Protein AF-A0A2P6TXJ2-F1 (afdb_monomer_lite)

Foldseek 3Di:
DDFQDQVRQLCCCQVPVVVFDKWKKFFAAWAQFFLLSQKTKTKIWTAFPFDDDPPDRDPPDRPDDGLLNLQDFQLWWKKKKAFQVLAAPVVRDPPRIDIDLWIWGWLAASVRQCVVCVPPSTGITITMAGCPDPPVSVSVSPHHGGGMMIIGRIGDLHFAFPVCRPCAGPVNLLVVLAAEAEEAEDRFRVRSVNNQLPDPSNLVSLVPFFAEYEYEDADNRRDGPPVCVVVSVVSNYHYAYAHQHQNLVVPPPGQYDHNDDPLVSCCCCAPNPPNHQQNRRVHLVSLLRHQYETTPDDPVSLVVVLVVSVVSNNDSNSDTYSDTPPPPPPDPPPPPPWQDPPLVDPPDDPVNLVVLLVQQLQLVVVCVVVLFQFEEAAACRPCCNPVHPNPDLVSLVVSVLSNLLVCVVVVFQEEEEEADFDDDDPPTGDPPSRVCVQVVNVVDDSPPSVVSYHYYYLALVVLDPSGQEYEYEQQEADVPGACVVSNVNNSVSCVVVSGHYYYYNHHHAWDQDPVRDICPPCRVVSVVVSVVGDYQWDKDWDADPPDPPDGQAMWIDHHPAWTWTWGWDDPDVVDITTHTQDTHRDDDDPVRSVVSVVVVVVVVVD

Sequence (606 aa):
MITATAAALLQTAQTVPDQVVWHQATVVENREASADGSVRTLLLSVEDHVNFLEGRKVRHVQENRRWIDDYRVPGQFVAARYCADGTSTEGCAAGSLRVAQRLLCLASSPYEARRDSAMLDASLVELLVSRNGDADERLLAEMGPGAMIDVSRVAGDGFASLFNPKDINLMACLEGGHPLLVVAAGVRGIAPVRAALSWTPVLAHAGSCRVAVFFLTDSQASAPYLVEWDTWREAGAQVHPLYVGEAAAAAGGNGGLAGASAEILLDRALFGAEGGLPGVLGGAHAAKEAAVLFSGLGGELAASLTRRLTQQGVASERILVCDLSAAVSTVEAAASVAIPTNLNTIPHARETRKWFYSDLTSAVMRALEAGETRVTARSTFPELNTEFDVYRIGTLLEAVRELAAALAAQGKRVRVCVQQPLGQGVFAGTPLSLNGVSRILRQMDWGACADQISFGSVTAEEVNDESDVFVLIAPQNIVGHSILPFLQEMTAAAGTAGKPMVLINPKLGDIQSAGGVMSIRGRQERMDFVDTYTVAYHFRLLYKGVTMYPIMGALRHSYGGPWEVFRRLQLAPGEEEYRLIGSFEQEPKPPAITDAFRAAWAAQQA

Organism: Chlorella sorokiniana (NCBI:txid3076)

Radius of gyration: 29.32 Å; chains: 1; bounding box: 52×71×93 Å

Secondary structure (DSSP, 8-state):
-----HHHHHHHHHH-GGGS-EEEEEEEEEEE-STTS-EEEEEEEEE----EETTEE-SS---S--GGGG--STT-EE-EEEETTS--STTPPTT-EEE-SS-EEB-S-HHHHHHHTTTSSEEEEEEEEETTS-HHHHHHHTPPTT-EEEEEPPBS-SSEESS-TTTSBHHHHHHTT--EEEEEEHHHHHHHHHHHHTSHHHHHHHTTS-EEEEEEES-STT-TTHHHHHHHHHTTEEEEEEE-SGGGGG-TTSS--TT--HHHHHHHHHHSTTT-HHHHHTSHHHHHT-EEEEES--HHHHHHHHHHHHHTT--GGGEEE-----------------PPS-TTSSSPPHHHHHHHHHHHHHHHHHHHHTT-SEEEEEEESTTT-TTSTT--HHHHHHHHHHHHHHHHHTT--EEEEEPPPBSSGGG-B--GGGTTHHHHHHHS--GGGGGGEEEE-SSGGG--TT-SEEEEES-B-BTTB-SHHHHHHHHHHHHHTT--EEEES-B-S--B-TTS-B--TTHHHHHHHHHTSEEEEEEEEEESTTSS-SEEEEEEEETTS-EEEEEEEEEETTEEEEEEEEEESSPPPHHHHHHHHHHHHHTTT-

Structure (mmCIF, N/CA/C/O backbone):
data_AF-A0A2P6TXJ2-F1
#
_entry.id   AF-A0A2P6TXJ2-F1
#
loop_
_atom_site.group_PDB
_atom_site.id
_atom_site.type_symbol
_atom_site.label_atom_id
_atom_site.label_alt_id
_atom_site.label_comp_id
_atom_site.label_asym_id
_atom_site.label_entity_id
_atom_site.label_seq_id
_atom_site.pdbx_PDB_ins_code
_atom_site.Cartn_x
_atom_site.Cartn_y
_atom_site.Cartn_z
_atom_site.occupancy
_atom_site.B_iso_or_equiv
_atom_site.auth_seq_id
_atom_site.auth_comp_id
_atom_site.auth_asym_id
_atom_site.auth_atom_id
_atom_site.pdbx_PDB_model_num
ATOM 1 N N . MET A 1 1 ? 13.618 16.898 0.846 1.00 27.47 1 MET A N 1
ATOM 2 C CA . MET A 1 1 ? 12.220 16.551 0.516 1.00 27.47 1 MET A CA 1
ATOM 3 C C . MET A 1 1 ? 12.203 15.073 0.199 1.00 27.47 1 MET A C 1
ATOM 5 O O . MET A 1 1 ? 12.836 14.679 -0.768 1.00 27.47 1 MET A O 1
ATOM 9 N N . ILE A 1 2 ? 11.619 14.271 1.085 1.00 27.31 2 ILE A N 1
ATOM 10 C CA . ILE A 1 2 ? 11.502 12.819 0.916 1.00 27.31 2 ILE A CA 1
ATOM 11 C C . ILE A 1 2 ? 10.538 12.599 -0.256 1.00 27.31 2 ILE A C 1
ATOM 13 O O . ILE A 1 2 ? 9.414 13.096 -0.203 1.00 27.31 2 ILE A O 1
ATOM 17 N N . THR A 1 3 ? 10.986 11.951 -1.331 1.00 37.88 3 THR A N 1
ATOM 18 C CA . THR A 1 3 ? 10.105 11.480 -2.405 1.00 37.88 3 THR A CA 1
ATOM 19 C C . THR A 1 3 ? 9.124 10.488 -1.786 1.00 37.88 3 THR A C 1
ATOM 21 O O . THR A 1 3 ? 9.523 9.435 -1.296 1.00 37.88 3 THR A O 1
ATOM 24 N N . ALA A 1 4 ? 7.846 10.865 -1.706 1.00 51.41 4 ALA A N 1
ATOM 25 C CA . ALA A 1 4 ? 6.804 9.960 -1.243 1.00 51.41 4 ALA A CA 1
ATOM 26 C C . ALA A 1 4 ? 6.633 8.855 -2.291 1.00 51.41 4 ALA A C 1
ATOM 28 O O . ALA A 1 4 ? 6.414 9.147 -3.469 1.00 51.41 4 ALA A O 1
ATOM 29 N N . THR A 1 5 ? 6.752 7.596 -1.871 1.00 67.38 5 THR A N 1
ATOM 30 C CA . THR A 1 5 ? 6.415 6.451 -2.723 1.00 67.38 5 THR A CA 1
ATOM 31 C C . THR A 1 5 ? 4.922 6.487 -3.062 1.00 67.38 5 THR A C 1
ATOM 33 O O . THR A 1 5 ? 4.128 7.066 -2.313 1.00 67.38 5 THR A O 1
ATOM 36 N N . ALA A 1 6 ? 4.520 5.865 -4.175 1.00 70.19 6 ALA A N 1
ATOM 37 C CA . ALA A 1 6 ? 3.117 5.796 -4.596 1.00 70.19 6 ALA A CA 1
ATOM 38 C C . ALA A 1 6 ? 2.210 5.294 -3.458 1.00 70.19 6 ALA A C 1
ATOM 40 O O . ALA A 1 6 ? 1.227 5.940 -3.094 1.00 70.19 6 ALA A O 1
ATOM 41 N N . ALA A 1 7 ? 2.612 4.193 -2.817 1.00 69.94 7 ALA A N 1
ATOM 42 C CA . ALA A 1 7 ? 1.900 3.610 -1.686 1.00 69.94 7 ALA A CA 1
ATOM 43 C C . ALA A 1 7 ? 1.770 4.574 -0.494 1.00 69.94 7 ALA A C 1
ATOM 45 O O . ALA A 1 7 ? 0.688 4.690 0.076 1.00 69.94 7 ALA A O 1
ATOM 46 N N . ALA A 1 8 ? 2.836 5.302 -0.139 1.00 76.06 8 ALA A N 1
ATOM 47 C CA . ALA A 1 8 ? 2.806 6.238 0.983 1.00 76.06 8 ALA A CA 1
ATOM 48 C C . ALA A 1 8 ? 1.883 7.436 0.714 1.00 76.06 8 ALA A C 1
ATOM 50 O O . ALA A 1 8 ? 1.132 7.843 1.604 1.00 76.06 8 ALA A O 1
ATOM 51 N N . LEU A 1 9 ? 1.910 7.991 -0.505 1.00 81.44 9 LEU A N 1
ATOM 52 C CA . LEU A 1 9 ? 1.018 9.087 -0.885 1.00 81.44 9 LEU A CA 1
ATOM 53 C C . LEU A 1 9 ? -0.443 8.635 -0.866 1.00 81.44 9 LEU A C 1
ATOM 55 O O . LEU A 1 9 ? -1.274 9.315 -0.272 1.00 81.44 9 LEU A O 1
ATOM 59 N N . LEU A 1 10 ? -0.747 7.489 -1.479 1.00 83.06 10 LEU A N 1
ATOM 60 C CA . LEU A 1 10 ? -2.110 6.971 -1.541 1.00 83.06 10 LEU A CA 1
ATOM 61 C C . LEU A 1 10 ? -2.651 6.633 -0.148 1.00 83.06 10 LEU A C 1
ATOM 63 O O . LEU A 1 10 ? -3.755 7.048 0.195 1.00 83.06 10 LEU A O 1
ATOM 67 N N . GLN A 1 11 ? -1.853 5.951 0.678 1.00 81.56 11 GLN A N 1
ATOM 68 C CA . GLN A 1 11 ? -2.226 5.633 2.054 1.00 81.56 11 GLN A CA 1
ATOM 69 C C . GLN A 1 11 ? -2.490 6.907 2.859 1.00 81.56 11 GLN A C 1
ATOM 71 O O . GLN A 1 11 ? -3.506 6.995 3.547 1.00 81.56 11 GLN A O 1
ATOM 76 N N . THR A 1 12 ? -1.616 7.913 2.761 1.00 82.06 12 THR A N 1
ATOM 77 C CA . THR A 1 12 ? -1.806 9.194 3.461 1.00 82.06 12 THR A CA 1
ATOM 78 C C . THR A 1 12 ? -3.063 9.903 2.965 1.00 82.06 12 THR A C 1
ATOM 80 O O . THR A 1 12 ? -3.865 10.346 3.779 1.00 82.06 12 THR A O 1
ATOM 83 N N . ALA A 1 13 ? -3.280 9.953 1.647 1.00 84.75 13 ALA A N 1
ATOM 84 C CA . ALA A 1 13 ? -4.459 10.574 1.054 1.00 84.75 13 ALA A CA 1
ATOM 85 C C . ALA A 1 13 ? -5.764 9.901 1.507 1.00 84.75 13 ALA A C 1
ATOM 87 O O . ALA A 1 13 ? -6.749 10.592 1.732 1.00 84.75 13 ALA A O 1
ATOM 88 N N . GLN A 1 14 ? -5.774 8.578 1.677 1.00 84.25 14 GLN A N 1
ATOM 89 C CA . GLN A 1 14 ? -6.966 7.829 2.085 1.00 84.25 14 GLN A CA 1
ATOM 90 C C . GLN A 1 14 ? -7.210 7.847 3.598 1.00 84.25 14 GLN A C 1
ATOM 92 O O . GLN A 1 14 ? -8.353 7.935 4.034 1.00 84.25 14 GLN A O 1
ATOM 97 N N . THR A 1 15 ? -6.151 7.742 4.404 1.00 80.56 15 THR A N 1
ATOM 98 C CA . THR A 1 15 ? -6.269 7.594 5.867 1.00 80.56 15 THR A CA 1
ATOM 99 C C . THR A 1 15 ? -6.293 8.927 6.600 1.00 80.56 15 THR A C 1
ATOM 101 O O . THR A 1 15 ? -6.985 9.063 7.606 1.00 80.56 15 THR A O 1
ATOM 104 N N . VAL A 1 16 ? -5.542 9.914 6.107 1.00 83.81 16 VAL A N 1
ATOM 105 C CA . VAL A 1 16 ? -5.443 11.246 6.709 1.00 83.81 16 VAL A CA 1
ATOM 106 C C . VAL A 1 16 ? -5.389 12.314 5.604 1.00 83.81 16 VAL A C 1
ATOM 108 O O . VAL A 1 16 ? -4.358 12.971 5.427 1.00 83.81 16 VAL A O 1
ATOM 111 N N . PRO A 1 17 ? -6.485 12.508 4.842 1.00 81.88 17 PRO A N 1
ATOM 112 C CA . PRO A 1 17 ? -6.517 13.401 3.678 1.00 81.88 17 PRO A CA 1
ATOM 113 C C . PRO A 1 17 ? -6.072 14.834 3.992 1.00 81.88 17 PRO A C 1
ATOM 115 O O . PRO A 1 17 ? -5.483 15.482 3.132 1.00 81.88 17 PRO A O 1
ATOM 118 N N . ASP A 1 18 ? -6.276 15.311 5.221 1.00 82.50 18 ASP A N 1
ATOM 119 C CA . ASP A 1 18 ? -5.890 16.661 5.655 1.00 82.50 18 ASP A CA 1
ATOM 120 C C . ASP A 1 18 ? -4.367 16.870 5.756 1.00 82.50 18 ASP A C 1
ATOM 122 O O . ASP A 1 18 ? -3.898 18.003 5.846 1.00 82.50 18 ASP A O 1
ATOM 126 N N . GLN A 1 19 ? -3.568 15.795 5.735 1.00 84.12 19 GLN A N 1
ATOM 127 C CA . GLN A 1 19 ? -2.101 15.876 5.688 1.00 84.12 19 GLN A CA 1
ATOM 128 C C . GLN A 1 19 ? -1.552 15.990 4.260 1.00 84.12 19 GLN A C 1
ATOM 130 O O . GLN A 1 19 ? -0.356 16.237 4.079 1.00 84.12 19 GLN A O 1
ATOM 135 N N . VAL A 1 20 ? -2.398 15.809 3.244 1.00 87.12 20 VAL A N 1
ATOM 136 C CA . VAL A 1 20 ? -2.021 15.982 1.841 1.00 87.12 20 VAL A CA 1
ATOM 137 C C . VAL A 1 20 ? -2.285 17.425 1.428 1.00 87.12 20 VAL A C 1
ATOM 139 O O . VAL A 1 20 ? -3.338 17.992 1.704 1.00 87.12 20 VAL A O 1
ATOM 142 N N . VAL A 1 21 ? -1.312 18.028 0.744 1.00 89.12 21 VAL A N 1
ATOM 143 C CA . VAL A 1 21 ? -1.502 19.337 0.113 1.00 89.12 21 VAL A CA 1
ATOM 144 C C . VAL A 1 21 ? -2.307 19.128 -1.164 1.00 89.12 21 VAL A C 1
ATOM 146 O O . VAL A 1 21 ? -1.810 18.516 -2.115 1.00 89.12 21 VAL A O 1
ATOM 149 N N . TRP A 1 22 ? -3.542 19.617 -1.146 1.00 91.31 22 TRP A N 1
ATOM 150 C CA . TRP A 1 22 ? -4.488 19.560 -2.253 1.00 91.31 22 TRP A CA 1
ATOM 151 C C . TRP A 1 22 ? -4.465 20.871 -3.034 1.00 91.31 22 TRP A C 1
ATOM 153 O O . TRP A 1 22 ? -4.479 21.947 -2.443 1.00 91.31 22 TRP A O 1
ATOM 163 N N . HIS A 1 23 ? -4.442 20.756 -4.355 1.00 91.94 23 HIS A N 1
ATOM 164 C CA . HIS A 1 23 ? -4.554 21.856 -5.301 1.00 91.94 23 HIS A CA 1
ATOM 165 C C . HIS A 1 23 ? -5.863 21.709 -6.058 1.00 91.94 23 HIS A C 1
ATOM 167 O O . HIS A 1 23 ? -6.172 20.617 -6.540 1.00 91.94 23 HIS A O 1
ATOM 173 N N . GLN A 1 24 ? -6.619 22.794 -6.172 1.00 92.56 24 GLN A N 1
ATOM 174 C CA . GLN A 1 24 ? -7.848 22.783 -6.944 1.00 92.56 24 GLN A CA 1
ATOM 175 C C . GLN A 1 24 ? -7.511 22.648 -8.433 1.00 92.56 24 GLN A C 1
ATOM 177 O O . GLN A 1 24 ? -6.586 23.281 -8.947 1.00 92.56 24 GLN A O 1
ATOM 182 N N . ALA A 1 25 ? -8.251 21.793 -9.125 1.00 94.50 25 ALA A N 1
ATOM 183 C CA . ALA A 1 25 ? -8.103 21.525 -10.540 1.00 94.50 25 ALA A CA 1
ATOM 184 C C . ALA A 1 25 ? -9.468 21.591 -11.219 1.00 94.50 25 ALA A C 1
ATOM 186 O O . ALA A 1 25 ? -10.398 20.871 -10.863 1.00 94.50 25 ALA A O 1
ATOM 187 N N . THR A 1 26 ? -9.583 22.448 -12.227 1.00 94.75 26 THR A N 1
ATOM 188 C CA . THR A 1 26 ? -10.813 22.580 -13.015 1.00 94.75 26 THR A CA 1
ATOM 189 C C . THR A 1 26 ? -10.714 21.728 -14.270 1.00 94.75 26 THR A C 1
ATOM 191 O O . THR A 1 26 ? -9.721 21.806 -14.993 1.00 94.75 26 THR A O 1
ATOM 194 N N . VAL A 1 27 ? -11.748 20.943 -14.565 1.00 95.38 27 VAL A N 1
ATOM 195 C CA . VAL A 1 27 ? -11.888 20.252 -15.849 1.00 95.38 27 VAL A CA 1
ATOM 196 C C . VAL A 1 27 ? -12.111 21.308 -16.929 1.00 95.38 27 VAL A C 1
ATOM 198 O O . VAL A 1 27 ? -13.152 21.955 -16.973 1.00 95.38 27 VAL A O 1
ATOM 201 N N . VAL A 1 28 ? -11.125 21.508 -17.796 1.00 95.19 28 VAL A N 1
ATOM 202 C CA . VAL A 1 28 ? -11.204 22.444 -18.927 1.00 95.19 28 VAL A CA 1
ATOM 203 C C . VAL A 1 28 ? -11.936 21.780 -20.082 1.00 95.19 28 VAL A C 1
ATOM 205 O O . VAL A 1 28 ? -12.834 22.363 -20.682 1.00 95.19 28 VAL A O 1
ATOM 208 N N . GLU A 1 29 ? -11.567 20.535 -20.377 1.00 95.38 29 GLU A N 1
ATOM 209 C CA . GLU A 1 29 ? -12.143 19.759 -21.465 1.00 95.38 29 GLU A CA 1
ATOM 210 C C . GLU A 1 29 ? -12.230 18.281 -21.092 1.00 95.38 29 GLU A C 1
ATOM 212 O O . GLU A 1 29 ? -11.384 17.749 -20.375 1.00 95.38 29 GLU A O 1
ATOM 217 N N . ASN A 1 30 ? -13.237 17.606 -21.637 1.00 95.38 30 ASN A N 1
ATOM 218 C CA . ASN A 1 30 ? -13.392 16.161 -21.563 1.00 95.38 30 ASN A CA 1
ATOM 219 C C . ASN A 1 30 ? -13.517 15.632 -23.000 1.00 95.38 30 ASN A C 1
ATOM 221 O O . ASN A 1 30 ? -14.581 15.743 -23.612 1.00 95.38 30 ASN A O 1
ATOM 225 N N . ARG A 1 31 ? -12.423 15.100 -23.557 1.00 95.88 31 ARG A N 1
ATOM 226 C CA . ARG A 1 31 ? -12.305 14.683 -24.967 1.00 95.88 31 ARG A CA 1
ATOM 227 C C . ARG A 1 31 ? -12.430 13.171 -25.126 1.00 95.88 31 ARG A C 1
ATOM 229 O O . ARG A 1 31 ? -12.010 12.417 -24.253 1.00 95.88 31 ARG A O 1
ATOM 236 N N . GLU A 1 32 ? -12.941 12.722 -26.268 1.00 94.62 32 GLU A N 1
ATOM 237 C CA . GLU A 1 32 ? -12.909 11.303 -26.649 1.00 94.62 32 GLU A CA 1
ATOM 238 C C . GLU A 1 32 ? -11.480 10.877 -26.972 1.00 94.62 32 GLU A C 1
ATOM 240 O O . GLU A 1 32 ? -10.810 11.511 -27.785 1.00 94.62 32 GLU A O 1
ATOM 245 N N . ALA A 1 33 ? -11.006 9.822 -26.308 1.00 93.94 33 ALA A N 1
ATOM 246 C CA . ALA A 1 33 ? -9.692 9.237 -26.555 1.00 93.94 33 ALA A CA 1
ATOM 247 C C . ALA A 1 33 ? -9.779 7.944 -27.380 1.00 93.94 33 ALA A C 1
ATOM 249 O O . ALA A 1 33 ? -8.829 7.621 -28.091 1.00 93.94 33 ALA A O 1
ATOM 250 N N . SER A 1 34 ? -10.897 7.214 -27.291 1.00 94.06 34 SER A N 1
ATOM 251 C CA . SER A 1 34 ? -11.198 6.013 -28.079 1.00 94.06 34 SER A CA 1
ATOM 252 C C . SER A 1 34 ? -12.302 6.275 -29.110 1.00 94.06 34 SER A C 1
ATOM 254 O O . SER A 1 34 ? -13.096 7.204 -28.961 1.00 94.06 34 SER A O 1
ATOM 256 N N . ALA A 1 35 ? -12.375 5.442 -30.152 1.00 90.12 35 ALA A N 1
ATOM 257 C CA . ALA A 1 35 ? -13.350 5.597 -31.237 1.00 90.12 35 ALA A CA 1
ATOM 258 C C . ALA A 1 35 ? -14.798 5.317 -30.797 1.00 90.12 35 ALA A C 1
ATOM 260 O O . ALA A 1 35 ? -15.736 5.865 -31.369 1.00 90.12 35 ALA A O 1
ATOM 261 N N . ASP A 1 36 ? -14.981 4.466 -29.787 1.00 88.38 36 ASP A N 1
ATOM 262 C CA . ASP A 1 36 ? -16.283 4.184 -29.172 1.00 88.38 36 ASP A CA 1
ATOM 263 C C . ASP A 1 36 ? -16.671 5.177 -28.058 1.00 88.38 36 ASP A C 1
ATOM 265 O O . ASP A 1 36 ? -17.729 5.033 -27.444 1.00 88.38 36 ASP A O 1
ATOM 269 N N . GLY A 1 37 ? -15.813 6.160 -27.757 1.00 90.25 37 GLY A N 1
ATOM 270 C CA . GLY A 1 37 ? -16.029 7.148 -26.699 1.00 90.25 37 GLY A CA 1
ATOM 271 C C . GLY A 1 37 ? -16.029 6.582 -25.272 1.00 90.25 37 GLY A C 1
ATOM 272 O O . GLY A 1 37 ? -16.400 7.303 -24.339 1.00 90.25 37 GLY A O 1
ATOM 273 N N . SER A 1 38 ? -15.637 5.316 -25.081 1.00 91.25 38 SER A N 1
ATOM 274 C CA . SER A 1 38 ? -15.539 4.669 -23.765 1.00 91.25 38 SER A CA 1
ATOM 275 C C . SER A 1 38 ? -14.358 5.182 -22.938 1.00 91.25 38 SER A C 1
ATOM 277 O O . SER A 1 38 ? -14.444 5.221 -21.710 1.00 91.25 38 SER A O 1
ATOM 279 N N . VAL A 1 39 ? -13.285 5.635 -23.589 1.00 95.31 39 VAL A N 1
ATOM 280 C CA . VAL A 1 39 ? -12.105 6.221 -22.948 1.00 95.31 39 VAL A CA 1
ATOM 281 C C . VAL A 1 39 ? -12.089 7.727 -23.187 1.00 95.31 39 VAL A C 1
ATOM 283 O O . VAL A 1 39 ? -12.292 8.197 -24.311 1.00 95.31 39 VAL A O 1
ATOM 286 N N . ARG A 1 40 ? -11.837 8.495 -22.125 1.00 96.00 40 ARG A N 1
ATOM 287 C CA . ARG A 1 40 ? -11.881 9.960 -22.120 1.00 96.00 40 ARG A CA 1
ATOM 288 C C . ARG A 1 40 ? -10.561 10.554 -21.638 1.00 96.00 40 ARG A C 1
ATOM 290 O O . ARG A 1 40 ? -9.991 10.078 -20.659 1.00 96.00 40 ARG A O 1
ATOM 297 N N . THR A 1 41 ? -10.108 11.619 -22.294 1.00 96.81 41 THR A N 1
ATOM 298 C CA . THR A 1 41 ? -9.001 12.459 -21.814 1.00 96.81 41 THR A CA 1
ATOM 299 C C . THR A 1 41 ? -9.582 13.692 -21.131 1.00 96.81 41 THR A C 1
ATOM 301 O O . THR A 1 41 ? -10.233 14.511 -21.783 1.00 96.81 41 THR A O 1
ATOM 304 N N . LEU A 1 42 ? -9.341 13.824 -19.829 1.00 96.31 42 LEU A N 1
ATOM 305 C CA . LEU A 1 42 ? -9.669 15.012 -19.049 1.00 96.31 42 LEU A CA 1
ATOM 306 C C . LEU A 1 42 ? -8.485 15.972 -19.081 1.00 96.31 42 LEU A C 1
ATOM 308 O O . LEU A 1 42 ? -7.413 15.645 -18.572 1.00 96.31 42 LEU A O 1
ATOM 312 N N . LEU A 1 43 ? -8.685 17.156 -19.652 1.00 96.94 43 LEU A N 1
ATOM 313 C CA . LEU A 1 43 ? -7.741 18.260 -19.546 1.00 96.94 43 LEU A CA 1
ATOM 314 C C . LEU A 1 43 ? -8.053 19.034 -18.267 1.00 96.94 43 LEU A C 1
ATOM 316 O O . LEU A 1 43 ? -9.139 19.597 -18.132 1.00 96.94 43 LEU A O 1
ATOM 320 N N . LEU A 1 44 ? -7.105 19.062 -17.341 1.00 96.19 44 LEU A N 1
ATOM 321 C CA . LEU A 1 44 ? -7.227 19.738 -16.059 1.00 96.19 44 LEU A CA 1
ATOM 322 C C . LEU A 1 44 ? -6.384 21.006 -16.036 1.00 96.19 44 LEU A C 1
ATOM 324 O O . LEU A 1 44 ? -5.234 20.995 -16.464 1.00 96.19 44 LEU A O 1
ATOM 328 N N . SER A 1 45 ? -6.947 22.067 -15.470 1.00 95.38 45 SER A N 1
ATOM 329 C CA . SER A 1 45 ? -6.258 23.303 -15.114 1.00 95.38 45 SER A CA 1
ATOM 330 C C . SER A 1 45 ? -6.057 23.331 -13.606 1.00 95.38 45 SER A C 1
ATOM 332 O O . SER A 1 45 ? -6.996 23.631 -12.869 1.00 95.38 45 SER A O 1
ATOM 334 N N . VAL A 1 46 ? -4.852 22.983 -13.158 1.00 93.69 46 VAL A N 1
ATOM 335 C CA . VAL A 1 46 ? -4.457 22.972 -11.744 1.00 93.69 46 VAL A CA 1
ATOM 336 C C . VAL A 1 46 ? -3.995 24.366 -11.337 1.00 93.69 46 VAL A C 1
ATOM 338 O O . VAL A 1 46 ? -3.143 24.953 -12.006 1.00 93.69 46 VAL A O 1
ATOM 341 N N . GLU A 1 47 ? -4.546 24.892 -10.249 1.00 86.69 47 GLU A N 1
ATOM 342 C CA . GLU A 1 47 ? -4.230 26.234 -9.764 1.00 86.69 47 GLU A CA 1
ATOM 343 C C . GLU A 1 47 ? -2.738 26.378 -9.404 1.00 86.69 47 GLU A C 1
ATOM 345 O O . GLU A 1 47 ? -2.195 25.613 -8.600 1.00 86.69 47 GLU A O 1
ATOM 350 N N . ASP A 1 48 ? -2.086 27.395 -9.980 1.00 78.38 48 ASP A N 1
ATOM 351 C CA . ASP A 1 48 ? -0.749 27.845 -9.596 1.00 78.38 48 ASP A CA 1
ATOM 352 C C . ASP A 1 48 ? -0.833 29.251 -8.987 1.00 78.38 48 ASP A C 1
ATOM 354 O O . ASP A 1 48 ? -1.352 30.185 -9.593 1.00 78.38 48 ASP A O 1
ATOM 358 N N . HIS A 1 49 ? -0.217 29.474 -7.827 1.00 61.47 49 HIS A N 1
ATOM 359 C CA . HIS A 1 49 ? -0.098 30.829 -7.285 1.00 61.47 49 HIS A CA 1
ATOM 360 C C . HIS A 1 49 ? 1.061 31.583 -7.960 1.00 61.47 49 HIS A C 1
ATOM 362 O O . HIS A 1 49 ? 2.196 31.581 -7.472 1.00 61.47 49 HIS A O 1
ATOM 368 N N . VAL A 1 50 ? 0.786 32.225 -9.100 1.00 58.09 50 VAL A N 1
ATOM 369 C CA . VAL A 1 50 ? 1.745 33.087 -9.812 1.00 58.09 50 VAL A CA 1
ATOM 370 C C . VAL A 1 50 ? 1.433 34.563 -9.542 1.00 58.09 50 VAL A C 1
ATOM 372 O O . VAL A 1 50 ? 0.352 35.049 -9.858 1.00 58.09 50 VAL A O 1
ATOM 375 N N . ASN A 1 51 ? 2.397 35.311 -8.995 1.00 51.75 51 ASN A N 1
ATOM 376 C CA . ASN A 1 51 ? 2.247 36.753 -8.771 1.00 51.75 51 ASN A CA 1
ATOM 377 C C . ASN A 1 51 ? 2.326 37.528 -10.101 1.00 51.75 51 ASN A C 1
ATOM 379 O O . ASN A 1 51 ? 3.360 37.515 -10.777 1.00 51.75 51 ASN A O 1
ATOM 383 N N . PHE A 1 52 ? 1.262 38.256 -10.450 1.00 49.28 52 PHE A N 1
ATOM 384 C CA . PHE A 1 52 ? 1.251 39.236 -11.541 1.00 49.28 52 PHE A CA 1
ATOM 385 C C . PHE A 1 52 ? 1.301 40.662 -10.989 1.00 49.28 52 PHE A C 1
ATOM 387 O O . PHE A 1 52 ? 0.674 40.971 -9.979 1.00 49.28 52 PHE A O 1
ATOM 394 N N . LEU A 1 53 ? 2.002 41.553 -11.692 1.00 44.81 53 LEU A N 1
ATOM 395 C CA . LEU A 1 53 ? 1.985 42.995 -11.432 1.00 44.81 53 LEU A CA 1
ATOM 396 C C . LEU A 1 53 ? 1.469 43.669 -12.707 1.00 44.81 53 LEU A C 1
ATOM 398 O O . LEU A 1 53 ? 2.059 43.522 -13.777 1.00 44.81 53 LEU A O 1
ATOM 402 N N . GLU A 1 54 ? 0.317 44.335 -12.602 1.00 46.50 54 GLU A N 1
ATOM 403 C CA . GLU A 1 54 ? -0.330 45.088 -13.694 1.00 46.50 54 GLU A CA 1
ATOM 404 C C . GLU A 1 54 ? -0.526 44.295 -15.007 1.00 46.50 54 GLU A C 1
ATOM 406 O O . GLU A 1 54 ? -0.291 44.796 -16.107 1.00 46.50 54 GLU A O 1
ATOM 411 N N . GLY A 1 55 ? -0.935 43.024 -14.915 1.00 49.41 55 GLY A N 1
ATOM 412 C CA . GLY A 1 55 ? -1.246 42.200 -16.094 1.00 49.41 55 GLY A CA 1
ATOM 413 C C . GLY A 1 55 ? -0.034 41.830 -16.960 1.00 49.41 55 GLY A C 1
ATOM 414 O O . GLY A 1 55 ? -0.196 41.276 -18.046 1.00 49.41 55 GLY A O 1
ATOM 415 N N . ARG A 1 56 ? 1.193 42.105 -16.495 1.00 49.84 56 ARG A N 1
ATOM 416 C CA . ARG A 1 56 ? 2.436 41.636 -17.117 1.00 49.84 56 ARG A CA 1
ATOM 417 C C . ARG A 1 56 ? 3.171 40.704 -16.163 1.00 49.84 56 ARG A C 1
ATOM 419 O O . ARG A 1 56 ? 3.308 40.976 -14.973 1.00 49.84 56 ARG A O 1
ATOM 426 N N . LYS A 1 57 ? 3.683 39.596 -16.706 1.00 50.41 57 LYS A N 1
ATOM 427 C CA . LYS A 1 57 ? 4.548 38.671 -15.964 1.00 50.41 57 LYS A CA 1
ATOM 428 C C . LYS A 1 57 ? 5.810 39.428 -15.539 1.00 50.41 57 LYS A C 1
ATOM 430 O O . LYS A 1 57 ? 6.582 39.872 -16.395 1.00 50.41 57 LYS A O 1
ATOM 435 N N . VAL A 1 58 ? 6.009 39.612 -14.234 1.00 52.97 58 VAL A N 1
ATOM 436 C CA . VAL A 1 58 ? 7.207 40.271 -13.697 1.00 52.97 58 VAL A CA 1
ATOM 437 C C . VAL A 1 58 ? 8.408 39.402 -14.048 1.00 52.97 58 VAL A C 1
ATOM 439 O O . VAL A 1 58 ? 8.478 38.236 -13.673 1.00 52.97 58 VAL A O 1
ATOM 442 N N . ARG A 1 59 ? 9.354 39.952 -14.817 1.00 45.09 59 ARG A N 1
ATOM 443 C CA . ARG A 1 59 ? 10.546 39.225 -15.292 1.00 45.09 59 ARG A CA 1
ATOM 444 C C . ARG A 1 59 ? 11.527 38.840 -14.178 1.00 45.09 59 ARG A C 1
ATOM 446 O O . ARG A 1 59 ? 12.449 38.076 -14.447 1.00 45.09 59 ARG A O 1
ATOM 453 N N . HIS A 1 60 ? 11.362 39.362 -12.964 1.00 41.97 60 HIS A N 1
ATOM 454 C CA . HIS A 1 60 ? 12.262 39.089 -11.852 1.00 41.97 60 HIS A CA 1
ATOM 455 C C . HIS A 1 60 ? 11.671 38.082 -10.869 1.00 41.97 60 HIS A C 1
ATOM 457 O O . HIS A 1 60 ? 10.674 38.361 -10.222 1.00 41.97 60 HIS A O 1
ATOM 463 N N . VAL A 1 61 ? 12.365 36.939 -10.804 1.00 49.06 61 VAL A N 1
ATOM 464 C CA . VAL A 1 61 ? 12.355 35.887 -9.777 1.00 49.06 61 VAL A CA 1
ATOM 465 C C . VAL A 1 61 ? 10.958 35.437 -9.365 1.00 49.06 61 VAL A C 1
ATOM 467 O O . VAL A 1 61 ? 10.319 35.995 -8.484 1.00 49.06 61 VAL A O 1
ATOM 470 N N . GLN A 1 62 ? 10.509 34.363 -10.003 1.00 53.16 62 GLN A N 1
ATOM 471 C CA . GLN A 1 62 ? 9.366 33.588 -9.553 1.00 53.16 62 GLN A CA 1
ATOM 472 C C . GLN A 1 62 ? 9.672 33.056 -8.138 1.00 53.16 62 GLN A C 1
ATOM 474 O O . GLN A 1 62 ? 10.471 32.136 -7.987 1.00 53.16 62 GLN A O 1
ATOM 479 N N . GLU A 1 63 ? 9.123 33.696 -7.100 1.00 51.38 63 GLU A N 1
ATOM 480 C CA . GLU A 1 63 ? 9.412 33.350 -5.696 1.00 51.38 63 GLU A CA 1
ATOM 481 C C . GLU A 1 63 ? 8.827 31.983 -5.305 1.00 51.38 63 GLU A C 1
ATOM 483 O O . GLU A 1 63 ? 9.421 31.269 -4.497 1.00 51.38 63 GLU A O 1
ATOM 488 N N . ASN A 1 64 ? 7.711 31.588 -5.933 1.00 59.09 64 ASN A N 1
ATOM 489 C CA . ASN A 1 64 ? 7.024 30.324 -5.679 1.00 59.09 64 ASN A CA 1
ATOM 490 C C . ASN A 1 64 ? 7.160 29.350 -6.852 1.00 59.09 64 ASN A C 1
ATOM 492 O O . ASN A 1 64 ? 6.982 29.700 -8.019 1.00 59.09 64 ASN A O 1
ATOM 496 N N . ARG A 1 65 ? 7.449 28.097 -6.509 1.00 71.94 65 ARG A N 1
ATOM 497 C CA . ARG A 1 65 ? 7.539 26.969 -7.437 1.00 71.94 65 ARG A CA 1
ATOM 498 C C . ARG A 1 65 ? 6.150 26.626 -7.988 1.00 71.94 65 ARG A C 1
ATOM 500 O O . ARG A 1 65 ? 5.213 26.536 -7.197 1.00 71.94 65 ARG A O 1
ATOM 507 N N . ARG A 1 66 ? 6.010 26.425 -9.303 1.00 84.00 66 ARG A N 1
ATOM 508 C CA . ARG A 1 66 ? 4.738 25.981 -9.906 1.00 84.00 66 ARG A CA 1
ATOM 509 C C . ARG A 1 66 ? 4.483 24.520 -9.579 1.00 84.00 66 ARG A C 1
ATOM 511 O O . ARG A 1 66 ? 5.428 23.746 -9.430 1.00 84.00 66 ARG A O 1
ATOM 518 N N . TRP A 1 67 ? 3.219 24.122 -9.577 1.00 90.19 67 TRP A N 1
ATOM 519 C CA . TRP A 1 67 ? 2.814 22.731 -9.446 1.00 90.19 67 TRP A CA 1
ATOM 520 C C . TRP A 1 67 ? 3.467 21.853 -10.529 1.00 90.19 67 TRP A C 1
ATOM 522 O O . TRP A 1 67 ? 4.040 20.805 -10.223 1.00 90.19 67 TRP A O 1
ATOM 532 N N . ILE A 1 68 ? 3.503 22.328 -11.782 1.00 89.81 68 ILE A N 1
ATOM 533 C CA . ILE A 1 68 ? 4.123 21.600 -12.905 1.00 89.81 68 ILE A CA 1
ATOM 534 C C . ILE A 1 68 ? 5.652 21.461 -12.806 1.00 89.81 68 ILE A C 1
ATOM 536 O O . ILE A 1 68 ? 6.242 20.620 -13.486 1.00 89.81 68 ILE A O 1
ATOM 540 N N . ASP A 1 69 ? 6.330 22.234 -11.951 1.00 88.06 69 ASP A N 1
ATOM 541 C CA . ASP A 1 69 ? 7.789 22.132 -11.784 1.00 88.06 69 ASP A CA 1
ATOM 542 C C . ASP A 1 69 ? 8.207 20.813 -11.103 1.00 88.06 69 ASP A C 1
ATOM 544 O O . ASP A 1 69 ? 9.361 20.372 -11.225 1.00 88.06 69 ASP A O 1
ATOM 548 N N . ASP A 1 70 ? 7.273 20.164 -10.404 1.00 89.38 70 ASP A N 1
ATOM 549 C CA . ASP A 1 70 ? 7.466 18.845 -9.801 1.00 89.38 70 ASP A CA 1
ATOM 550 C C . ASP A 1 70 ? 7.185 17.695 -10.789 1.00 89.38 70 ASP A C 1
ATOM 552 O O . ASP A 1 70 ? 7.676 16.582 -10.573 1.00 89.38 70 ASP A O 1
ATOM 556 N N . TYR A 1 71 ? 6.522 17.968 -11.924 1.00 93.31 71 TYR A N 1
ATOM 557 C CA . TYR A 1 71 ? 6.383 17.015 -13.027 1.00 93.31 71 TYR A CA 1
ATOM 558 C C . TYR A 1 71 ? 7.605 17.051 -13.943 1.00 93.31 71 TYR A C 1
ATOM 560 O O . TYR A 1 71 ? 7.766 17.941 -14.776 1.00 93.31 71 TYR A O 1
ATOM 568 N N . ARG A 1 72 ? 8.517 16.097 -13.768 1.00 92.00 72 ARG A N 1
ATOM 569 C CA . ARG A 1 72 ? 9.825 16.046 -14.430 1.00 92.00 72 ARG A CA 1
ATOM 570 C C . ARG A 1 72 ? 9.965 14.915 -15.428 1.00 92.00 72 ARG A C 1
ATOM 572 O O . ARG A 1 72 ? 10.629 15.128 -16.440 1.00 92.00 72 ARG A O 1
ATOM 579 N N . VAL A 1 73 ? 9.369 13.760 -15.151 1.00 93.62 73 VAL A N 1
ATOM 580 C CA . VAL A 1 73 ? 9.550 12.543 -15.950 1.00 93.62 73 VAL A CA 1
ATOM 581 C C . VAL A 1 73 ? 8.216 11.829 -16.188 1.00 93.62 73 VAL A C 1
ATOM 583 O O . VAL A 1 73 ? 7.338 11.862 -15.322 1.00 93.62 73 VAL A O 1
ATOM 586 N N . PRO A 1 74 ? 8.038 11.169 -17.346 1.00 94.88 74 PRO A N 1
ATOM 587 C CA . PRO A 1 74 ? 6.873 10.330 -17.601 1.00 94.88 74 PRO A CA 1
ATOM 588 C C . PRO A 1 74 ? 6.708 9.221 -16.555 1.00 94.88 74 PRO A C 1
ATOM 590 O O . PRO A 1 74 ? 7.689 8.648 -16.079 1.00 94.88 74 PRO A O 1
ATOM 593 N N . GLY A 1 75 ? 5.457 8.907 -16.216 1.00 91.44 75 GLY A N 1
ATOM 594 C CA . GLY A 1 75 ? 5.112 7.919 -15.188 1.00 91.44 75 GLY A CA 1
ATOM 595 C C . GLY A 1 75 ? 4.905 8.489 -13.781 1.00 91.44 75 GLY A C 1
ATOM 596 O O . GLY A 1 75 ? 4.529 7.754 -12.874 1.00 91.44 75 GLY A O 1
ATOM 597 N N . GLN A 1 76 ? 5.112 9.792 -13.578 1.00 92.88 76 GLN A N 1
ATOM 598 C CA . GLN A 1 76 ? 4.685 10.450 -12.343 1.00 92.88 76 GLN A CA 1
ATOM 599 C C . GLN A 1 76 ? 3.157 10.554 -12.259 1.00 92.88 76 GLN A C 1
ATOM 601 O O . GLN A 1 76 ? 2.442 10.530 -13.267 1.00 92.88 76 GLN A O 1
ATOM 606 N N . PHE A 1 77 ? 2.663 10.649 -11.031 1.00 92.62 77 PHE A N 1
ATOM 607 C CA . PHE A 1 77 ? 1.252 10.489 -10.707 1.00 92.62 77 PHE A CA 1
ATOM 608 C C . PHE A 1 77 ? 0.790 11.485 -9.646 1.00 92.62 77 PHE A C 1
ATOM 610 O O . PHE A 1 77 ? 1.588 12.138 -8.969 1.00 92.62 77 PHE A O 1
ATOM 617 N N . VAL A 1 78 ? -0.529 11.568 -9.498 1.00 93.94 78 VAL A N 1
ATOM 618 C CA . VAL A 1 78 ? -1.226 12.402 -8.519 1.00 93.94 78 VAL A CA 1
ATOM 619 C C . VAL A 1 78 ? -2.303 11.582 -7.810 1.00 93.94 78 VAL A C 1
ATOM 621 O O . VAL A 1 78 ? -2.863 10.643 -8.382 1.00 93.94 78 VAL A O 1
ATOM 624 N N . ALA A 1 79 ? -2.606 11.929 -6.561 1.00 93.56 79 ALA A N 1
ATOM 625 C CA . ALA A 1 79 ? -3.863 11.535 -5.937 1.00 93.56 79 ALA A CA 1
ATOM 626 C C . ALA A 1 79 ? -4.957 12.515 -6.376 1.00 93.56 79 ALA A C 1
ATOM 628 O O . ALA A 1 79 ? -4.678 13.702 -6.544 1.00 93.56 79 ALA A O 1
ATOM 629 N N . ALA A 1 80 ? -6.185 12.028 -6.533 1.00 93.06 80 ALA A N 1
ATOM 630 C CA . ALA A 1 80 ? -7.342 12.853 -6.861 1.00 93.06 80 ALA A CA 1
ATOM 631 C C . ALA A 1 80 ? -8.410 12.734 -5.772 1.00 93.06 80 ALA A C 1
ATOM 633 O O . ALA A 1 80 ? -8.604 11.661 -5.196 1.00 93.06 80 ALA A O 1
ATOM 634 N N . ARG A 1 81 ? -9.109 13.834 -5.508 1.00 92.12 81 ARG A N 1
ATOM 635 C CA . ARG A 1 81 ? -10.245 13.929 -4.595 1.00 92.12 81 ARG A CA 1
ATOM 636 C C . ARG A 1 81 ? -11.396 14.643 -5.298 1.00 92.12 81 ARG A C 1
ATOM 638 O O . ARG A 1 81 ? -11.184 15.664 -5.939 1.00 92.12 81 ARG A O 1
ATOM 645 N N . TYR A 1 82 ? -12.605 14.110 -5.190 1.00 90.75 82 TYR A N 1
ATOM 646 C CA . TYR A 1 82 ? -13.803 14.612 -5.877 1.00 90.75 82 TYR A CA 1
ATOM 647 C C . TYR A 1 82 ? -15.059 14.389 -5.034 1.00 90.75 82 TYR A C 1
ATOM 649 O O . TYR A 1 82 ? -15.032 13.639 -4.057 1.00 90.75 82 TYR A O 1
ATOM 657 N N . CYS A 1 83 ? -16.173 15.029 -5.393 1.00 88.50 83 CYS A N 1
ATOM 658 C CA . CYS A 1 83 ? -17.443 14.805 -4.707 1.00 88.50 83 CYS A CA 1
ATOM 659 C C . CYS A 1 83 ? -18.109 13.499 -5.178 1.00 88.50 83 CYS A C 1
ATOM 661 O O . CYS A 1 83 ? -18.151 13.190 -6.370 1.00 88.50 83 CYS A O 1
ATOM 663 N N . ALA A 1 84 ? -18.628 12.709 -4.237 1.00 81.56 84 ALA A N 1
ATOM 664 C CA . ALA A 1 84 ? -19.209 11.386 -4.484 1.00 81.56 84 ALA A CA 1
ATOM 665 C C . ALA A 1 84 ? -20.447 11.393 -5.391 1.00 81.56 84 ALA A C 1
ATOM 667 O O . ALA A 1 84 ? -20.763 10.376 -6.004 1.00 81.56 84 ALA A O 1
ATOM 668 N N . ASP A 1 85 ? -21.162 12.511 -5.429 1.00 77.69 85 ASP A N 1
ATOM 669 C CA . ASP A 1 85 ? -22.350 12.735 -6.251 1.00 77.69 85 ASP A CA 1
ATOM 670 C C . ASP A 1 85 ? -22.005 13.237 -7.666 1.00 77.69 85 ASP A C 1
ATOM 672 O O . ASP A 1 85 ? -22.905 13.509 -8.458 1.00 77.69 85 ASP A O 1
ATOM 676 N N . GLY A 1 86 ? -20.710 13.342 -7.992 1.00 71.12 86 GLY A N 1
ATOM 677 C CA . GLY A 1 86 ? -20.225 13.857 -9.270 1.00 71.12 86 GLY A CA 1
ATOM 678 C C . GLY A 1 86 ? -20.262 15.382 -9.375 1.00 71.12 86 GLY A C 1
ATOM 679 O O . GLY A 1 86 ? -19.976 15.916 -10.446 1.00 71.12 86 GLY A O 1
ATOM 680 N N . THR A 1 87 ? -20.602 16.090 -8.293 1.00 75.50 87 THR A N 1
ATOM 681 C CA . THR A 1 87 ? -20.531 17.553 -8.246 1.00 75.50 87 THR A CA 1
ATOM 682 C C . THR A 1 87 ? -19.098 18.046 -8.026 1.00 75.50 87 THR A C 1
ATOM 684 O O . THR A 1 87 ? -18.173 17.281 -7.735 1.00 75.50 87 THR A O 1
ATOM 687 N N . SER A 1 88 ? -18.909 19.352 -8.213 1.00 82.44 88 SER A N 1
ATOM 688 C CA . SER A 1 88 ? -17.635 20.033 -7.992 1.00 82.44 88 SER A CA 1
ATOM 689 C C . SER A 1 88 ? -17.177 19.912 -6.534 1.00 82.44 88 SER A C 1
ATOM 691 O O . SER A 1 88 ? -18.005 19.913 -5.622 1.00 82.44 88 SER A O 1
ATOM 693 N N . THR A 1 89 ? -15.866 19.861 -6.280 1.00 80.25 89 THR A N 1
ATOM 694 C CA . THR A 1 89 ? -15.335 19.939 -4.905 1.00 80.25 89 THR A CA 1
ATOM 695 C C . THR A 1 89 ? -15.724 21.250 -4.222 1.00 80.25 89 THR A C 1
ATOM 697 O O . THR A 1 89 ? -15.996 21.262 -3.020 1.00 80.25 89 THR A O 1
ATOM 700 N N . GLU A 1 90 ? -15.845 22.337 -4.988 1.00 75.75 90 GLU A N 1
ATOM 701 C CA . GLU A 1 90 ? -16.403 23.601 -4.511 1.00 75.75 90 GLU A CA 1
ATOM 702 C C . GLU A 1 90 ? -17.919 23.473 -4.288 1.00 75.75 90 GLU A C 1
ATOM 704 O O . GLU A 1 90 ? -18.693 23.275 -5.223 1.00 75.75 90 GLU A O 1
ATOM 709 N N . GLY A 1 91 ? -18.347 23.576 -3.026 1.00 68.38 91 GLY A N 1
ATOM 710 C CA . GLY A 1 91 ? -19.750 23.411 -2.627 1.00 68.38 91 GLY A CA 1
ATOM 711 C C . GLY A 1 91 ? -20.157 21.973 -2.285 1.00 68.38 91 GLY A C 1
ATOM 712 O O . GLY A 1 91 ? -21.302 21.755 -1.887 1.00 68.38 91 GLY A O 1
ATOM 713 N N . CYS A 1 92 ? -19.232 21.010 -2.370 1.00 80.38 92 CYS A N 1
ATOM 714 C CA . CYS A 1 92 ? -19.463 19.633 -1.937 1.00 80.38 92 CYS A CA 1
ATOM 715 C C . CYS A 1 92 ? -19.768 19.579 -0.428 1.00 80.38 92 CYS A C 1
ATOM 717 O O . CYS A 1 92 ? -19.061 20.171 0.394 1.00 80.38 92 CYS A O 1
ATOM 719 N N . ALA A 1 93 ? -20.821 18.854 -0.041 1.00 76.44 93 ALA A N 1
ATOM 720 C CA . ALA A 1 93 ? -21.203 18.717 1.362 1.00 76.44 93 ALA A CA 1
ATOM 721 C C . ALA A 1 93 ? -20.107 18.005 2.179 1.00 76.44 93 ALA A C 1
ATOM 723 O O . ALA A 1 93 ? -19.509 17.023 1.727 1.00 76.44 93 ALA A O 1
ATOM 724 N N . ALA A 1 94 ? -19.878 18.461 3.415 1.00 63.78 94 ALA A N 1
ATOM 725 C CA . ALA A 1 94 ? -18.921 17.838 4.328 1.00 63.78 94 ALA A CA 1
ATOM 726 C C . ALA A 1 94 ? -19.236 16.337 4.499 1.00 63.78 94 ALA A C 1
ATOM 728 O O . ALA A 1 94 ? -20.356 15.967 4.845 1.00 63.78 94 ALA A O 1
ATOM 729 N N . GLY A 1 95 ? -18.255 15.472 4.213 1.00 69.06 95 GLY A N 1
ATOM 730 C CA . GLY A 1 95 ? -18.407 14.008 4.221 1.00 69.06 95 GLY A CA 1
ATOM 731 C C . GLY A 1 95 ? -18.743 13.365 2.866 1.00 69.06 95 GLY A C 1
ATOM 732 O O . GLY A 1 95 ? -18.719 12.142 2.766 1.00 69.06 95 GLY A O 1
ATOM 733 N N . SER A 1 96 ? -19.003 14.157 1.817 1.00 81.25 96 SER A N 1
ATOM 734 C CA . SER A 1 96 ? -19.236 13.653 0.449 1.00 81.25 96 SER A CA 1
ATOM 735 C C . SER A 1 96 ? -17.978 13.651 -0.424 1.00 81.25 96 SER A C 1
ATOM 737 O O . SER A 1 96 ? -17.988 13.076 -1.510 1.00 81.25 96 SER A O 1
ATOM 739 N N . LEU A 1 97 ? -16.880 14.251 0.045 1.00 86.75 97 LEU A N 1
ATOM 740 C CA . LEU A 1 97 ? -15.585 14.187 -0.630 1.00 86.75 97 LEU A CA 1
ATOM 741 C C . LEU A 1 97 ? -15.008 12.772 -0.545 1.00 86.75 97 LEU A C 1
ATOM 743 O O . LEU A 1 97 ? -14.895 12.192 0.535 1.00 86.75 97 LEU A O 1
ATOM 747 N N . ARG A 1 98 ? -14.602 12.233 -1.691 1.00 87.75 98 ARG A N 1
ATOM 748 C CA . ARG A 1 98 ? -13.954 10.932 -1.830 1.00 87.75 98 ARG A CA 1
ATOM 749 C C . ARG A 1 98 ? -12.584 11.105 -2.446 1.00 87.75 98 ARG A C 1
ATOM 751 O O . ARG A 1 98 ? -12.416 11.848 -3.406 1.00 87.75 98 ARG A O 1
ATOM 758 N N . VAL A 1 99 ? -11.615 10.395 -1.889 1.00 89.88 99 VAL A N 1
ATOM 759 C CA . VAL A 1 99 ? -10.285 10.254 -2.477 1.00 89.88 99 VAL A CA 1
ATOM 760 C C . VAL A 1 99 ? -10.304 9.023 -3.370 1.00 89.88 99 VAL A C 1
ATOM 762 O O . VAL A 1 99 ? -10.812 7.979 -2.956 1.00 89.88 99 VAL A O 1
ATOM 765 N N . ALA A 1 100 ? -9.757 9.150 -4.577 1.00 89.12 100 ALA A N 1
ATOM 766 C CA . ALA A 1 100 ? -9.626 8.043 -5.509 1.00 89.12 100 ALA A CA 1
ATOM 767 C C . ALA A 1 100 ? -8.908 6.863 -4.834 1.00 89.12 100 ALA A C 1
ATOM 769 O O . ALA A 1 100 ? -7.907 7.020 -4.125 1.00 89.12 100 ALA A O 1
ATOM 770 N N . GLN A 1 101 ? -9.393 5.655 -5.085 1.00 87.50 101 GLN A N 1
ATOM 771 C CA . GLN A 1 101 ? -8.821 4.415 -4.575 1.00 87.50 101 GLN A CA 1
ATOM 772 C C . GLN A 1 101 ? -7.412 4.174 -5.105 1.00 87.50 101 GLN A C 1
ATOM 774 O O . GLN A 1 101 ? -6.660 3.395 -4.524 1.00 87.50 101 GLN A O 1
ATOM 779 N N . ARG A 1 102 ? -7.051 4.820 -6.217 1.00 86.69 102 ARG A N 1
ATOM 780 C CA . ARG A 1 102 ? -5.775 4.647 -6.903 1.00 86.69 102 ARG A CA 1
ATOM 781 C C . ARG A 1 102 ? -5.266 5.985 -7.411 1.00 86.69 102 ARG A C 1
ATOM 783 O O . ARG A 1 102 ? -6.039 6.884 -7.727 1.00 86.69 102 ARG A O 1
ATOM 790 N N . LEU A 1 103 ? -3.949 6.081 -7.536 1.00 91.00 103 LEU A N 1
ATOM 791 C CA . LEU A 1 103 ? -3.296 7.239 -8.136 1.00 91.00 103 LEU A CA 1
ATOM 792 C C . LEU A 1 103 ? -3.565 7.280 -9.645 1.00 91.00 103 LEU A C 1
ATOM 794 O O . LEU A 1 103 ? -3.855 6.252 -10.267 1.00 91.00 103 LEU A O 1
ATOM 798 N N . LEU A 1 104 ? -3.464 8.476 -10.217 1.00 92.31 104 LEU A N 1
ATOM 799 C CA . LEU A 1 104 ? -3.683 8.743 -11.633 1.00 92.31 104 LEU A CA 1
ATOM 800 C C . LEU A 1 104 ? -2.379 9.264 -12.239 1.00 92.31 104 LEU A C 1
ATOM 802 O O . LEU A 1 104 ? -1.814 10.246 -11.755 1.00 92.31 104 LEU A O 1
ATOM 806 N N . CYS A 1 105 ? -1.879 8.592 -13.277 1.00 93.25 105 CYS A N 1
ATOM 807 C CA . CYS A 1 105 ? -0.716 9.069 -14.022 1.00 93.25 105 CYS A CA 1
ATOM 808 C C . CYS A 1 105 ? -1.105 10.199 -14.969 1.00 93.25 105 CYS A C 1
ATOM 810 O O . CYS A 1 105 ? -2.169 10.174 -15.588 1.00 93.25 105 CYS A O 1
ATOM 812 N N . LEU A 1 106 ? -0.189 11.151 -15.119 1.00 95.12 106 LEU A N 1
ATOM 813 C CA . LEU A 1 106 ? -0.321 12.218 -16.102 1.00 95.12 106 LEU A CA 1
ATOM 814 C C . LEU A 1 106 ? -0.073 11.645 -17.505 1.00 95.12 106 LEU A C 1
ATOM 816 O O . LEU A 1 106 ? 0.941 10.982 -17.734 1.00 95.12 106 LEU A O 1
ATOM 820 N N . ALA A 1 107 ? -1.016 11.878 -18.419 1.00 95.19 107 ALA A N 1
ATOM 821 C CA . ALA A 1 107 ? -1.016 11.335 -19.777 1.00 95.19 107 ALA A CA 1
ATOM 822 C C . ALA A 1 107 ? -0.284 12.229 -20.792 1.00 95.19 107 ALA A C 1
ATOM 824 O O . ALA A 1 107 ? 0.172 11.741 -21.825 1.00 95.19 107 ALA A O 1
ATOM 825 N N . SER A 1 108 ? -0.177 13.528 -20.516 1.00 94.62 108 SER A N 1
ATOM 826 C CA . SER A 1 108 ? 0.619 14.494 -21.286 1.00 94.62 108 SER A CA 1
ATOM 827 C C . SER A 1 108 ? 2.083 14.426 -20.865 1.00 94.62 108 SER A C 1
ATOM 829 O O . SER A 1 108 ? 2.342 14.322 -19.670 1.00 94.62 108 SER A O 1
ATOM 831 N N . SER A 1 109 ? 3.045 14.563 -21.780 1.00 95.00 109 SER A N 1
ATOM 832 C CA . SER A 1 109 ? 4.465 14.562 -21.396 1.00 95.00 109 SER A CA 1
ATOM 833 C C . SER A 1 109 ? 4.847 15.786 -20.536 1.00 95.00 109 SER A C 1
ATOM 835 O O . SER A 1 109 ? 4.214 16.844 -20.638 1.00 95.00 109 SER A O 1
ATOM 837 N N . PRO A 1 110 ? 5.939 15.725 -19.740 1.00 94.00 110 PRO A N 1
ATOM 838 C CA . PRO A 1 110 ? 6.422 16.886 -18.983 1.00 94.00 110 PRO A CA 1
ATOM 839 C C . PRO A 1 110 ? 6.781 18.093 -19.854 1.00 94.00 110 PRO A C 1
ATOM 841 O O . PRO A 1 110 ? 6.838 19.221 -19.368 1.00 94.00 110 PRO A O 1
ATOM 844 N N . TYR A 1 111 ? 7.091 17.868 -21.132 1.00 92.12 111 TYR A N 1
ATOM 845 C CA . TYR A 1 111 ? 7.381 18.943 -22.073 1.00 92.12 111 TYR A CA 1
ATOM 846 C C . TYR A 1 111 ? 6.095 19.616 -22.558 1.00 92.12 111 TYR A C 1
ATOM 848 O O . TYR A 1 111 ? 5.988 20.838 -22.470 1.00 92.12 111 TYR A O 1
ATOM 856 N N . GLU A 1 112 ? 5.116 18.833 -23.015 1.00 92.12 112 GLU A N 1
ATOM 857 C CA . GLU A 1 112 ? 3.824 19.343 -23.489 1.00 92.12 112 GLU A CA 1
ATOM 858 C C . GLU A 1 112 ? 3.093 20.096 -22.385 1.00 92.12 112 GLU A C 1
ATOM 860 O O . GLU A 1 112 ? 2.738 21.255 -22.575 1.00 92.12 112 GLU A O 1
ATOM 865 N N . ALA A 1 113 ? 2.999 19.504 -21.192 1.00 92.25 113 ALA A N 1
ATOM 866 C CA . ALA A 1 113 ? 2.336 20.138 -20.062 1.00 92.25 113 ALA A CA 1
ATOM 867 C C . ALA A 1 113 ? 2.972 21.497 -19.710 1.00 92.25 113 ALA A C 1
ATOM 869 O O . ALA A 1 113 ? 2.272 22.482 -19.484 1.00 92.25 113 ALA A O 1
ATOM 870 N N . ARG A 1 114 ? 4.308 21.615 -19.744 1.00 90.88 114 ARG A N 1
ATOM 871 C CA . ARG A 1 114 ? 4.994 22.902 -19.514 1.00 90.88 114 ARG A CA 1
ATOM 872 C C . ARG A 1 114 ? 4.815 23.892 -20.657 1.00 90.88 114 ARG A C 1
ATOM 874 O O . ARG A 1 114 ? 4.663 25.083 -20.389 1.00 90.88 114 ARG A O 1
ATOM 881 N N . ARG A 1 115 ? 4.869 23.425 -21.906 1.00 91.56 115 ARG A N 1
ATOM 882 C CA . ARG A 1 115 ? 4.664 24.254 -23.101 1.00 91.56 115 ARG A CA 1
ATOM 883 C C . ARG A 1 115 ? 3.272 24.875 -23.071 1.00 91.56 115 ARG A C 1
ATOM 885 O O . ARG A 1 115 ? 3.148 26.087 -23.231 1.00 91.56 115 ARG A O 1
ATOM 892 N N . ASP A 1 116 ? 2.264 24.059 -22.799 1.00 88.94 116 ASP A N 1
ATOM 893 C CA . ASP A 1 116 ? 0.861 24.461 -22.827 1.00 88.94 116 ASP A CA 1
ATOM 894 C C . ASP A 1 116 ? 0.515 25.340 -21.605 1.00 88.94 116 ASP A C 1
ATOM 896 O O . ASP A 1 116 ? -0.300 26.254 -21.703 1.00 88.94 116 ASP A O 1
ATOM 900 N N . SER A 1 117 ? 1.238 25.175 -20.490 1.00 88.19 117 SER A N 1
ATOM 901 C CA . SER A 1 117 ? 1.116 26.005 -19.277 1.00 88.19 117 SER A CA 1
ATOM 902 C C . SER A 1 117 ? 1.971 27.283 -19.277 1.00 88.19 117 SER A C 1
ATOM 904 O O . SER A 1 117 ? 1.929 28.058 -18.317 1.00 88.19 117 SER A O 1
ATOM 906 N N . ALA A 1 118 ? 2.817 27.521 -20.287 1.00 81.19 118 ALA A N 1
ATOM 907 C CA . ALA A 1 118 ? 3.888 28.527 -20.212 1.00 81.19 118 ALA A CA 1
ATOM 908 C C . ALA A 1 118 ? 3.384 29.970 -20.001 1.00 81.19 118 ALA A C 1
ATOM 910 O O . ALA A 1 118 ? 4.051 30.777 -19.337 1.00 81.19 118 ALA A O 1
ATOM 911 N N . MET A 1 119 ? 2.209 30.271 -20.559 1.00 78.56 119 MET A N 1
ATOM 912 C CA . MET A 1 119 ? 1.580 31.597 -20.550 1.00 78.56 119 MET A CA 1
ATOM 913 C C . MET A 1 119 ? 0.328 31.673 -19.669 1.00 78.56 119 MET A C 1
ATOM 915 O O . MET A 1 119 ? -0.364 32.686 -19.700 1.00 78.56 119 MET A O 1
ATOM 919 N N . LEU A 1 120 ? 0.051 30.626 -18.891 1.00 81.50 120 LEU A N 1
ATOM 920 C CA . LEU A 1 120 ? -1.113 30.536 -18.015 1.00 81.50 120 LEU A CA 1
ATOM 921 C C . LEU A 1 120 ? -0.700 30.678 -16.547 1.00 81.50 120 LEU A C 1
ATOM 923 O O . LEU A 1 120 ? 0.431 30.355 -16.171 1.00 81.50 120 LEU A O 1
ATOM 927 N N . ASP A 1 121 ? -1.641 31.135 -15.731 1.00 78.50 121 ASP A N 1
ATOM 928 C CA . ASP A 1 121 ? -1.618 31.144 -14.264 1.00 78.50 121 ASP A CA 1
ATOM 929 C C . ASP A 1 121 ? -2.067 29.803 -13.658 1.00 78.50 121 ASP A C 1
ATOM 931 O O . ASP A 1 121 ? -2.311 29.691 -12.464 1.00 78.50 121 ASP A O 1
ATOM 935 N N . ALA A 1 122 ? -2.124 28.767 -14.488 1.00 87.31 122 ALA A N 1
ATOM 936 C CA . ALA A 1 122 ? -2.448 27.411 -14.103 1.00 87.31 122 ALA A CA 1
ATOM 937 C C . ALA A 1 122 ? -1.555 26.413 -14.842 1.00 87.31 122 ALA A C 1
ATOM 939 O O . ALA A 1 122 ? -0.968 26.711 -15.891 1.00 87.31 122 ALA A O 1
ATOM 940 N N . SER A 1 123 ? -1.457 25.220 -14.272 1.00 92.06 123 SER A N 1
ATOM 941 C CA . SER A 1 123 ? -0.777 24.073 -14.854 1.00 92.06 123 SER A CA 1
ATOM 942 C C . SER A 1 123 ? -1.792 23.193 -15.586 1.00 92.06 123 SER A C 1
ATOM 944 O O . SER A 1 123 ? -2.673 22.605 -14.962 1.00 92.06 123 SER A O 1
ATOM 946 N N . LEU A 1 124 ? -1.665 23.100 -16.909 1.00 94.25 124 LEU A N 1
ATOM 947 C CA . LEU A 1 124 ? -2.454 22.209 -17.753 1.00 94.25 124 LEU A CA 1
ATOM 948 C C . LEU A 1 124 ? -1.846 20.807 -17.779 1.00 94.25 124 LEU A C 1
ATOM 950 O O . LEU A 1 124 ? -0.687 20.632 -18.162 1.00 94.25 124 LEU A O 1
ATOM 954 N N . VAL A 1 125 ? -2.644 19.809 -17.405 1.00 95.75 125 VAL A N 1
ATOM 955 C CA . VAL A 1 125 ? -2.275 18.390 -17.470 1.00 95.75 125 VAL A CA 1
ATOM 956 C C . VAL A 1 125 ? -3.435 17.526 -17.928 1.00 95.75 125 VAL A C 1
ATOM 958 O O . VAL A 1 125 ? -4.597 17.876 -17.745 1.00 95.75 125 VAL A O 1
ATOM 961 N N . GLU A 1 126 ? -3.117 16.370 -18.498 1.00 96.69 126 GLU A N 1
ATOM 962 C CA . GLU A 1 126 ? -4.119 15.426 -18.987 1.00 96.69 126 GLU A CA 1
ATOM 963 C C . GLU A 1 126 ? -4.185 14.174 -18.107 1.00 96.69 126 GLU A C 1
ATOM 965 O O . GLU A 1 126 ? -3.153 13.584 -17.781 1.00 96.69 126 GLU A O 1
ATOM 970 N N . LEU A 1 127 ? -5.400 13.741 -17.763 1.00 95.69 127 LEU A N 1
ATOM 971 C CA . LEU A 1 127 ? -5.682 12.435 -17.165 1.00 95.69 127 LEU A CA 1
ATOM 972 C C . LEU A 1 127 ? -6.489 11.588 -18.144 1.00 95.69 127 LEU A C 1
ATOM 974 O O . LEU A 1 127 ? -7.415 12.081 -18.785 1.00 95.69 127 LEU A O 1
ATOM 978 N N . LEU A 1 128 ? -6.172 10.300 -18.230 1.00 95.81 128 LEU A N 1
ATOM 979 C CA . LEU A 1 128 ? -6.923 9.354 -19.047 1.00 95.81 128 LEU A CA 1
ATOM 980 C C . LEU A 1 128 ? -7.798 8.477 -18.147 1.00 95.81 128 LEU A C 1
ATOM 982 O O . LEU A 1 128 ? -7.294 7.854 -17.213 1.00 95.81 128 LEU A O 1
ATOM 986 N N . VAL A 1 129 ? -9.096 8.420 -18.437 1.00 94.69 129 VAL A N 1
ATOM 987 C CA . VAL A 1 129 ? -10.101 7.709 -17.631 1.00 94.69 129 VAL A CA 1
ATOM 988 C C . VAL A 1 129 ? -11.043 6.889 -18.511 1.00 94.69 129 VAL A C 1
ATOM 990 O O . VAL A 1 129 ? -11.167 7.137 -19.711 1.00 94.69 129 VAL A O 1
ATOM 993 N N . SER A 1 130 ? -11.703 5.889 -17.923 1.00 93.00 130 SER A N 1
ATOM 994 C CA . SER A 1 130 ? -12.559 4.935 -18.634 1.00 93.00 130 SER A CA 1
ATOM 995 C C . SER A 1 130 ? -13.975 4.885 -18.069 1.00 93.00 130 SER A C 1
ATOM 997 O O . SER A 1 130 ? -14.170 4.686 -16.872 1.00 93.00 130 SER A O 1
ATOM 999 N N . ARG A 1 131 ? -14.976 4.923 -18.952 1.00 91.50 131 ARG A N 1
ATOM 1000 C CA . ARG A 1 131 ? -16.389 4.644 -18.631 1.00 91.50 131 ARG A CA 1
ATOM 1001 C C . ARG A 1 131 ? -16.661 3.176 -18.306 1.00 91.50 131 ARG A C 1
ATOM 1003 O O . ARG A 1 131 ? -17.676 2.855 -17.694 1.00 91.50 131 ARG A O 1
ATOM 1010 N N . ASN A 1 132 ? -15.744 2.296 -18.690 1.00 87.94 132 ASN A N 1
ATOM 1011 C CA . ASN A 1 132 ? -15.783 0.872 -18.362 1.00 87.94 132 ASN A CA 1
ATOM 1012 C C . ASN A 1 132 ? -14.796 0.521 -17.236 1.00 87.94 132 ASN A C 1
ATOM 1014 O O . ASN A 1 132 ? -14.561 -0.653 -16.961 1.00 87.94 132 ASN A O 1
ATOM 1018 N N . GLY A 1 133 ? -14.188 1.541 -16.623 1.00 84.75 133 GLY A N 1
ATOM 1019 C CA . GLY A 1 133 ? -13.213 1.412 -15.553 1.00 84.75 133 GLY A CA 1
ATOM 1020 C C . GLY A 1 133 ? -13.823 1.123 -14.185 1.00 84.75 133 GLY A C 1
ATOM 1021 O O . GLY A 1 133 ? -14.994 0.754 -14.042 1.00 84.75 133 GLY A O 1
ATOM 1022 N N . ASP A 1 134 ? -13.017 1.328 -13.148 1.00 87.06 134 ASP A N 1
ATOM 1023 C CA . ASP A 1 134 ? -13.497 1.262 -11.767 1.00 87.06 134 ASP A CA 1
ATOM 1024 C C . ASP A 1 134 ? -14.473 2.407 -11.425 1.00 87.06 134 ASP A C 1
ATOM 1026 O O . ASP A 1 134 ? -14.860 3.221 -12.266 1.00 87.06 134 ASP A O 1
ATOM 1030 N N . ALA A 1 135 ? -14.981 2.426 -10.190 1.00 87.31 135 ALA A N 1
ATOM 1031 C CA . ALA A 1 135 ? -15.958 3.430 -9.769 1.00 87.31 135 ALA A CA 1
ATOM 1032 C C . ALA A 1 135 ? -15.431 4.871 -9.900 1.00 87.31 135 ALA A C 1
ATOM 1034 O O . ALA A 1 135 ? -16.214 5.773 -10.194 1.00 87.31 135 ALA A O 1
ATOM 1035 N N . ASP A 1 136 ? -14.126 5.067 -9.723 1.00 90.06 136 ASP A N 1
ATOM 1036 C CA . ASP A 1 136 ? -13.494 6.381 -9.730 1.00 90.06 136 ASP A CA 1
ATOM 1037 C C . ASP A 1 136 ? -13.305 6.864 -11.168 1.00 90.06 136 ASP A C 1
ATOM 1039 O O . ASP A 1 136 ? -13.689 7.982 -11.505 1.00 90.06 136 ASP A O 1
ATOM 1043 N N . GLU A 1 137 ? -12.797 5.993 -12.044 1.00 90.62 137 GLU A N 1
ATOM 1044 C CA . GLU A 1 137 ? -12.651 6.279 -13.473 1.00 90.62 137 GLU A CA 1
ATOM 1045 C C . GLU A 1 137 ? -13.995 6.579 -14.137 1.00 90.62 137 GLU A C 1
ATOM 1047 O O . GLU A 1 137 ? -14.085 7.522 -14.922 1.00 90.62 137 GLU A O 1
ATOM 1052 N N . ARG A 1 138 ? -15.049 5.833 -13.783 1.00 91.25 138 ARG A N 1
ATOM 1053 C CA . ARG A 1 138 ? -16.400 6.071 -14.308 1.00 91.25 138 ARG A CA 1
ATOM 1054 C C . ARG A 1 138 ? -16.945 7.428 -13.903 1.00 91.25 138 ARG A C 1
ATOM 1056 O O . ARG A 1 138 ? -17.527 8.114 -14.733 1.00 91.25 138 ARG A O 1
ATOM 1063 N N . LEU A 1 139 ? -16.749 7.821 -12.647 1.00 91.12 139 LEU A N 1
ATOM 1064 C CA . LEU A 1 139 ? -17.222 9.110 -12.155 1.00 91.12 139 LEU A CA 1
ATOM 1065 C C . LEU A 1 139 ? -16.442 10.259 -12.801 1.00 91.12 139 LEU A C 1
ATOM 1067 O O . LEU A 1 139 ? -17.048 11.199 -13.308 1.00 91.12 139 LEU A O 1
ATOM 1071 N N . LEU A 1 140 ? -15.112 10.153 -12.853 1.00 91.88 140 LEU A N 1
ATOM 1072 C CA . LEU A 1 140 ? -14.256 11.143 -13.505 1.00 91.88 140 LEU A CA 1
ATOM 1073 C C . LEU A 1 140 ? -14.576 11.274 -15.005 1.00 91.88 140 LEU A C 1
ATOM 1075 O O . LEU A 1 140 ? -14.611 12.385 -15.526 1.00 91.88 140 LEU A O 1
ATOM 1079 N N . ALA A 1 141 ? -14.864 10.169 -15.700 1.00 93.06 141 ALA A N 1
ATOM 1080 C CA . ALA A 1 141 ? -15.189 10.178 -17.128 1.00 93.06 141 ALA A CA 1
ATOM 1081 C C . ALA A 1 141 ? -16.483 10.939 -17.466 1.00 93.06 141 ALA A C 1
ATOM 1083 O O . ALA A 1 141 ? -16.605 11.445 -18.585 1.00 93.06 141 ALA A O 1
ATOM 1084 N N . GLU A 1 142 ? -17.422 11.050 -16.522 1.00 91.88 142 GLU A N 1
ATOM 1085 C CA . GLU A 1 142 ? -18.670 11.806 -16.695 1.00 91.88 142 GLU A CA 1
ATOM 1086 C C . GLU A 1 142 ? -18.557 13.284 -16.288 1.00 91.88 142 GLU A C 1
ATOM 1088 O O . GLU A 1 142 ? -19.507 14.047 -16.468 1.00 91.88 142 GLU A O 1
ATOM 1093 N N . MET A 1 143 ? -17.404 13.730 -15.778 1.00 90.56 143 MET A N 1
ATOM 1094 C CA . MET A 1 143 ? -17.220 15.131 -15.407 1.00 90.56 143 MET A CA 1
ATOM 1095 C C . MET A 1 143 ? -17.190 16.039 -16.636 1.00 90.56 143 MET A C 1
ATOM 1097 O O . MET A 1 143 ? -16.406 15.850 -17.571 1.00 90.56 143 MET A O 1
ATOM 1101 N N . GLY A 1 144 ? -18.051 17.053 -16.624 1.00 89.81 144 GLY A N 1
ATOM 1102 C CA . GLY A 1 144 ? -18.103 18.073 -17.664 1.00 89.81 144 GLY A CA 1
ATOM 1103 C C . GLY A 1 144 ? -17.095 19.209 -17.441 1.00 89.81 144 GLY A C 1
ATOM 1104 O O . GLY A 1 144 ? -16.594 19.386 -16.327 1.00 89.81 144 GLY A O 1
ATOM 1105 N N . PRO A 1 145 ? -16.831 20.025 -18.478 1.00 93.25 145 PRO A N 1
ATOM 1106 C CA . PRO A 1 145 ? -16.085 21.270 -18.331 1.00 93.25 145 PRO A CA 1
ATOM 1107 C C . PRO A 1 145 ? -16.650 22.164 -17.216 1.00 93.25 145 PRO A C 1
ATOM 1109 O O . PRO A 1 145 ? -17.864 22.336 -17.108 1.00 93.25 145 PRO A O 1
ATOM 1112 N N . GLY A 1 146 ? -15.770 22.739 -16.399 1.00 88.94 146 GLY A N 1
ATOM 1113 C CA . GLY A 1 146 ? -16.108 23.568 -15.239 1.00 88.94 146 GLY A CA 1
ATOM 1114 C C . GLY A 1 146 ? -16.297 22.798 -13.926 1.00 88.94 146 GLY A C 1
ATOM 1115 O O . GLY A 1 146 ? -16.343 23.427 -12.872 1.00 88.94 146 GLY A O 1
ATOM 1116 N N . ALA A 1 147 ? -16.368 21.462 -13.953 1.00 91.00 147 ALA A N 1
ATOM 1117 C CA . ALA A 1 147 ? -16.314 20.663 -12.730 1.00 91.00 147 ALA A CA 1
ATOM 1118 C C . ALA A 1 147 ? -14.936 20.805 -12.066 1.00 91.00 147 ALA A C 1
ATOM 1120 O O . ALA A 1 147 ? -13.918 20.823 -12.761 1.00 91.00 147 ALA A O 1
ATOM 1121 N N . MET A 1 148 ? -14.890 20.885 -10.735 1.00 92.75 148 MET A N 1
ATOM 1122 C CA . MET A 1 148 ? -13.631 20.964 -9.994 1.00 92.75 148 MET A CA 1
ATOM 1123 C C . MET A 1 148 ? -13.387 19.687 -9.209 1.00 92.75 148 MET A C 1
ATOM 1125 O O . MET A 1 148 ? -14.292 19.117 -8.595 1.00 92.75 148 MET A O 1
ATOM 1129 N N . ILE A 1 149 ? -12.132 19.269 -9.231 1.00 94.19 149 ILE A N 1
ATOM 1130 C CA . ILE A 1 149 ? -11.573 18.203 -8.415 1.00 94.19 149 ILE A CA 1
ATOM 1131 C C . ILE A 1 149 ? -10.342 18.746 -7.708 1.00 94.19 149 ILE A C 1
ATOM 1133 O O . ILE A 1 149 ? -9.779 19.751 -8.130 1.00 94.19 149 ILE A O 1
ATOM 1137 N N . ASP A 1 150 ? -9.876 18.060 -6.677 1.00 94.06 150 ASP A N 1
ATOM 1138 C CA . ASP A 1 150 ? -8.600 18.396 -6.068 1.00 94.06 150 ASP A CA 1
ATOM 1139 C C . ASP A 1 150 ? -7.562 17.345 -6.436 1.00 94.06 150 ASP A C 1
ATOM 1141 O O . ASP A 1 150 ? -7.831 16.142 -6.410 1.00 94.06 150 ASP A O 1
ATOM 1145 N N . VAL A 1 151 ? -6.350 17.792 -6.739 1.00 94.94 151 VAL A N 1
ATOM 1146 C CA . VAL A 1 151 ? -5.207 16.924 -7.018 1.00 94.94 151 VAL A CA 1
ATOM 1147 C C . VAL A 1 151 ? -4.094 17.176 -6.014 1.00 94.94 151 VAL A C 1
ATOM 1149 O O . VAL A 1 151 ? -3.876 18.300 -5.562 1.00 94.94 151 VAL A O 1
ATOM 1152 N N . SER A 1 152 ? -3.365 16.131 -5.639 1.00 94.06 152 SER A N 1
ATOM 1153 C CA . SER A 1 152 ? -2.158 16.303 -4.833 1.00 94.06 152 SER A CA 1
ATOM 1154 C C . SER A 1 152 ? -1.055 16.997 -5.638 1.00 94.06 152 SER A C 1
ATOM 1156 O O . SER A 1 152 ? -1.131 17.143 -6.859 1.00 94.06 152 SER A O 1
ATOM 1158 N N . ARG A 1 153 ? 0.051 17.342 -4.973 1.00 91.19 153 ARG A N 1
ATOM 1159 C CA . ARG A 1 153 ? 1.319 17.564 -5.686 1.00 91.19 153 ARG A CA 1
ATOM 1160 C C . ARG A 1 153 ? 1.716 16.333 -6.503 1.00 91.19 153 ARG A C 1
ATOM 1162 O O . ARG A 1 153 ? 1.380 15.203 -6.132 1.00 91.19 153 ARG A O 1
ATOM 1169 N N . VAL A 1 154 ? 2.460 16.573 -7.578 1.00 91.56 154 VAL A N 1
ATOM 1170 C CA . VAL A 1 154 ? 3.034 15.520 -8.422 1.00 91.56 154 VAL A CA 1
ATOM 1171 C C . VAL A 1 154 ? 4.033 14.696 -7.615 1.00 91.56 154 VAL A C 1
ATOM 1173 O O . VAL A 1 154 ? 4.866 15.242 -6.888 1.00 91.56 154 VAL A O 1
ATOM 1176 N N . ALA A 1 155 ? 3.946 13.375 -7.738 1.00 89.56 155 ALA A N 1
ATOM 1177 C CA . ALA A 1 155 ? 4.787 12.434 -7.016 1.00 89.56 155 ALA A CA 1
ATOM 1178 C C . ALA A 1 155 ? 5.271 11.286 -7.914 1.00 89.56 155 ALA A C 1
ATOM 1180 O O . ALA A 1 155 ? 4.834 11.123 -9.054 1.00 89.56 155 ALA A O 1
ATOM 1181 N N . GLY A 1 156 ? 6.192 10.491 -7.369 1.00 86.56 156 GLY A N 1
ATOM 1182 C CA . GLY A 1 156 ? 6.825 9.369 -8.054 1.00 86.56 156 GLY A CA 1
ATOM 1183 C C . GLY A 1 156 ? 8.116 9.740 -8.781 1.00 86.56 156 GLY A C 1
ATOM 1184 O O . GLY A 1 156 ? 8.390 10.912 -9.050 1.00 86.56 156 GLY A O 1
ATOM 1185 N N . ASP A 1 157 ? 8.889 8.705 -9.106 1.00 85.94 157 ASP A N 1
ATOM 1186 C CA . ASP A 1 157 ? 10.165 8.791 -9.830 1.00 85.94 157 ASP A CA 1
ATOM 1187 C C . ASP A 1 157 ? 10.013 8.445 -11.330 1.00 85.94 157 ASP A C 1
ATOM 1189 O O . ASP A 1 157 ? 10.997 8.347 -12.059 1.00 85.94 157 ASP A O 1
ATOM 1193 N N . GLY A 1 158 ? 8.772 8.281 -11.810 1.00 90.44 158 GLY A N 1
ATOM 1194 C CA . GLY A 1 158 ? 8.473 7.865 -13.181 1.00 90.44 158 GLY A CA 1
ATOM 1195 C C . GLY A 1 158 ? 8.699 6.372 -13.417 1.00 90.44 158 GLY A C 1
ATOM 1196 O O . GLY A 1 158 ? 8.560 5.560 -12.505 1.00 90.44 158 GLY A O 1
ATOM 1197 N N . PHE A 1 159 ? 9.046 6.003 -14.652 1.00 92.88 159 PHE A N 1
ATOM 1198 C CA . PHE A 1 159 ? 9.510 4.649 -14.966 1.00 92.88 159 PHE A CA 1
ATOM 1199 C C . PHE A 1 159 ? 10.896 4.410 -14.357 1.00 92.88 159 PHE A C 1
ATOM 1201 O O . PHE A 1 159 ? 11.904 4.912 -14.865 1.00 92.88 159 PHE A O 1
ATOM 1208 N N . ALA A 1 160 ? 10.940 3.618 -13.287 1.00 90.75 160 ALA A N 1
ATOM 1209 C CA . ALA A 1 160 ? 12.160 3.342 -12.541 1.00 90.75 160 ALA A CA 1
ATOM 1210 C C . ALA A 1 160 ? 12.249 1.876 -12.099 1.00 90.75 160 ALA A C 1
ATOM 1212 O O . ALA A 1 160 ? 11.244 1.166 -12.018 1.00 90.75 160 ALA A O 1
ATOM 1213 N N . SER A 1 161 ? 13.470 1.413 -11.837 1.00 86.25 161 SER A N 1
ATOM 1214 C CA . SER A 1 161 ? 13.727 0.077 -11.304 1.00 86.25 161 SER A CA 1
ATOM 1215 C C . SER A 1 161 ? 13.147 -0.062 -9.899 1.00 86.25 161 SER A C 1
ATOM 1217 O O . SER A 1 161 ? 13.313 0.830 -9.070 1.00 86.25 161 SER A O 1
ATOM 1219 N N . LEU A 1 162 ? 12.535 -1.208 -9.594 1.00 76.06 162 LEU A N 1
ATOM 1220 C CA . LEU A 1 162 ? 12.046 -1.494 -8.238 1.00 76.06 162 LEU A CA 1
ATOM 1221 C C . LEU A 1 162 ? 13.181 -1.597 -7.210 1.00 76.06 162 LEU A C 1
ATOM 1223 O O . LEU A 1 162 ? 12.971 -1.316 -6.034 1.00 76.06 162 LEU A O 1
ATOM 1227 N N . PHE A 1 163 ? 14.372 -2.011 -7.646 1.00 74.06 163 PHE A N 1
ATOM 1228 C CA . PHE A 1 163 ? 15.504 -2.256 -6.754 1.00 74.06 163 PHE A CA 1
ATOM 1229 C C . PHE A 1 163 ? 16.384 -1.016 -6.591 1.00 74.06 163 PHE A C 1
ATOM 1231 O O . PHE A 1 163 ? 16.798 -0.711 -5.479 1.00 74.06 163 PHE A O 1
ATOM 1238 N N . ASN A 1 164 ? 16.620 -0.278 -7.683 1.00 79.50 164 ASN A N 1
ATOM 1239 C CA . ASN A 1 164 ? 17.520 0.880 -7.712 1.00 79.50 164 ASN A CA 1
ATOM 1240 C C . ASN A 1 164 ? 16.890 2.074 -8.458 1.00 79.50 164 ASN A C 1
ATOM 1242 O O . ASN A 1 164 ? 17.410 2.488 -9.495 1.00 79.50 164 ASN A O 1
ATOM 1246 N N . PRO A 1 165 ? 15.777 2.655 -7.971 1.00 77.31 165 PRO A N 1
ATOM 1247 C CA . PRO A 1 165 ? 15.007 3.649 -8.730 1.00 77.31 165 PRO A CA 1
ATOM 1248 C C . PRO A 1 165 ? 15.774 4.948 -9.021 1.00 77.31 165 PRO A C 1
ATOM 1250 O O . PRO A 1 165 ? 15.497 5.634 -10.004 1.00 77.31 165 PRO A O 1
ATOM 1253 N N . LYS A 1 166 ? 16.755 5.298 -8.179 1.00 79.75 166 LYS A N 1
ATOM 1254 C CA . LYS A 1 166 ? 17.567 6.513 -8.350 1.00 79.75 166 LYS A CA 1
ATOM 1255 C C . LYS A 1 166 ? 18.626 6.372 -9.439 1.00 79.75 166 LYS A C 1
ATOM 1257 O O . LYS A 1 166 ? 18.869 7.338 -10.155 1.00 79.75 166 LYS A O 1
ATOM 1262 N N . ASP A 1 167 ? 19.211 5.186 -9.559 1.00 82.75 167 ASP A N 1
ATOM 1263 C CA . ASP A 1 167 ? 20.344 4.936 -10.452 1.00 82.75 167 ASP A CA 1
ATOM 1264 C C . ASP A 1 167 ? 19.893 4.334 -11.787 1.00 82.75 167 ASP A C 1
ATOM 1266 O O . ASP A 1 167 ? 20.486 4.609 -12.826 1.00 82.75 167 ASP A O 1
ATOM 1270 N N . ILE A 1 168 ? 18.819 3.539 -11.771 1.00 87.12 168 ILE A N 1
ATOM 1271 C CA . ILE A 1 168 ? 18.286 2.849 -12.945 1.00 87.12 168 ILE A CA 1
ATOM 1272 C C . ILE A 1 168 ? 16.840 3.296 -13.161 1.00 87.12 168 ILE A C 1
ATOM 1274 O O . ILE A 1 168 ? 15.895 2.810 -12.535 1.00 87.12 168 ILE A O 1
ATOM 1278 N N . ASN A 1 169 ? 16.680 4.254 -14.068 1.00 92.56 169 ASN A N 1
ATOM 1279 C CA . ASN A 1 169 ? 15.405 4.830 -14.477 1.00 92.56 169 ASN A CA 1
ATOM 1280 C C . ASN A 1 169 ? 15.378 5.053 -15.992 1.00 92.56 169 ASN A C 1
ATOM 1282 O O . ASN A 1 169 ? 16.382 4.847 -16.675 1.00 92.56 169 ASN A O 1
ATOM 1286 N N . LEU A 1 170 ? 14.231 5.485 -16.520 1.00 94.81 170 LEU A N 1
ATOM 1287 C CA . LEU A 1 170 ? 14.055 5.704 -17.955 1.00 94.81 170 LEU A CA 1
ATOM 1288 C C . LEU A 1 170 ? 15.154 6.593 -18.540 1.00 94.81 170 LEU A C 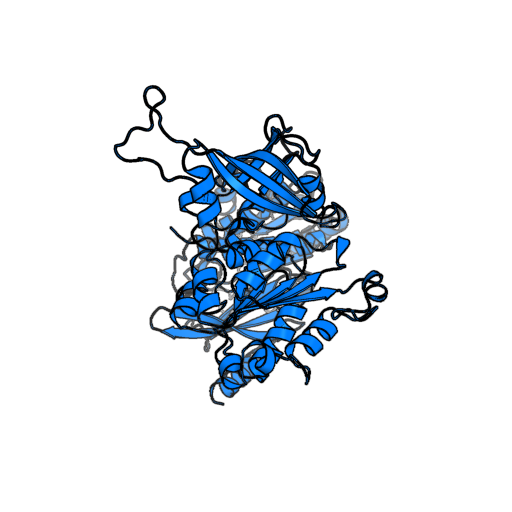1
ATOM 1290 O O . LEU A 1 170 ? 15.713 6.250 -19.574 1.00 94.81 170 LEU A O 1
ATOM 1294 N N . MET A 1 171 ? 15.507 7.691 -17.871 1.00 93.88 171 MET A N 1
ATOM 1295 C CA . MET A 1 171 ? 16.531 8.601 -18.381 1.00 93.88 171 MET A CA 1
ATOM 1296 C C . MET A 1 171 ? 17.906 7.927 -18.434 1.00 93.88 171 MET A C 1
ATOM 1298 O O . MET A 1 171 ? 18.557 7.961 -19.474 1.00 93.88 171 MET A O 1
ATOM 1302 N N . ALA A 1 172 ? 18.303 7.225 -17.370 1.00 93.56 172 ALA A N 1
ATOM 1303 C CA . ALA A 1 172 ? 19.552 6.464 -17.353 1.00 93.56 172 ALA A CA 1
ATOM 1304 C C . ALA A 1 172 ? 19.593 5.393 -18.462 1.00 93.56 172 ALA A C 1
ATOM 1306 O O . ALA A 1 172 ? 20.621 5.194 -19.107 1.00 93.56 172 ALA A O 1
ATOM 1307 N N . CYS A 1 173 ? 18.465 4.728 -18.740 1.00 93.69 173 CYS A N 1
ATOM 1308 C CA . CYS A 1 173 ? 18.388 3.725 -19.801 1.00 93.69 173 CYS A CA 1
ATOM 1309 C C . CYS A 1 173 ? 18.486 4.323 -21.214 1.00 93.69 173 CYS A C 1
ATOM 1311 O O . CYS A 1 173 ? 19.108 3.717 -22.089 1.00 93.69 173 CYS A O 1
ATOM 1313 N N . LEU A 1 174 ? 17.896 5.503 -21.428 1.00 94.88 174 LEU A N 1
ATOM 1314 C CA . LEU A 1 174 ? 18.022 6.257 -22.677 1.00 94.88 174 LEU A CA 1
ATOM 1315 C C . LEU A 1 174 ? 19.476 6.698 -22.904 1.00 94.88 174 LEU A C 1
ATOM 1317 O O . LEU A 1 174 ? 20.026 6.479 -23.980 1.00 94.88 174 LEU A O 1
ATOM 1321 N N . GLU A 1 175 ? 20.125 7.259 -21.879 1.00 93.81 175 GLU A N 1
ATOM 1322 C CA . GLU A 1 175 ? 21.536 7.673 -21.934 1.00 93.81 175 GLU A CA 1
ATOM 1323 C C . GLU A 1 175 ? 22.482 6.491 -22.191 1.00 93.81 175 GLU A C 1
ATOM 1325 O O . GLU A 1 175 ? 23.465 6.630 -22.919 1.00 93.81 175 GLU A O 1
ATOM 1330 N N . GLY A 1 176 ? 22.155 5.313 -21.651 1.00 92.88 176 GLY A N 1
ATOM 1331 C CA . GLY A 1 176 ? 22.875 4.063 -21.898 1.00 92.88 176 GLY A CA 1
ATOM 1332 C C . GLY A 1 176 ? 22.691 3.478 -23.304 1.00 92.88 176 GLY A C 1
ATOM 1333 O O . GLY A 1 176 ? 23.336 2.483 -23.630 1.00 92.88 176 GLY A O 1
ATOM 1334 N N . GLY A 1 177 ? 21.830 4.058 -24.150 1.00 94.31 177 GLY A N 1
ATOM 1335 C CA . GLY A 1 177 ? 21.595 3.559 -25.507 1.00 94.31 177 GLY A CA 1
ATOM 1336 C C . GLY A 1 177 ? 20.843 2.223 -25.548 1.00 94.31 177 GLY A C 1
ATOM 1337 O O . GLY A 1 177 ? 20.949 1.482 -26.526 1.00 94.31 177 GLY A O 1
ATOM 1338 N N . HIS A 1 178 ? 20.105 1.878 -24.490 1.00 95.19 178 HIS A N 1
ATOM 1339 C CA . HIS A 1 178 ? 19.400 0.601 -24.418 1.00 95.19 178 HIS A CA 1
ATOM 1340 C C . HIS A 1 178 ? 18.148 0.606 -25.310 1.00 95.19 178 HIS A C 1
ATOM 1342 O O . HIS A 1 178 ? 17.368 1.564 -25.265 1.00 95.19 178 HIS A O 1
ATOM 1348 N N . PRO A 1 179 ? 17.889 -0.457 -26.097 1.00 96.12 179 PRO A N 1
ATOM 1349 C CA . PRO A 1 179 ? 16.604 -0.634 -26.767 1.00 96.12 179 PRO A CA 1
ATOM 1350 C C . PRO A 1 179 ? 15.461 -0.607 -25.752 1.00 96.12 179 PRO A C 1
ATOM 1352 O O . PRO A 1 179 ? 15.604 -1.128 -24.646 1.00 96.12 179 PRO A O 1
ATOM 1355 N N . LEU A 1 180 ? 14.322 -0.028 -26.123 1.00 96.62 180 LEU A N 1
ATOM 1356 C CA . LEU A 1 180 ? 13.162 0.051 -25.243 1.00 96.62 180 LEU A CA 1
ATOM 1357 C C . LEU A 1 180 ? 12.100 -0.961 -25.651 1.00 96.62 180 LEU A C 1
ATOM 1359 O O . LEU A 1 180 ? 11.602 -0.940 -26.776 1.00 96.62 180 LEU A O 1
ATOM 1363 N N . LEU A 1 181 ? 11.708 -1.801 -24.700 1.00 96.44 181 LEU A N 1
ATOM 1364 C CA . LEU A 1 181 ? 10.494 -2.601 -24.776 1.00 96.44 181 LEU A CA 1
ATOM 1365 C C . LEU A 1 181 ? 9.460 -1.997 -23.832 1.00 96.44 181 LEU A C 1
ATOM 1367 O O . LEU A 1 181 ? 9.689 -1.922 -22.634 1.00 96.44 181 LEU A O 1
ATOM 1371 N N . VAL A 1 182 ? 8.303 -1.608 -24.337 1.00 96.06 182 VAL A N 1
ATOM 1372 C CA . VAL A 1 182 ? 7.211 -1.063 -23.535 1.00 96.06 182 VAL A CA 1
ATOM 1373 C C . VAL A 1 182 ? 6.067 -2.060 -23.541 1.00 96.06 182 VAL A C 1
ATOM 1375 O O . VAL A 1 182 ? 5.618 -2.477 -24.604 1.00 96.06 182 VAL A O 1
ATOM 1378 N N . VAL A 1 183 ? 5.585 -2.439 -22.362 1.00 94.94 183 VAL A N 1
ATOM 1379 C CA . VAL A 1 183 ? 4.415 -3.300 -22.197 1.00 94.94 183 VAL A CA 1
ATOM 1380 C C . VAL A 1 183 ? 3.386 -2.554 -21.359 1.00 94.94 183 VAL A C 1
ATOM 1382 O O . VAL A 1 183 ? 3.591 -2.297 -20.170 1.00 94.94 183 VAL A O 1
ATOM 1385 N N . ALA A 1 184 ? 2.278 -2.199 -22.002 1.00 93.56 184 ALA A N 1
ATOM 1386 C CA . ALA A 1 184 ? 1.171 -1.475 -21.396 1.00 93.56 184 ALA A CA 1
ATOM 1387 C C . ALA A 1 184 ? -0.105 -2.313 -21.426 1.00 93.56 184 ALA A C 1
ATOM 1389 O O . ALA A 1 184 ? -0.367 -3.013 -22.404 1.00 93.56 184 ALA A O 1
ATOM 1390 N N . ALA A 1 185 ? -0.934 -2.195 -20.392 1.00 90.88 185 ALA A N 1
ATOM 1391 C CA . ALA A 1 185 ? -2.269 -2.783 -20.386 1.00 90.88 185 ALA A CA 1
ATOM 1392 C C . ALA A 1 185 ? -3.336 -1.793 -19.914 1.00 90.88 185 ALA A C 1
ATOM 1394 O O . ALA A 1 185 ? -3.184 -1.116 -18.894 1.00 90.88 185 ALA A O 1
ATOM 1395 N N . GLY A 1 186 ? -4.428 -1.729 -20.675 1.00 89.44 186 GLY A N 1
ATOM 1396 C CA . GLY A 1 186 ? -5.589 -0.902 -20.377 1.00 89.44 186 GLY A CA 1
ATOM 1397 C C . GLY A 1 186 ? -5.297 0.601 -20.315 1.00 89.44 186 GLY A C 1
ATOM 1398 O O . GLY A 1 186 ? -4.224 1.091 -20.670 1.00 89.44 186 GLY A O 1
ATOM 1399 N N . VAL A 1 187 ? -6.292 1.343 -19.836 1.00 89.88 187 VAL A N 1
ATOM 1400 C CA . VAL A 1 187 ? -6.283 2.812 -19.779 1.00 89.88 187 VAL A CA 1
ATOM 1401 C C . VAL A 1 187 ? -5.200 3.341 -18.830 1.00 89.88 187 VAL A C 1
ATOM 1403 O O . VAL A 1 187 ? -4.424 4.227 -19.183 1.00 89.88 187 VAL A O 1
ATOM 1406 N N . ARG A 1 188 ? -5.061 2.721 -17.657 1.00 87.44 188 ARG A N 1
ATOM 1407 C CA . ARG A 1 188 ? -4.032 3.078 -16.667 1.00 87.44 188 ARG A CA 1
ATOM 1408 C C . ARG A 1 188 ? -2.611 2.839 -17.166 1.00 87.44 188 ARG A C 1
ATOM 1410 O O . ARG A 1 188 ? -1.717 3.594 -16.804 1.00 87.44 188 ARG A O 1
ATOM 1417 N N . GLY A 1 189 ? -2.403 1.796 -17.973 1.00 91.25 189 GLY A N 1
ATOM 1418 C CA . GLY A 1 189 ? -1.086 1.451 -18.499 1.00 91.25 189 GLY A CA 1
ATOM 1419 C C . GLY A 1 189 ? -0.641 2.344 -19.649 1.00 91.25 189 GLY A C 1
ATOM 1420 O O . GLY A 1 189 ? 0.523 2.732 -19.730 1.00 91.25 189 GLY A O 1
ATOM 1421 N N . ILE A 1 190 ? -1.565 2.696 -20.544 1.00 93.88 190 ILE A N 1
ATOM 1422 C CA . ILE A 1 190 ? -1.226 3.488 -21.729 1.00 93.88 190 ILE A CA 1
ATOM 1423 C C . ILE A 1 190 ? -1.051 4.977 -21.428 1.00 93.88 190 ILE A C 1
ATOM 1425 O O . ILE A 1 190 ? -0.282 5.630 -22.123 1.00 93.88 190 ILE A O 1
ATOM 1429 N N . ALA A 1 191 ? -1.683 5.515 -20.381 1.00 94.50 191 ALA A N 1
ATOM 1430 C CA . ALA A 1 191 ? -1.537 6.920 -19.992 1.00 94.50 191 ALA A CA 1
ATOM 1431 C C . ALA A 1 191 ? -0.068 7.352 -19.764 1.00 94.50 191 ALA A C 1
ATOM 1433 O O . ALA A 1 191 ? 0.409 8.239 -20.475 1.00 94.50 191 ALA A O 1
ATOM 1434 N N . PRO A 1 192 ? 0.709 6.720 -18.860 1.00 94.62 192 PRO A N 1
ATOM 1435 C CA . PRO A 1 192 ? 2.115 7.080 -18.674 1.00 94.62 192 PRO A CA 1
ATOM 1436 C C . PRO A 1 192 ? 2.993 6.691 -19.871 1.00 94.62 192 PRO A C 1
ATOM 1438 O O . PRO A 1 192 ? 4.026 7.318 -20.098 1.00 94.62 192 PRO A O 1
ATOM 1441 N N . VAL A 1 193 ? 2.595 5.682 -20.655 1.00 95.31 193 VAL A N 1
ATOM 1442 C CA . VAL A 1 193 ? 3.309 5.295 -21.880 1.00 95.31 193 VAL A CA 1
ATOM 1443 C C . VAL A 1 193 ? 3.151 6.341 -22.972 1.00 95.31 193 VAL A C 1
ATOM 1445 O O . VAL A 1 193 ? 4.145 6.685 -23.600 1.00 95.31 193 VAL A O 1
ATOM 1448 N N . ARG A 1 194 ? 1.962 6.917 -23.152 1.00 95.62 194 ARG A N 1
ATOM 1449 C CA . ARG A 1 194 ? 1.767 8.076 -24.027 1.00 95.62 194 ARG A CA 1
ATOM 1450 C C . ARG A 1 194 ? 2.652 9.235 -23.589 1.00 95.62 194 ARG A C 1
ATOM 1452 O O . ARG A 1 194 ? 3.395 9.767 -24.406 1.00 95.62 194 ARG A O 1
ATOM 1459 N N . ALA A 1 195 ? 2.643 9.564 -22.296 1.00 96.06 195 ALA A N 1
ATOM 1460 C CA . ALA A 1 195 ? 3.505 10.616 -21.767 1.00 96.06 195 ALA A CA 1
ATOM 1461 C C . ALA A 1 195 ? 4.990 10.349 -22.062 1.00 96.06 195 ALA A C 1
ATOM 1463 O O . ALA A 1 195 ? 5.737 11.296 -22.289 1.00 96.06 195 ALA A O 1
ATOM 1464 N N . ALA A 1 196 ? 5.420 9.080 -22.078 1.00 96.19 196 ALA A N 1
ATOM 1465 C CA . ALA A 1 196 ? 6.779 8.688 -22.437 1.00 96.19 196 ALA A CA 1
ATOM 1466 C C . ALA A 1 196 ? 7.043 8.775 -23.945 1.00 96.19 196 ALA A C 1
ATOM 1468 O O . ALA A 1 196 ? 8.056 9.341 -24.339 1.00 96.19 196 ALA A O 1
ATOM 1469 N N . LEU A 1 197 ? 6.146 8.264 -24.787 1.00 94.94 197 LEU A N 1
ATOM 1470 C CA . LEU A 1 197 ? 6.311 8.241 -26.243 1.00 94.94 197 LEU A CA 1
ATOM 1471 C C . LEU A 1 197 ? 6.214 9.631 -26.878 1.00 94.94 197 LEU A C 1
ATOM 1473 O O . LEU A 1 197 ? 6.838 9.858 -27.907 1.00 94.94 197 LEU A O 1
ATOM 1477 N N . SER A 1 198 ? 5.517 10.574 -26.243 1.00 93.25 198 SER A N 1
ATOM 1478 C CA . SER A 1 198 ? 5.480 11.985 -26.655 1.00 93.25 198 SER A CA 1
ATOM 1479 C C . SER A 1 198 ? 6.592 12.831 -26.011 1.00 93.25 198 SER A C 1
ATOM 1481 O O . SER A 1 198 ? 6.712 14.029 -26.272 1.00 93.25 198 SER A O 1
ATOM 1483 N N . TRP A 1 199 ? 7.445 12.237 -25.166 1.00 94.62 199 TRP A N 1
ATOM 1484 C CA . TRP A 1 199 ? 8.536 12.948 -24.503 1.00 94.62 199 TRP A CA 1
ATOM 1485 C C . TRP A 1 199 ? 9.762 13.066 -25.413 1.00 94.62 199 TRP A C 1
ATOM 1487 O O . TRP A 1 199 ? 10.261 12.076 -25.948 1.00 94.62 199 TRP A O 1
ATOM 1497 N N . THR A 1 200 ? 10.307 14.280 -25.545 1.00 92.69 200 THR A N 1
ATOM 1498 C CA . THR A 1 200 ? 11.421 14.580 -26.463 1.00 92.69 200 THR A CA 1
ATOM 1499 C C . THR A 1 200 ? 12.631 13.642 -26.332 1.00 92.69 200 THR A C 1
ATOM 1501 O O . THR A 1 200 ? 13.136 13.222 -27.371 1.00 92.69 200 THR A O 1
ATOM 1504 N N . PRO A 1 201 ? 13.100 13.256 -25.127 1.00 94.38 201 PRO A N 1
ATOM 1505 C CA . PRO A 1 201 ? 14.192 12.292 -24.987 1.00 94.38 201 PRO A CA 1
ATOM 1506 C C . PRO A 1 201 ? 13.895 10.919 -25.598 1.00 94.38 201 PRO A C 1
ATOM 1508 O O . PRO A 1 201 ? 14.766 10.346 -26.243 1.00 94.38 201 PRO A O 1
ATOM 1511 N N . VAL A 1 202 ? 12.670 10.404 -25.452 1.00 94.38 202 VAL A N 1
ATOM 1512 C CA . VAL A 1 202 ? 12.275 9.107 -26.027 1.00 94.38 202 VAL A CA 1
ATOM 1513 C C . VAL A 1 202 ? 12.118 9.215 -27.541 1.00 94.38 202 VAL A C 1
ATOM 1515 O O . VAL A 1 202 ? 12.589 8.338 -28.257 1.00 94.38 202 VAL A O 1
ATOM 1518 N N . LEU A 1 203 ? 11.529 10.307 -28.038 1.00 91.38 203 LEU A N 1
ATOM 1519 C CA . LEU A 1 203 ? 11.424 10.574 -29.477 1.00 91.38 203 LEU A CA 1
ATOM 1520 C C . LEU A 1 203 ? 12.806 10.664 -30.141 1.00 91.38 203 LEU A C 1
ATOM 1522 O O . LEU A 1 203 ? 13.030 10.078 -31.195 1.00 91.38 203 LEU A O 1
ATOM 1526 N N . ALA A 1 204 ? 13.757 11.357 -29.508 1.00 91.50 204 ALA A N 1
ATOM 1527 C CA . ALA A 1 204 ? 15.133 11.436 -29.995 1.00 91.50 204 ALA A CA 1
ATOM 1528 C C . ALA A 1 204 ? 15.829 10.065 -29.969 1.00 91.50 204 ALA A C 1
ATOM 1530 O O . ALA A 1 204 ? 16.553 9.718 -30.902 1.00 91.50 204 ALA A O 1
ATOM 1531 N N . HIS A 1 205 ? 15.578 9.273 -28.924 1.00 94.06 205 HIS A N 1
ATOM 1532 C CA . HIS A 1 205 ? 16.109 7.918 -28.781 1.00 94.06 205 HIS A CA 1
ATOM 1533 C C . HIS A 1 205 ? 15.550 6.947 -29.817 1.00 94.06 205 HIS A C 1
ATOM 1535 O O . HIS A 1 205 ? 16.300 6.140 -30.353 1.00 94.06 205 HIS A O 1
ATOM 1541 N N . ALA A 1 206 ? 14.265 7.049 -30.161 1.00 91.75 206 ALA A N 1
ATOM 1542 C CA . ALA A 1 206 ? 13.631 6.213 -31.181 1.00 91.75 206 ALA A CA 1
ATOM 1543 C C . ALA A 1 206 ? 14.258 6.385 -32.580 1.00 91.75 206 ALA A C 1
ATOM 1545 O O . ALA A 1 206 ? 14.200 5.471 -33.403 1.00 91.75 206 ALA A O 1
ATOM 1546 N N . GLY A 1 207 ? 14.921 7.520 -32.834 1.00 87.50 207 GLY A N 1
ATOM 1547 C CA . GLY A 1 207 ? 15.682 7.753 -34.062 1.00 87.50 207 GLY A CA 1
ATOM 1548 C C . GLY A 1 207 ? 17.006 6.979 -34.155 1.00 87.50 207 GLY A C 1
ATOM 1549 O O . GLY A 1 207 ? 17.518 6.793 -35.258 1.00 87.50 207 GLY A O 1
ATOM 1550 N N . SER A 1 208 ? 17.575 6.526 -33.031 1.00 88.56 208 SER A N 1
ATOM 1551 C CA . SER A 1 208 ? 18.882 5.843 -32.978 1.00 88.56 208 SER A CA 1
ATOM 1552 C C . SER A 1 208 ? 18.817 4.424 -32.406 1.00 88.56 208 SER A C 1
ATOM 1554 O O . SER A 1 208 ? 19.639 3.579 -32.762 1.00 88.56 208 SER A O 1
ATOM 1556 N N . CYS A 1 209 ? 17.830 4.142 -31.561 1.00 92.56 209 CYS A N 1
ATOM 1557 C CA . CYS A 1 209 ? 17.618 2.876 -30.873 1.00 92.56 209 CYS A CA 1
ATOM 1558 C C . CYS A 1 209 ? 16.204 2.350 -31.134 1.00 92.56 209 CYS A C 1
ATOM 1560 O O . CYS A 1 209 ? 15.262 3.099 -31.380 1.00 92.56 209 CYS A O 1
ATOM 1562 N N . ARG A 1 210 ? 16.032 1.026 -31.063 1.00 93.81 210 ARG A N 1
ATOM 1563 C CA . ARG A 1 210 ? 14.718 0.403 -31.266 1.00 93.81 210 ARG A CA 1
ATOM 1564 C C . ARG A 1 210 ? 13.809 0.670 -30.069 1.00 93.81 210 ARG A C 1
ATOM 1566 O O . ARG A 1 210 ? 14.202 0.419 -28.933 1.00 93.81 210 ARG A O 1
ATOM 1573 N N . VAL A 1 211 ? 12.582 1.098 -30.351 1.00 96.00 211 VAL A N 1
ATOM 1574 C CA . VAL A 1 211 ? 11.493 1.218 -29.377 1.00 96.00 211 VAL A CA 1
ATOM 1575 C C . VAL A 1 211 ? 10.339 0.345 -29.860 1.00 96.00 211 VAL A C 1
ATOM 1577 O O . VAL A 1 211 ? 9.846 0.545 -30.967 1.00 96.00 211 VAL A O 1
ATOM 1580 N N . ALA A 1 212 ? 9.926 -0.635 -29.064 1.00 95.31 212 ALA A N 1
ATOM 1581 C CA . ALA A 1 212 ? 8.802 -1.520 -29.360 1.00 95.31 212 ALA A CA 1
ATOM 1582 C C . ALA A 1 212 ? 7.759 -1.423 -28.246 1.00 95.31 212 ALA A C 1
ATOM 1584 O O . ALA A 1 212 ? 8.105 -1.480 -27.071 1.00 95.31 212 ALA A O 1
ATOM 1585 N N . VAL A 1 213 ? 6.488 -1.283 -28.606 1.00 95.25 213 VAL A N 1
ATOM 1586 C CA . VAL A 1 213 ? 5.365 -1.063 -27.693 1.00 95.25 213 VAL A CA 1
ATOM 1587 C C . VAL A 1 213 ? 4.347 -2.172 -27.900 1.00 95.25 213 VAL A C 1
ATOM 1589 O O . VAL A 1 213 ? 3.766 -2.280 -28.973 1.00 95.25 213 VAL A O 1
ATOM 1592 N N . PHE A 1 214 ? 4.103 -2.975 -26.872 1.00 94.38 214 PHE A N 1
ATOM 1593 C CA . PHE A 1 214 ? 3.044 -3.974 -26.831 1.00 94.38 214 PHE A CA 1
ATOM 1594 C C . PHE A 1 214 ? 1.928 -3.459 -25.935 1.00 94.38 214 PHE A C 1
ATOM 1596 O O . PHE A 1 214 ? 2.139 -3.230 -24.742 1.00 94.38 214 PHE A O 1
ATOM 1603 N N . PHE A 1 215 ? 0.747 -3.254 -26.512 1.00 93.56 215 PHE A N 1
ATOM 1604 C CA . PHE A 1 215 ? -0.379 -2.667 -25.796 1.00 93.56 215 PHE A CA 1
ATOM 1605 C C . PHE A 1 215 ? -1.571 -3.619 -25.749 1.00 93.56 215 PHE A C 1
ATOM 1607 O O . PHE A 1 215 ? -2.176 -3.910 -26.778 1.00 93.56 215 PHE A O 1
ATOM 1614 N N . LEU A 1 216 ? -1.915 -4.078 -24.547 1.00 90.75 216 LEU A N 1
ATOM 1615 C CA . LEU A 1 216 ? -3.093 -4.897 -24.278 1.00 90.75 216 LEU A CA 1
ATOM 1616 C C . LEU A 1 216 ? -4.334 -4.023 -24.082 1.00 90.75 216 LEU A C 1
ATOM 1618 O O . LEU A 1 216 ? -4.378 -3.181 -23.182 1.00 90.75 216 LEU A O 1
ATOM 1622 N N . THR A 1 217 ? -5.368 -4.267 -24.879 1.00 88.44 217 THR A N 1
ATOM 1623 C CA . THR A 1 217 ? -6.667 -3.589 -24.775 1.00 88.44 217 THR A CA 1
ATOM 1624 C C . THR A 1 217 ? -7.799 -4.512 -25.224 1.00 88.44 217 THR A C 1
ATOM 1626 O O . THR A 1 217 ? -7.554 -5.545 -25.841 1.00 88.44 217 THR A O 1
ATOM 1629 N N . ASP A 1 218 ? -9.048 -4.183 -24.908 1.00 84.56 218 ASP A N 1
ATOM 1630 C CA . ASP A 1 218 ? -10.174 -5.085 -25.173 1.00 84.56 218 ASP A CA 1
ATOM 1631 C C . ASP A 1 218 ? -10.471 -5.211 -26.670 1.00 84.56 218 ASP A C 1
ATOM 1633 O O . ASP A 1 218 ? -10.694 -6.311 -27.180 1.00 84.56 218 ASP A O 1
ATOM 1637 N N . SER A 1 219 ? -10.444 -4.091 -27.393 1.00 85.44 219 SER A N 1
ATOM 1638 C CA . SER A 1 219 ? -10.757 -4.028 -28.818 1.00 85.44 219 SER A CA 1
ATOM 1639 C C . SER A 1 219 ? -10.083 -2.836 -29.496 1.00 85.44 219 SER A C 1
ATOM 1641 O O . SER A 1 219 ? -9.586 -1.922 -28.839 1.00 85.44 219 SER A O 1
ATOM 1643 N N . GLN A 1 220 ? -10.105 -2.809 -30.829 1.00 87.31 220 GLN A N 1
ATOM 1644 C CA . GLN A 1 220 ? -9.643 -1.648 -31.589 1.00 87.31 220 GLN A CA 1
ATOM 1645 C C . GLN A 1 220 ? -10.510 -0.408 -31.326 1.00 87.31 220 GLN A C 1
ATOM 1647 O O . GLN A 1 220 ? -9.977 0.693 -31.272 1.00 87.31 220 GLN A O 1
ATOM 1652 N N . ALA A 1 221 ? -11.822 -0.571 -31.137 1.00 87.50 221 ALA A N 1
ATOM 1653 C CA . ALA A 1 221 ? -12.739 0.550 -30.934 1.00 87.50 221 ALA A CA 1
ATOM 1654 C C . AL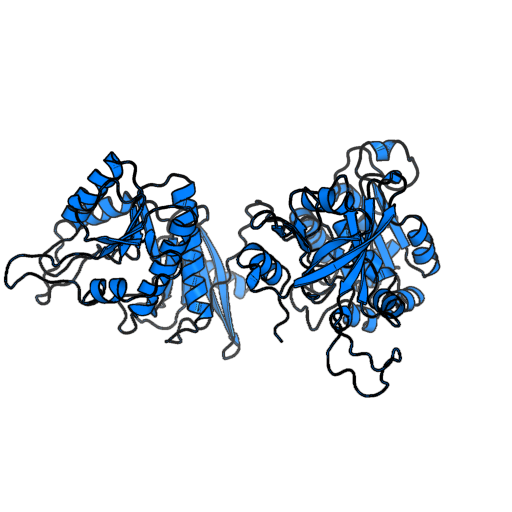A A 1 221 ? -12.519 1.253 -29.583 1.00 87.50 221 ALA A C 1
ATOM 1656 O O . ALA A 1 221 ? -12.583 2.479 -29.510 1.00 87.50 221 ALA A O 1
ATOM 1657 N N . SER A 1 222 ? -12.190 0.474 -28.551 1.00 86.94 222 SER A N 1
ATOM 1658 C CA . SER A 1 222 ? -11.912 0.945 -27.190 1.00 86.94 222 SER A CA 1
ATOM 1659 C C . SER A 1 222 ? -10.454 1.365 -26.971 1.00 86.94 222 SER A C 1
ATOM 1661 O O . SER A 1 222 ? -10.101 1.841 -25.893 1.00 86.94 222 SER A O 1
ATOM 1663 N N . ALA A 1 223 ? -9.577 1.170 -27.961 1.00 90.12 223 ALA A N 1
ATOM 1664 C CA . ALA A 1 223 ? -8.170 1.529 -27.856 1.00 90.12 223 ALA A CA 1
ATOM 1665 C C . ALA A 1 223 ? -8.001 3.061 -27.878 1.00 90.12 223 ALA A C 1
ATOM 1667 O O . ALA A 1 223 ? -8.462 3.708 -28.824 1.00 90.12 223 ALA A O 1
ATOM 1668 N N . PRO A 1 224 ? -7.339 3.665 -26.876 1.00 92.56 224 PRO A N 1
ATOM 1669 C CA . PRO A 1 224 ? -7.124 5.102 -26.862 1.00 92.56 224 PRO A CA 1
ATOM 1670 C C . PRO A 1 224 ? -5.986 5.532 -27.795 1.00 92.56 224 PRO A C 1
ATOM 1672 O O . PRO A 1 224 ? -5.017 4.800 -28.008 1.00 92.56 224 PRO A O 1
ATOM 1675 N N . TYR A 1 225 ? -6.091 6.767 -28.289 1.00 92.44 225 TYR A N 1
ATOM 1676 C CA . TYR A 1 225 ? -5.047 7.479 -29.032 1.00 92.44 225 TYR A CA 1
ATOM 1677 C C . TYR A 1 225 ? -4.607 6.816 -30.342 1.00 92.44 225 TYR A C 1
ATOM 1679 O O . TYR A 1 225 ? -3.456 6.957 -30.745 1.00 92.44 225 TYR A O 1
ATOM 1687 N N . LEU A 1 226 ? -5.517 6.133 -31.045 1.00 90.50 226 LEU A N 1
ATOM 1688 C CA . LEU A 1 226 ? -5.211 5.468 -32.321 1.00 90.50 226 LEU A CA 1
ATOM 1689 C C . LEU A 1 226 ? -4.488 6.378 -33.329 1.00 90.50 226 LEU A C 1
ATOM 1691 O O . LEU A 1 226 ? -3.585 5.916 -34.016 1.00 90.50 226 LEU A O 1
ATOM 1695 N N . VAL A 1 227 ? -4.855 7.663 -33.385 1.00 88.31 227 VAL A N 1
ATOM 1696 C CA . VAL A 1 227 ? -4.220 8.656 -34.269 1.00 88.31 227 VAL A CA 1
ATOM 1697 C C . VAL A 1 227 ? -2.768 8.932 -33.861 1.00 88.31 227 VAL A C 1
ATOM 1699 O O . VAL A 1 227 ? -1.906 9.088 -34.717 1.00 88.31 227 VAL A O 1
ATOM 1702 N N . GLU A 1 228 ? -2.466 8.956 -32.561 1.00 90.38 228 GLU A N 1
ATOM 1703 C CA . GLU A 1 228 ? -1.102 9.204 -32.080 1.00 90.38 228 GLU A CA 1
ATOM 1704 C C . GLU A 1 228 ? -0.172 8.012 -32.327 1.00 90.38 228 GLU A C 1
ATOM 1706 O O . GLU A 1 228 ? 1.041 8.192 -32.408 1.00 90.38 228 GLU A O 1
ATOM 1711 N N . TRP A 1 229 ? -0.712 6.800 -32.498 1.00 91.56 229 TRP A N 1
ATOM 1712 C CA . TRP A 1 229 ? 0.108 5.624 -32.800 1.00 91.56 229 TRP A CA 1
ATOM 1713 C C . TRP A 1 229 ? 0.848 5.780 -34.125 1.00 91.56 229 TRP A C 1
ATOM 1715 O O . TRP A 1 229 ? 1.977 5.306 -34.245 1.00 91.56 229 TRP A O 1
ATOM 1725 N N . ASP A 1 230 ? 0.237 6.447 -35.105 1.00 90.31 230 ASP A N 1
ATOM 1726 C CA . ASP A 1 230 ? 0.888 6.738 -36.381 1.00 90.31 230 ASP A CA 1
ATOM 1727 C C . ASP A 1 230 ? 2.021 7.749 -36.195 1.00 90.31 230 ASP A C 1
ATOM 1729 O O . ASP A 1 230 ? 3.131 7.501 -36.661 1.00 90.31 230 ASP A O 1
ATOM 1733 N N . THR A 1 231 ? 1.812 8.794 -35.390 1.00 90.56 231 THR A N 1
ATOM 1734 C CA . THR A 1 231 ? 2.872 9.738 -35.004 1.00 90.56 231 THR A CA 1
ATOM 1735 C C . THR A 1 231 ? 4.044 9.032 -34.313 1.00 90.56 231 THR A C 1
ATOM 1737 O O . THR A 1 231 ? 5.207 9.311 -34.607 1.00 90.56 231 THR A O 1
ATOM 1740 N N . TRP A 1 232 ? 3.775 8.081 -33.411 1.00 91.88 232 TRP A N 1
ATOM 1741 C CA . TRP A 1 232 ? 4.833 7.310 -32.748 1.00 91.88 232 TRP A CA 1
ATOM 1742 C C . TRP A 1 232 ? 5.580 6.396 -33.726 1.00 91.88 232 TRP A C 1
ATOM 1744 O O . TRP A 1 232 ? 6.799 6.251 -33.619 1.00 91.88 232 TRP A O 1
ATOM 1754 N N . ARG A 1 233 ? 4.877 5.808 -34.703 1.00 92.12 233 ARG A N 1
ATOM 1755 C CA . ARG A 1 233 ? 5.492 5.006 -35.773 1.00 92.12 233 ARG A CA 1
ATOM 1756 C C . ARG A 1 233 ? 6.376 5.842 -36.682 1.00 92.12 233 ARG A C 1
ATOM 1758 O O . ARG A 1 233 ? 7.487 5.417 -36.991 1.00 92.12 233 ARG A O 1
ATOM 1765 N N . GLU A 1 234 ? 5.924 7.032 -37.063 1.00 89.81 234 GLU A N 1
ATOM 1766 C CA . GLU A 1 234 ? 6.717 7.993 -37.835 1.00 89.81 234 GLU A CA 1
ATOM 1767 C C . GLU A 1 234 ? 7.975 8.435 -37.075 1.00 89.81 234 GLU A C 1
ATOM 1769 O O . GLU A 1 234 ? 9.035 8.596 -37.678 1.00 89.81 234 GLU A O 1
ATOM 1774 N N . ALA A 1 235 ? 7.890 8.546 -35.746 1.00 86.94 235 ALA A N 1
ATOM 1775 C CA . ALA A 1 235 ? 9.031 8.819 -34.875 1.00 86.94 235 ALA A CA 1
ATOM 1776 C C . ALA A 1 235 ? 9.973 7.612 -34.660 1.00 86.94 235 ALA A C 1
ATOM 1778 O O . ALA A 1 235 ? 11.020 7.765 -34.035 1.00 86.94 235 ALA A O 1
ATOM 1779 N N . GLY A 1 236 ? 9.634 6.424 -35.175 1.00 89.25 236 GLY A N 1
ATOM 1780 C CA . GLY A 1 236 ? 10.485 5.228 -35.145 1.00 89.25 236 GLY A CA 1
ATOM 1781 C C . GLY A 1 236 ? 10.071 4.135 -34.151 1.00 89.25 236 GLY A C 1
ATOM 1782 O O . GLY A 1 236 ? 10.735 3.096 -34.086 1.00 89.25 236 GLY A O 1
ATOM 1783 N N . ALA A 1 237 ? 8.978 4.311 -33.401 1.00 92.56 237 ALA A N 1
ATOM 1784 C CA . ALA A 1 237 ? 8.467 3.288 -32.489 1.00 92.56 237 ALA A CA 1
ATOM 1785 C C . ALA A 1 237 ? 7.641 2.213 -33.221 1.00 92.56 237 ALA A C 1
ATOM 1787 O O . ALA A 1 237 ? 6.835 2.494 -34.103 1.00 92.56 237 ALA A O 1
ATOM 1788 N N . GLN A 1 238 ? 7.785 0.952 -32.826 1.00 92.56 238 GLN A N 1
ATOM 1789 C CA . GLN A 1 238 ? 6.981 -0.155 -33.345 1.00 92.56 238 GLN A CA 1
ATOM 1790 C C . GLN A 1 238 ? 5.810 -0.423 -32.398 1.00 92.56 238 GLN A C 1
ATOM 1792 O O . GLN A 1 238 ? 6.019 -0.889 -31.284 1.00 92.56 238 GLN A O 1
ATOM 1797 N N . VAL A 1 239 ? 4.580 -0.122 -32.819 1.00 92.56 239 VAL A N 1
ATOM 1798 C CA . VAL A 1 239 ? 3.378 -0.277 -31.979 1.00 92.56 239 VAL A CA 1
ATOM 1799 C C . VAL A 1 239 ? 2.610 -1.544 -32.357 1.00 92.56 239 VAL A C 1
ATOM 1801 O O . VAL A 1 239 ? 2.060 -1.632 -33.458 1.00 92.56 239 VAL A O 1
ATOM 1804 N N . HIS A 1 240 ? 2.534 -2.484 -31.416 1.00 92.00 240 HIS A N 1
ATOM 1805 C CA . HIS A 1 240 ? 1.901 -3.797 -31.514 1.00 92.00 240 HIS A CA 1
ATOM 1806 C C . HIS A 1 240 ? 0.683 -3.882 -30.573 1.00 92.00 240 HIS A C 1
ATOM 1808 O O . HIS A 1 240 ? 0.830 -4.199 -29.387 1.00 92.00 240 HIS A O 1
ATOM 1814 N N . PRO A 1 241 ? -0.535 -3.592 -31.058 1.00 90.38 241 PRO A N 1
ATOM 1815 C CA . PRO A 1 241 ? -1.740 -3.775 -30.260 1.00 90.38 241 PRO A CA 1
ATOM 1816 C C . PRO A 1 241 ? -2.087 -5.263 -30.111 1.00 90.38 241 PRO A C 1
ATOM 1818 O O . PRO A 1 241 ? -1.980 -6.040 -31.061 1.00 90.38 241 PRO A O 1
ATOM 1821 N N . LEU A 1 242 ? -2.533 -5.647 -28.918 1.00 88.94 242 LEU A N 1
ATOM 1822 C CA . LEU A 1 242 ? -2.960 -6.993 -28.549 1.00 88.94 242 LEU A CA 1
ATOM 1823 C C . LEU A 1 242 ? -4.386 -6.920 -27.991 1.00 88.94 242 LEU A C 1
ATOM 1825 O O . LEU A 1 242 ? -4.619 -6.307 -26.948 1.00 88.94 242 LEU A O 1
ATOM 1829 N N . TYR A 1 243 ? -5.338 -7.536 -28.693 1.00 86.44 243 TYR A N 1
ATOM 1830 C CA . TYR A 1 243 ? -6.762 -7.457 -28.359 1.00 86.44 243 TYR A CA 1
ATOM 1831 C C . TYR A 1 243 ? -7.245 -8.697 -27.599 1.00 86.44 243 TYR A C 1
ATOM 1833 O O . TYR A 1 243 ? -7.079 -9.812 -28.096 1.00 86.44 243 TYR A O 1
ATOM 1841 N N . VAL A 1 244 ? -7.840 -8.503 -26.415 1.00 77.94 244 VAL A N 1
ATOM 1842 C CA . VAL A 1 244 ? -8.203 -9.591 -25.476 1.00 77.94 244 VAL A CA 1
ATOM 1843 C C . VAL A 1 244 ? -9.710 -9.926 -25.480 1.00 77.94 244 VAL A C 1
ATOM 1845 O O . VAL A 1 244 ? -10.096 -11.021 -25.078 1.00 77.94 244 VAL A O 1
ATOM 1848 N N . GLY A 1 245 ? -10.582 -9.022 -25.944 1.00 66.12 245 GLY A N 1
ATOM 1849 C CA . GLY A 1 245 ? -12.043 -9.195 -25.895 1.00 66.12 245 GLY A CA 1
ATOM 1850 C C . GLY A 1 245 ? -12.624 -10.104 -26.989 1.00 66.12 245 GLY A C 1
ATOM 1851 O O . GLY A 1 245 ? -11.990 -10.364 -28.007 1.00 66.12 245 GLY A O 1
ATOM 1852 N N . GLU A 1 246 ? -13.879 -10.548 -26.835 1.00 56.25 246 GLU A N 1
ATOM 1853 C CA . GLU A 1 246 ? -14.586 -11.374 -27.842 1.00 56.25 246 GLU A CA 1
ATOM 1854 C C . GLU A 1 246 ? -14.683 -10.689 -29.219 1.00 56.25 246 GLU A C 1
ATOM 1856 O O . GLU A 1 246 ? -14.625 -11.345 -30.261 1.00 56.25 246 GLU A O 1
ATOM 1861 N N . ALA A 1 247 ? -14.728 -9.352 -29.235 1.00 53.09 247 ALA A N 1
ATOM 1862 C CA . ALA A 1 247 ? -14.691 -8.536 -30.448 1.00 53.09 247 ALA A CA 1
ATOM 1863 C C . ALA A 1 247 ? -13.362 -8.642 -31.229 1.00 53.09 247 ALA A C 1
ATOM 1865 O O . ALA A 1 247 ? -13.317 -8.281 -32.407 1.00 53.09 247 ALA A O 1
ATOM 1866 N N . ALA A 1 248 ? -12.294 -9.182 -30.623 1.00 52.84 248 ALA A N 1
ATOM 1867 C CA . ALA A 1 248 ? -11.025 -9.459 -31.297 1.00 52.84 248 ALA A CA 1
ATOM 1868 C C . ALA A 1 248 ? -11.175 -10.480 -32.441 1.00 52.84 248 ALA A C 1
ATOM 1870 O O . ALA A 1 248 ? -10.383 -10.463 -33.381 1.00 52.84 248 ALA A O 1
ATOM 1871 N N . ALA A 1 249 ? -12.212 -11.330 -32.406 1.00 47.44 249 ALA A N 1
ATOM 1872 C CA . ALA A 1 249 ? -12.485 -12.344 -33.427 1.00 47.44 249 ALA A CA 1
ATOM 1873 C C . ALA A 1 249 ? -12.854 -11.761 -34.808 1.00 47.44 249 ALA A C 1
ATOM 1875 O O . ALA A 1 249 ? -12.677 -12.434 -35.822 1.00 47.44 249 ALA A O 1
ATOM 1876 N N . ALA A 1 250 ? -13.371 -10.527 -34.864 1.00 45.84 250 ALA A N 1
ATOM 1877 C CA . ALA A 1 250 ? -13.868 -9.917 -36.100 1.00 45.84 250 ALA A CA 1
ATOM 1878 C C . ALA A 1 250 ? -12.781 -9.181 -36.910 1.00 45.84 250 ALA A C 1
ATOM 1880 O O . ALA A 1 250 ? -12.937 -8.974 -38.113 1.00 45.84 250 ALA A O 1
ATOM 1881 N N . ALA A 1 251 ? -11.665 -8.807 -36.278 1.00 47.47 251 ALA A N 1
ATOM 1882 C CA . ALA A 1 251 ? -10.573 -8.065 -36.903 1.00 47.47 251 ALA A CA 1
ATOM 1883 C C . ALA A 1 251 ? -9.435 -9.024 -37.291 1.00 47.47 251 ALA A C 1
ATOM 1885 O O . ALA A 1 251 ? -8.398 -9.072 -36.634 1.00 47.47 251 ALA A O 1
ATOM 1886 N N . GLY A 1 252 ? -9.638 -9.819 -38.346 1.00 44.38 252 GLY A N 1
ATOM 1887 C CA . GLY A 1 252 ? -8.726 -10.873 -38.825 1.00 44.38 252 GLY A CA 1
ATOM 1888 C C . GLY A 1 252 ? -7.349 -10.419 -39.346 1.00 44.38 252 GLY A C 1
ATOM 1889 O O . GLY A 1 252 ? -6.866 -10.982 -40.322 1.00 44.38 252 GLY A O 1
ATOM 1890 N N . GLY A 1 253 ? -6.719 -9.410 -38.737 1.00 47.50 253 GLY A N 1
ATOM 1891 C CA . GLY A 1 253 ? -5.481 -8.803 -39.225 1.00 47.50 253 GLY A CA 1
ATOM 1892 C C . GLY A 1 253 ? -4.370 -8.559 -38.204 1.00 47.50 253 GLY A C 1
ATOM 1893 O O . GLY A 1 253 ? -3.228 -8.505 -38.628 1.00 47.50 253 GLY A O 1
ATOM 1894 N N . ASN A 1 254 ? -4.618 -8.440 -36.894 1.00 49.03 254 ASN A N 1
ATOM 1895 C CA . ASN A 1 254 ? -3.555 -8.043 -35.954 1.00 49.03 254 ASN A CA 1
ATOM 1896 C C . ASN A 1 254 ? -3.720 -8.695 -34.576 1.00 49.03 254 ASN A C 1
ATOM 1898 O O . ASN A 1 254 ? -4.476 -8.202 -33.745 1.00 49.03 254 ASN A O 1
ATOM 1902 N N . GLY A 1 255 ? -3.008 -9.800 -34.335 1.00 51.53 255 GLY A N 1
ATOM 1903 C CA . GLY A 1 255 ? -2.669 -10.304 -32.992 1.00 51.53 255 GLY A CA 1
ATOM 1904 C C . GLY A 1 255 ? -3.804 -10.789 -32.077 1.00 51.53 255 GLY A C 1
ATOM 1905 O O . GLY A 1 255 ? -3.508 -11.366 -31.036 1.00 51.53 255 GLY A O 1
ATOM 1906 N N . GLY A 1 256 ? -5.074 -10.590 -32.433 1.00 51.41 256 GLY A N 1
ATOM 1907 C CA . GLY A 1 256 ? -6.226 -11.026 -31.646 1.00 51.41 256 GLY A CA 1
ATOM 1908 C C . GLY A 1 256 ? -6.427 -12.538 -31.714 1.00 51.41 256 GLY A C 1
ATOM 1909 O O . GLY A 1 256 ? -6.454 -13.126 -32.796 1.00 51.41 256 GLY A O 1
ATOM 1910 N N . LEU A 1 257 ? -6.587 -13.175 -30.556 1.00 56.38 257 LEU A N 1
ATOM 1911 C CA . LEU A 1 257 ? -6.952 -14.584 -30.452 1.00 56.38 257 LEU A CA 1
ATOM 1912 C C . LEU A 1 257 ? -8.200 -14.657 -29.578 1.00 56.38 257 LEU A C 1
ATOM 1914 O O . LEU A 1 257 ? -8.146 -14.353 -28.389 1.00 56.38 257 LEU A O 1
ATOM 1918 N N . ALA A 1 258 ? -9.337 -14.975 -30.197 1.00 55.16 258 ALA A N 1
ATOM 1919 C CA . ALA A 1 258 ? -10.636 -14.950 -29.534 1.00 55.16 258 ALA A CA 1
ATOM 1920 C C . ALA A 1 258 ? -10.616 -15.823 -28.267 1.00 55.16 258 ALA A C 1
ATOM 1922 O O . ALA A 1 258 ? -10.324 -17.016 -28.344 1.00 55.16 258 ALA A O 1
ATOM 1923 N N . GLY A 1 259 ? -10.898 -15.217 -27.111 1.00 57.25 259 GLY A N 1
ATOM 1924 C CA . GLY A 1 259 ? -10.927 -15.909 -25.818 1.00 57.25 259 GLY A CA 1
ATOM 1925 C C . GLY A 1 259 ? -9.557 -16.268 -25.225 1.00 57.25 259 GLY A C 1
ATOM 1926 O O . GLY A 1 259 ? -9.510 -17.002 -24.239 1.00 57.25 259 GLY A O 1
ATOM 1927 N N . ALA A 1 260 ? -8.441 -15.788 -25.789 1.00 66.94 260 ALA A N 1
ATOM 1928 C CA . ALA A 1 260 ? -7.125 -15.977 -25.183 1.00 66.94 260 ALA A CA 1
ATOM 1929 C C . ALA A 1 260 ? -6.907 -15.024 -24.004 1.00 66.94 260 ALA A C 1
ATOM 1931 O O . ALA A 1 260 ? -7.242 -13.843 -24.070 1.00 66.94 260 ALA A O 1
ATOM 1932 N N . SER A 1 261 ? -6.285 -15.526 -22.936 1.00 80.19 261 SER A N 1
ATOM 1933 C CA . SER A 1 261 ? -5.881 -14.681 -21.815 1.00 80.19 261 SER A CA 1
ATOM 1934 C C . SER A 1 261 ? -4.777 -13.700 -22.230 1.00 80.19 261 SER A C 1
ATOM 1936 O O . SER A 1 261 ? -3.973 -13.975 -23.127 1.00 80.19 261 SER A O 1
ATOM 1938 N N . ALA A 1 262 ? -4.698 -12.564 -21.531 1.00 81.75 262 ALA A N 1
ATOM 1939 C CA . ALA A 1 262 ? -3.645 -11.567 -21.729 1.00 81.75 262 ALA A CA 1
ATOM 1940 C C . ALA A 1 262 ? -2.229 -12.165 -21.608 1.00 81.75 262 ALA A C 1
ATOM 1942 O O . ALA A 1 262 ? -1.326 -11.760 -22.338 1.00 81.75 262 ALA A O 1
ATOM 1943 N N . GLU A 1 263 ? -2.050 -13.160 -20.730 1.00 84.00 263 GLU A N 1
ATOM 1944 C CA . GLU A 1 263 ? -0.789 -13.888 -20.576 1.00 84.00 263 GLU A CA 1
ATOM 1945 C C . GLU A 1 263 ? -0.413 -14.642 -21.853 1.00 84.00 263 GLU A C 1
ATOM 1947 O O . GLU A 1 263 ? 0.694 -14.466 -22.345 1.00 84.00 263 GLU A O 1
ATOM 1952 N N . ILE A 1 264 ? -1.336 -15.409 -22.445 1.00 84.00 264 ILE A N 1
ATOM 1953 C CA . ILE A 1 264 ? -1.076 -16.173 -23.677 1.00 84.00 264 ILE A CA 1
ATOM 1954 C C . ILE A 1 264 ? -0.739 -15.237 -24.843 1.00 84.00 264 ILE A C 1
ATOM 1956 O O . ILE A 1 264 ? 0.164 -15.525 -25.632 1.00 84.00 264 ILE A O 1
ATOM 1960 N N . LEU A 1 265 ? -1.459 -14.117 -24.962 1.00 84.81 265 LEU A N 1
ATOM 1961 C CA . LEU A 1 265 ? -1.230 -13.137 -26.024 1.00 84.81 265 LEU A CA 1
ATOM 1962 C C . LEU A 1 265 ? 0.148 -12.486 -25.903 1.00 84.81 265 LEU A C 1
ATOM 1964 O O . LEU A 1 265 ? 0.888 -12.453 -26.886 1.00 84.81 265 LEU A O 1
ATOM 1968 N N . LEU A 1 266 ? 0.512 -12.015 -24.706 1.00 88.19 266 LEU A N 1
ATOM 1969 C CA . LEU A 1 266 ? 1.838 -11.452 -24.452 1.00 88.19 266 LEU A CA 1
ATOM 1970 C C . LEU A 1 266 ? 2.936 -12.488 -24.649 1.00 88.19 266 LEU A C 1
ATOM 1972 O O . LEU A 1 266 ? 3.960 -12.183 -25.251 1.00 88.19 266 LEU A O 1
ATOM 1976 N N . ASP A 1 267 ? 2.721 -13.708 -24.169 1.00 87.38 267 ASP A N 1
ATOM 1977 C CA . ASP A 1 267 ? 3.711 -14.768 -24.251 1.00 87.38 267 ASP A CA 1
ATOM 1978 C C . ASP A 1 267 ? 4.017 -15.130 -25.708 1.00 87.38 267 ASP A C 1
ATOM 1980 O O . ASP A 1 267 ? 5.176 -15.199 -26.121 1.00 87.38 267 ASP A O 1
ATOM 1984 N N . ARG A 1 268 ? 2.972 -15.245 -26.533 1.00 85.75 268 ARG A N 1
ATOM 1985 C CA . ARG A 1 268 ? 3.111 -15.453 -27.975 1.00 85.75 268 ARG A CA 1
ATOM 1986 C C . ARG A 1 268 ? 3.760 -14.258 -28.671 1.00 85.75 268 ARG A C 1
ATOM 1988 O O . ARG A 1 268 ? 4.601 -14.463 -29.541 1.00 85.75 268 ARG A O 1
ATOM 1995 N N . ALA A 1 269 ? 3.365 -13.036 -28.322 1.00 87.06 269 ALA A N 1
ATOM 1996 C CA . ALA A 1 269 ? 3.860 -11.824 -28.967 1.00 87.06 269 ALA A CA 1
ATOM 1997 C C . ALA A 1 269 ? 5.338 -11.551 -28.643 1.00 87.06 269 ALA A C 1
ATOM 1999 O O . ALA A 1 269 ? 6.097 -11.147 -29.516 1.00 87.06 269 ALA A O 1
ATOM 2000 N N . LEU A 1 270 ? 5.759 -11.804 -27.402 1.00 89.12 270 LEU A N 1
ATOM 2001 C CA . LEU A 1 270 ? 7.111 -11.512 -26.929 1.00 89.12 270 LEU A CA 1
ATOM 2002 C C . LEU A 1 270 ? 8.073 -12.691 -27.094 1.00 89.12 270 LEU A C 1
ATOM 2004 O O . LEU A 1 270 ? 9.264 -12.465 -27.292 1.00 89.12 270 LEU A O 1
ATOM 2008 N N . PHE A 1 271 ? 7.601 -13.937 -27.041 1.00 89.00 271 PHE A N 1
ATOM 2009 C CA . PHE A 1 271 ? 8.474 -15.121 -27.056 1.00 89.00 271 PHE A CA 1
ATOM 2010 C C . PHE A 1 271 ? 8.177 -16.102 -28.200 1.00 89.00 271 PHE A C 1
ATOM 2012 O O . PHE A 1 271 ? 8.801 -17.160 -28.283 1.00 89.00 271 PHE A O 1
ATOM 2019 N N . GLY A 1 272 ? 7.255 -15.761 -29.105 1.00 81.81 272 GLY A N 1
ATOM 2020 C CA . GLY A 1 272 ? 6.979 -16.528 -30.318 1.00 81.81 272 GLY A CA 1
ATOM 2021 C C . GLY A 1 272 ? 8.114 -16.487 -31.350 1.00 81.81 272 GLY A C 1
ATOM 2022 O O . GLY A 1 272 ? 8.981 -15.613 -31.330 1.00 81.81 272 GLY A O 1
ATOM 2023 N N . ALA A 1 273 ? 8.097 -17.453 -32.275 1.00 60.28 273 ALA A N 1
ATOM 2024 C CA . ALA A 1 273 ? 9.168 -17.662 -33.255 1.00 60.28 273 ALA A CA 1
ATOM 2025 C C . ALA A 1 273 ? 9.275 -16.556 -34.327 1.00 60.28 273 ALA A C 1
ATOM 2027 O O . ALA A 1 273 ? 10.383 -16.230 -34.747 1.00 60.28 273 ALA A O 1
ATOM 2028 N N . GLU A 1 274 ? 8.155 -15.958 -34.752 1.00 60.59 274 GLU A N 1
ATOM 2029 C CA . GLU A 1 274 ? 8.131 -14.825 -35.689 1.00 60.59 274 GLU A CA 1
ATOM 2030 C C . GLU A 1 274 ? 7.747 -13.541 -34.947 1.00 60.59 274 GLU A C 1
ATOM 2032 O O . GLU A 1 274 ? 6.698 -13.480 -34.312 1.00 60.59 274 GLU A O 1
ATOM 2037 N N . GLY A 1 275 ? 8.600 -12.513 -35.014 1.00 66.75 275 GLY A N 1
ATOM 2038 C CA . GLY A 1 275 ? 8.314 -11.203 -34.412 1.00 66.75 275 GLY A CA 1
ATOM 2039 C C . GLY A 1 275 ? 8.461 -11.121 -32.886 1.00 66.75 275 GLY A C 1
ATOM 2040 O O . GLY A 1 275 ? 8.092 -10.101 -32.316 1.00 66.75 275 GLY A O 1
ATOM 2041 N N . GLY A 1 276 ? 9.018 -12.147 -32.230 1.00 80.31 276 GLY A N 1
ATOM 2042 C CA . GLY A 1 276 ? 9.325 -12.116 -30.795 1.00 80.31 276 GLY A CA 1
ATOM 2043 C C . GLY A 1 276 ? 10.380 -11.068 -30.416 1.00 80.31 276 GLY A C 1
ATOM 2044 O O . GLY A 1 276 ? 10.924 -10.363 -31.266 1.00 80.31 276 GLY A O 1
ATOM 2045 N N . LEU A 1 277 ? 10.725 -11.000 -29.131 1.00 85.69 277 LEU A N 1
ATOM 2046 C CA . LEU A 1 277 ? 11.590 -9.987 -28.519 1.00 85.69 277 LEU A CA 1
ATOM 2047 C C . LEU A 1 277 ? 12.899 -9.718 -29.299 1.00 85.69 277 LEU A C 1
ATOM 2049 O O . LEU A 1 277 ? 13.199 -8.551 -29.556 1.00 85.69 277 LEU A O 1
ATOM 2053 N N . PRO A 1 278 ? 13.657 -10.736 -29.764 1.00 87.50 278 PRO A N 1
ATOM 2054 C CA . PRO A 1 278 ? 14.824 -10.503 -30.614 1.00 87.50 278 PRO A CA 1
ATOM 2055 C C . PRO A 1 278 ? 14.481 -9.884 -31.973 1.00 87.50 278 PRO A C 1
ATOM 2057 O O . PRO A 1 278 ? 15.262 -9.098 -32.493 1.00 87.50 278 PRO A O 1
ATOM 2060 N N . GLY A 1 279 ? 13.338 -10.222 -32.566 1.00 86.62 279 GLY A N 1
ATOM 2061 C CA . GLY A 1 279 ? 12.909 -9.687 -33.857 1.00 86.62 279 GLY A CA 1
ATOM 2062 C C . GLY A 1 279 ? 12.595 -8.194 -33.786 1.00 86.62 279 GLY A C 1
ATOM 2063 O O . GLY A 1 279 ? 13.141 -7.416 -34.566 1.00 86.62 279 GLY A O 1
ATOM 2064 N N . VAL A 1 280 ? 11.780 -7.783 -32.812 1.00 88.12 280 VAL A N 1
ATOM 2065 C CA . VAL A 1 280 ? 11.354 -6.377 -32.667 1.00 88.12 280 VAL A CA 1
ATOM 2066 C C . VAL A 1 280 ? 12.472 -5.451 -32.182 1.00 88.12 280 VAL A C 1
ATOM 2068 O O . VAL A 1 280 ? 12.510 -4.278 -32.562 1.00 88.12 280 VAL A O 1
ATOM 2071 N N . LEU A 1 281 ? 13.425 -5.976 -31.402 1.00 89.75 281 LEU A N 1
ATOM 2072 C CA . LEU A 1 281 ? 14.557 -5.205 -30.875 1.00 89.75 281 LEU A CA 1
ATOM 2073 C C . LEU A 1 281 ? 15.834 -5.300 -31.725 1.00 89.75 281 LEU A C 1
ATOM 2075 O O . LEU A 1 281 ? 16.822 -4.646 -31.406 1.00 89.75 281 LEU A O 1
ATOM 2079 N N . GLY A 1 282 ? 15.826 -6.048 -32.833 1.00 86.31 282 GLY A N 1
ATOM 2080 C CA . GLY A 1 282 ? 16.948 -6.086 -33.781 1.00 86.31 282 GLY A CA 1
ATOM 2081 C C . GLY A 1 282 ? 18.071 -7.073 -33.437 1.00 86.31 282 GLY A C 1
ATOM 2082 O O . GLY A 1 282 ? 19.200 -6.904 -33.889 1.00 86.31 282 GLY A O 1
ATOM 2083 N N . GLY A 1 283 ? 17.777 -8.111 -32.658 1.00 88.25 283 GLY A N 1
ATOM 2084 C CA . GLY A 1 283 ? 18.637 -9.269 -32.423 1.00 88.25 283 GLY A CA 1
ATOM 2085 C C . GLY A 1 283 ? 18.620 -9.755 -30.974 1.00 88.25 283 GLY A C 1
ATOM 2086 O O . GLY A 1 283 ? 18.174 -9.067 -30.060 1.00 88.25 283 GLY A O 1
ATOM 2087 N N . ALA A 1 284 ? 19.163 -10.953 -30.739 1.00 86.44 284 ALA A N 1
ATOM 2088 C CA . ALA A 1 284 ? 19.205 -11.554 -29.401 1.00 86.44 284 ALA A CA 1
ATOM 2089 C C . ALA A 1 284 ? 20.083 -10.768 -28.408 1.00 86.44 284 ALA A C 1
ATOM 2091 O O . ALA A 1 284 ? 19.814 -10.779 -27.211 1.00 86.44 284 ALA A O 1
ATOM 2092 N N . HIS A 1 285 ? 21.125 -10.081 -28.887 1.00 88.88 285 HIS A N 1
ATOM 2093 C CA . HIS A 1 285 ? 21.960 -9.230 -28.035 1.00 88.88 285 HIS A CA 1
ATOM 2094 C C . HIS A 1 285 ? 21.207 -7.968 -27.594 1.00 88.88 285 HIS A C 1
ATOM 2096 O O . HIS A 1 285 ? 21.130 -7.695 -26.402 1.00 88.88 285 HIS A O 1
ATOM 2102 N N . ALA A 1 286 ? 20.572 -7.272 -28.542 1.00 88.81 286 ALA A N 1
ATOM 2103 C CA . ALA A 1 286 ? 19.744 -6.100 -28.265 1.00 88.81 286 ALA A CA 1
ATOM 2104 C C . ALA A 1 286 ? 18.577 -6.428 -27.318 1.00 88.81 286 ALA A C 1
ATOM 2106 O O . ALA A 1 286 ? 18.265 -5.639 -26.435 1.00 88.81 286 ALA A O 1
ATOM 2107 N N . ALA A 1 287 ? 17.989 -7.622 -27.444 1.00 89.81 287 ALA A N 1
ATOM 2108 C CA . ALA A 1 287 ? 16.959 -8.101 -26.528 1.00 89.81 287 ALA A CA 1
ATOM 2109 C C . ALA A 1 287 ? 17.447 -8.238 -25.076 1.00 89.81 287 ALA A C 1
ATOM 2111 O O . ALA A 1 287 ? 16.727 -7.850 -24.165 1.00 89.81 287 ALA A O 1
ATOM 2112 N N . LYS A 1 288 ? 18.663 -8.746 -24.844 1.00 92.12 288 LYS A N 1
ATOM 2113 C CA . LYS A 1 288 ? 19.245 -8.861 -23.491 1.00 92.12 288 LYS A CA 1
ATOM 2114 C C . LYS A 1 288 ? 19.624 -7.506 -22.898 1.00 92.12 288 LYS A C 1
ATOM 2116 O O . LYS A 1 288 ? 19.524 -7.310 -21.688 1.00 92.12 288 LYS A O 1
ATOM 2121 N N . GLU A 1 289 ? 20.030 -6.586 -23.770 1.00 93.50 289 GLU A N 1
ATOM 2122 C CA . GLU A 1 289 ? 20.395 -5.211 -23.434 1.00 93.50 289 GLU A CA 1
ATOM 2123 C C . GLU A 1 289 ? 19.203 -4.258 -23.312 1.00 93.50 289 GLU A C 1
ATOM 2125 O O . GLU A 1 289 ? 19.397 -3.071 -23.060 1.00 93.50 289 GLU A O 1
ATOM 2130 N N . ALA A 1 290 ? 17.980 -4.755 -23.481 1.00 94.69 290 ALA A N 1
ATOM 2131 C CA . ALA A 1 290 ? 16.788 -3.929 -23.468 1.00 94.69 290 ALA A CA 1
ATOM 2132 C C . ALA A 1 290 ? 16.458 -3.402 -22.067 1.00 94.69 290 ALA A C 1
ATOM 2134 O O . ALA A 1 290 ? 16.572 -4.120 -21.069 1.00 94.69 290 ALA A O 1
ATOM 2135 N N . ALA A 1 291 ? 15.965 -2.167 -22.015 1.00 96.25 291 ALA A N 1
ATOM 2136 C CA . ALA A 1 291 ? 15.218 -1.659 -20.876 1.00 96.25 291 ALA A CA 1
ATOM 2137 C C . ALA A 1 291 ? 13.723 -1.876 -21.120 1.00 96.25 291 ALA A C 1
ATOM 2139 O O . ALA A 1 291 ? 13.204 -1.590 -22.202 1.00 96.25 291 ALA A O 1
ATOM 2140 N N . VAL A 1 292 ? 13.037 -2.414 -20.115 1.00 95.88 292 VAL A N 1
ATOM 2141 C CA . VAL A 1 292 ? 11.642 -2.834 -20.235 1.00 95.88 292 VAL A CA 1
ATOM 2142 C C . VAL A 1 292 ? 10.763 -1.953 -19.367 1.00 95.88 292 VAL A C 1
ATOM 2144 O O . VAL A 1 292 ? 10.957 -1.911 -18.163 1.00 95.88 292 VAL A O 1
ATOM 2147 N N . LEU A 1 293 ? 9.787 -1.269 -19.953 1.00 95.31 293 LEU A N 1
ATOM 2148 C CA . LEU A 1 293 ? 8.832 -0.422 -19.249 1.00 95.31 293 LEU A CA 1
ATOM 2149 C C . LEU A 1 293 ? 7.522 -1.181 -19.054 1.00 95.31 293 LEU A C 1
ATOM 2151 O O . LEU A 1 293 ? 6.867 -1.540 -20.030 1.00 95.31 293 LEU A O 1
ATOM 2155 N N . PHE A 1 294 ? 7.111 -1.376 -17.806 1.00 92.62 294 PHE A N 1
ATOM 2156 C CA . PHE A 1 294 ? 5.824 -1.966 -17.449 1.00 92.62 294 PHE A CA 1
ATOM 2157 C C . PHE A 1 294 ? 4.854 -0.921 -16.921 1.00 92.62 294 PHE A C 1
ATOM 2159 O O . PHE A 1 294 ? 5.184 -0.136 -16.028 1.00 92.62 294 PHE A O 1
ATOM 2166 N N . SER A 1 295 ? 3.625 -0.951 -17.438 1.00 92.06 295 SER A N 1
ATOM 2167 C CA . SER A 1 295 ? 2.535 -0.144 -16.903 1.00 92.06 295 SER A CA 1
ATOM 2168 C C . SER A 1 295 ? 1.166 -0.805 -17.079 1.00 92.06 295 SER A C 1
ATOM 2170 O O . SER A 1 295 ? 0.870 -1.406 -18.109 1.00 92.06 295 SER A O 1
ATOM 2172 N N . GLY A 1 296 ? 0.312 -0.706 -16.058 1.00 86.88 296 GLY A N 1
ATOM 2173 C CA . GLY A 1 296 ? -1.059 -1.236 -16.082 1.00 86.88 296 GLY A CA 1
ATOM 2174 C C . GLY A 1 296 ? -1.189 -2.764 -16.028 1.00 86.88 296 GLY A C 1
ATOM 2175 O O . GLY A 1 296 ? -2.302 -3.277 -16.102 1.00 86.88 296 GLY A O 1
ATOM 2176 N N . LEU A 1 297 ? -0.086 -3.505 -15.876 1.00 84.50 297 LEU A N 1
ATOM 2177 C CA . LEU A 1 297 ? -0.106 -4.960 -15.710 1.00 84.50 297 LEU A CA 1
ATOM 2178 C C . LEU A 1 297 ? -0.497 -5.339 -14.273 1.00 84.50 297 LEU A C 1
ATOM 2180 O O . LEU A 1 297 ? 0.013 -4.764 -13.314 1.00 84.50 297 LEU A O 1
ATOM 2184 N N . GLY A 1 298 ? -1.376 -6.333 -14.117 1.00 77.75 298 GLY A N 1
ATOM 2185 C CA . GLY A 1 298 ? -1.684 -6.914 -12.805 1.00 77.75 298 GLY A CA 1
ATOM 2186 C C . GLY A 1 298 ? -0.474 -7.636 -12.200 1.00 77.75 298 GLY A C 1
ATOM 2187 O O . GLY A 1 298 ? 0.378 -8.128 -12.938 1.00 77.75 298 GLY A O 1
ATOM 2188 N N . GLY A 1 299 ? -0.404 -7.727 -10.867 1.00 74.50 299 GLY A N 1
ATOM 2189 C CA . GLY A 1 299 ? 0.778 -8.233 -10.151 1.00 74.50 299 GLY A CA 1
ATOM 2190 C C . GLY A 1 299 ? 1.228 -9.638 -10.572 1.00 74.50 299 GLY A C 1
ATOM 2191 O O . GLY A 1 299 ? 2.418 -9.867 -10.774 1.00 74.50 299 GLY A O 1
ATOM 2192 N N . GLU A 1 300 ? 0.288 -10.561 -10.784 1.00 78.56 300 GLU A N 1
ATOM 2193 C CA . GLU A 1 300 ? 0.597 -11.922 -11.244 1.00 78.56 300 GLU A CA 1
ATOM 2194 C C . GLU A 1 300 ? 1.162 -11.936 -12.674 1.00 78.56 300 GLU A C 1
ATOM 2196 O O . GLU A 1 300 ? 2.207 -12.539 -12.925 1.00 78.56 300 GLU A O 1
ATOM 2201 N N . LEU A 1 301 ? 0.525 -11.200 -13.592 1.00 82.06 301 LEU A N 1
ATOM 2202 C CA . LEU A 1 301 ? 0.960 -11.088 -14.985 1.00 82.06 301 LEU A CA 1
ATOM 2203 C C . LEU A 1 301 ? 2.329 -10.402 -15.094 1.00 82.06 301 LEU A C 1
ATOM 2205 O O . LEU A 1 301 ? 3.207 -10.885 -15.807 1.00 82.06 301 LEU A O 1
ATOM 2209 N N . ALA A 1 302 ? 2.541 -9.315 -14.349 1.00 86.06 302 ALA A N 1
ATOM 2210 C CA . ALA A 1 302 ? 3.817 -8.611 -14.288 1.00 86.06 302 ALA A CA 1
ATOM 2211 C C . ALA A 1 302 ? 4.934 -9.515 -13.741 1.00 86.06 302 ALA A C 1
ATOM 2213 O O . ALA A 1 302 ? 6.033 -9.538 -14.299 1.00 86.06 302 ALA A O 1
ATOM 2214 N N . ALA A 1 303 ? 4.659 -10.304 -12.695 1.00 83.25 303 ALA A N 1
ATOM 2215 C CA . ALA A 1 303 ? 5.622 -11.244 -12.124 1.00 83.25 303 ALA A CA 1
ATOM 2216 C C . ALA A 1 303 ? 5.935 -12.408 -13.078 1.00 83.25 303 ALA A C 1
ATOM 2218 O O . ALA A 1 303 ? 7.104 -12.768 -13.246 1.00 83.25 303 ALA A O 1
ATOM 2219 N N . SER A 1 304 ? 4.916 -12.981 -13.731 1.00 85.56 304 SER A N 1
ATOM 2220 C CA . SER A 1 304 ? 5.085 -14.031 -14.745 1.00 85.56 304 SER A CA 1
ATOM 2221 C C . SER A 1 304 ? 5.961 -13.533 -15.898 1.00 85.56 304 SER A C 1
ATOM 2223 O O . SER A 1 304 ? 6.983 -14.148 -16.221 1.00 85.56 304 SER A O 1
ATOM 2225 N N . LEU A 1 305 ? 5.645 -12.350 -16.431 1.00 88.81 305 LEU A N 1
ATOM 2226 C CA . LEU A 1 305 ? 6.388 -11.743 -17.527 1.00 88.81 305 LEU A CA 1
ATOM 2227 C C . LEU A 1 305 ? 7.820 -11.357 -17.131 1.00 88.81 305 LEU A C 1
ATOM 2229 O O . LEU A 1 305 ? 8.752 -11.625 -17.886 1.00 88.81 305 LEU A O 1
ATOM 2233 N N . THR A 1 306 ? 8.017 -10.809 -15.928 1.00 89.25 306 THR A N 1
ATOM 2234 C CA . THR A 1 306 ? 9.350 -10.527 -15.364 1.00 89.25 306 THR A CA 1
ATOM 2235 C C . THR A 1 306 ? 10.211 -11.786 -15.351 1.00 89.25 306 THR A C 1
ATOM 2237 O O . THR A 1 306 ? 11.335 -11.770 -15.848 1.00 89.25 306 THR A O 1
ATOM 2240 N N . ARG A 1 307 ? 9.680 -12.911 -14.845 1.00 88.38 307 ARG A N 1
ATOM 2241 C CA . ARG A 1 307 ? 10.417 -14.186 -14.825 1.00 88.38 307 ARG A CA 1
ATOM 2242 C C . ARG A 1 307 ? 10.795 -14.640 -16.232 1.00 88.38 307 ARG A C 1
ATOM 2244 O O . ARG A 1 307 ? 11.934 -15.054 -16.441 1.00 88.38 307 ARG A O 1
ATOM 2251 N N . ARG A 1 308 ? 9.870 -14.546 -17.191 1.00 89.88 308 ARG A N 1
ATOM 2252 C CA . ARG A 1 308 ? 10.108 -14.938 -18.592 1.00 89.88 308 ARG A CA 1
ATOM 2253 C C . ARG A 1 308 ? 11.176 -14.064 -19.256 1.00 89.88 308 ARG A C 1
ATOM 2255 O O . ARG A 1 308 ? 12.076 -14.599 -19.896 1.00 89.88 308 ARG A O 1
ATOM 2262 N N . LEU A 1 309 ? 11.137 -12.746 -19.065 1.00 90.31 309 LEU A N 1
ATOM 2263 C CA . LEU A 1 309 ? 12.147 -11.824 -19.602 1.00 90.31 309 LEU A CA 1
ATOM 2264 C C . LEU A 1 309 ? 13.537 -12.095 -19.017 1.00 90.31 309 LEU A C 1
ATOM 2266 O O . LEU A 1 309 ? 14.512 -12.183 -19.765 1.00 90.31 309 LEU A O 1
ATOM 2270 N N . THR A 1 310 ? 13.630 -12.323 -17.705 1.00 90.44 310 THR A N 1
ATOM 2271 C CA . THR A 1 310 ? 14.897 -12.687 -17.055 1.00 90.44 310 THR A CA 1
ATOM 2272 C C . THR A 1 310 ? 15.433 -14.025 -17.570 1.00 90.44 310 THR A C 1
ATOM 2274 O O . THR A 1 310 ? 16.631 -14.154 -17.807 1.00 90.44 310 THR A O 1
ATOM 2277 N N . GLN A 1 311 ? 14.565 -15.011 -17.835 1.00 89.44 311 GLN A N 1
ATOM 2278 C CA . GLN A 1 311 ? 14.962 -16.277 -18.476 1.00 89.44 311 GLN A CA 1
ATOM 2279 C C . GLN A 1 311 ? 15.523 -16.075 -19.893 1.00 89.44 311 GLN A C 1
ATOM 2281 O O . GLN A 1 311 ? 16.400 -16.828 -20.312 1.00 89.44 311 GLN A O 1
ATOM 2286 N N . GLN A 1 312 ? 15.070 -15.048 -20.618 1.00 87.50 312 GLN A N 1
ATOM 2287 C CA . GLN A 1 312 ? 15.637 -14.651 -21.915 1.00 87.50 312 GLN A CA 1
ATOM 2288 C C . GLN A 1 312 ? 16.932 -13.826 -21.788 1.00 87.50 312 GLN A C 1
ATOM 2290 O O . GLN A 1 312 ? 17.574 -13.511 -22.793 1.00 87.50 312 GLN A O 1
ATOM 2295 N N . GLY A 1 313 ? 17.363 -13.523 -20.561 1.00 87.50 313 GLY A N 1
ATOM 2296 C CA . GLY A 1 313 ? 18.598 -12.803 -20.263 1.00 87.50 313 GLY A CA 1
ATOM 2297 C C . GLY A 1 313 ? 18.450 -11.284 -20.207 1.00 87.50 313 GLY A C 1
ATOM 2298 O O . GLY A 1 313 ? 19.467 -10.597 -20.236 1.00 87.50 313 GLY A O 1
ATOM 2299 N N . VAL A 1 314 ? 17.224 -10.758 -20.135 1.00 91.62 314 VAL A N 1
ATOM 2300 C CA . VAL A 1 314 ? 16.995 -9.346 -19.798 1.00 91.62 314 VAL A CA 1
ATOM 2301 C C . VAL A 1 314 ? 17.397 -9.128 -18.340 1.00 91.62 314 VAL A C 1
ATOM 2303 O O . VAL A 1 314 ? 16.996 -9.892 -17.462 1.00 91.62 314 VAL A O 1
ATOM 2306 N N . ALA A 1 315 ? 18.190 -8.094 -18.065 1.00 88.56 315 ALA A N 1
ATOM 2307 C CA . ALA A 1 315 ? 18.598 -7.789 -16.696 1.00 88.56 315 ALA A CA 1
ATOM 2308 C C . ALA A 1 315 ? 17.388 -7.319 -15.871 1.00 88.56 315 ALA A C 1
ATOM 2310 O O . ALA A 1 315 ? 16.716 -6.359 -16.247 1.00 88.56 315 ALA A O 1
ATOM 2311 N N . SER A 1 316 ? 17.130 -7.962 -14.729 1.00 85.25 316 SER A N 1
ATOM 2312 C CA . SER A 1 316 ? 15.965 -7.667 -13.879 1.00 85.25 316 SER A CA 1
ATOM 2313 C C . SER A 1 316 ? 15.942 -6.230 -13.362 1.00 85.25 316 SER A C 1
ATOM 2315 O O . SER A 1 316 ? 14.881 -5.652 -13.167 1.00 85.25 316 SER A O 1
ATOM 2317 N N . GLU A 1 317 ? 17.115 -5.636 -13.165 1.00 85.44 317 GLU A N 1
ATOM 2318 C CA . GLU A 1 317 ? 17.273 -4.243 -12.749 1.00 85.44 317 GLU A CA 1
ATOM 2319 C C . GLU A 1 317 ? 16.835 -3.232 -13.820 1.00 85.44 317 GLU A C 1
ATOM 2321 O O . GLU A 1 317 ? 16.433 -2.129 -13.461 1.00 85.44 317 GLU A O 1
ATOM 2326 N N . ARG A 1 318 ? 16.834 -3.623 -15.105 1.00 91.19 318 ARG A N 1
ATOM 2327 C CA . ARG A 1 318 ? 16.374 -2.813 -16.249 1.00 91.19 318 ARG A CA 1
ATOM 2328 C C . ARG A 1 318 ? 14.887 -2.996 -16.564 1.00 91.19 318 ARG A C 1
ATOM 2330 O O . ARG A 1 318 ? 14.408 -2.504 -17.585 1.00 91.19 318 ARG A O 1
ATOM 2337 N N . ILE A 1 319 ? 14.153 -3.694 -15.699 1.00 92.62 319 ILE A N 1
ATOM 2338 C CA . ILE A 1 319 ? 12.693 -3.749 -15.742 1.00 92.62 319 ILE A CA 1
ATOM 2339 C C . ILE A 1 319 ? 12.178 -2.581 -14.900 1.00 92.62 319 ILE A C 1
ATOM 2341 O O . ILE A 1 319 ? 12.211 -2.596 -13.670 1.00 92.62 319 ILE A O 1
ATOM 2345 N N . LEU A 1 320 ? 11.760 -1.535 -15.601 1.00 92.44 320 LEU A N 1
ATOM 2346 C CA . LEU A 1 320 ? 11.277 -0.276 -15.068 1.00 92.44 320 LEU A CA 1
ATOM 2347 C C . LEU A 1 320 ? 9.760 -0.334 -14.938 1.00 92.44 320 LEU A C 1
ATOM 2349 O O . LEU A 1 320 ? 9.051 -0.588 -15.912 1.00 92.44 320 LEU A O 1
ATOM 2353 N N . VAL A 1 321 ? 9.244 -0.056 -13.751 1.00 89.31 321 VAL A N 1
ATOM 2354 C CA . VAL A 1 321 ? 7.806 -0.103 -13.489 1.00 89.31 321 VAL A CA 1
ATOM 2355 C C . VAL A 1 321 ? 7.312 1.307 -13.215 1.00 89.31 321 VAL A C 1
ATOM 2357 O O . VAL A 1 321 ? 7.925 2.063 -12.466 1.00 89.31 321 VAL A O 1
ATOM 2360 N N . CYS A 1 322 ? 6.195 1.666 -13.837 1.00 80.06 322 CYS A N 1
ATOM 2361 C CA . CYS A 1 322 ? 5.421 2.839 -13.467 1.00 80.06 322 CYS A CA 1
ATOM 2362 C C . CYS A 1 322 ? 4.324 2.367 -12.511 1.00 80.06 322 CYS A C 1
ATOM 2364 O O . CYS A 1 322 ? 3.378 1.697 -12.931 1.00 80.06 322 CYS A O 1
ATOM 2366 N N . ASP A 1 323 ? 4.496 2.644 -11.221 1.00 64.62 323 ASP A N 1
ATOM 2367 C CA . ASP A 1 323 ? 3.673 2.082 -10.152 1.00 64.62 323 ASP A CA 1
ATOM 2368 C C . ASP A 1 323 ? 2.204 2.534 -10.257 1.00 64.62 323 ASP A C 1
ATOM 2370 O O . ASP A 1 323 ? 1.833 3.640 -9.866 1.00 64.62 323 ASP A O 1
ATOM 2374 N N . LEU A 1 324 ? 1.356 1.666 -10.815 1.00 58.12 324 LEU A N 1
ATOM 2375 C CA . LEU A 1 324 ? -0.101 1.810 -10.825 1.00 58.12 324 LEU A CA 1
ATOM 2376 C C . LEU A 1 324 ? -0.793 0.485 -10.483 1.00 58.12 324 LEU A C 1
ATOM 2378 O O . LEU A 1 324 ? -1.817 0.106 -11.061 1.00 58.12 324 LEU A O 1
ATOM 2382 N N . SER A 1 325 ? -0.298 -0.198 -9.449 1.00 42.78 325 SER A N 1
ATOM 2383 C CA . SER A 1 325 ? -1.106 -1.167 -8.710 1.00 42.78 325 SER A CA 1
ATOM 2384 C C . SER A 1 325 ? -0.894 -1.108 -7.205 1.00 42.78 325 SER A C 1
ATOM 2386 O O . SER A 1 325 ? -0.502 -2.083 -6.582 1.00 42.78 325 SER A O 1
ATOM 2388 N N . ALA A 1 326 ? -1.359 -0.018 -6.604 1.00 33.81 326 ALA A N 1
ATOM 2389 C CA . ALA A 1 326 ? -2.089 -0.126 -5.347 1.00 33.81 326 ALA A CA 1
ATOM 2390 C C . ALA A 1 326 ? -3.571 -0.464 -5.624 1.00 33.81 326 ALA A C 1
ATOM 2392 O O . ALA A 1 326 ? -4.480 0.186 -5.129 1.00 33.81 326 ALA A O 1
ATOM 2393 N N . ALA A 1 327 ? -3.839 -1.473 -6.461 1.00 29.28 327 ALA A N 1
ATOM 2394 C CA . ALA A 1 327 ? -4.940 -2.348 -6.095 1.00 29.28 327 ALA A CA 1
ATOM 2395 C C . ALA A 1 327 ? -4.339 -3.252 -5.039 1.00 29.28 327 ALA A C 1
ATOM 2397 O O . ALA A 1 327 ? -3.405 -4.000 -5.333 1.00 29.28 327 ALA A O 1
ATOM 2398 N N . VAL A 1 328 ? -4.892 -3.189 -3.836 1.00 29.48 328 VAL A N 1
ATOM 2399 C CA . VAL A 1 328 ? -4.879 -4.321 -2.920 1.00 29.48 328 VAL A CA 1
ATOM 2400 C C . VAL A 1 328 ? -5.610 -5.453 -3.646 1.00 29.48 328 VAL A C 1
ATOM 2402 O O . VAL A 1 328 ? -6.803 -5.673 -3.488 1.00 29.48 328 VAL A O 1
ATOM 2405 N N . SER A 1 329 ? -4.895 -6.114 -4.552 1.00 24.11 329 SER A N 1
ATOM 2406 C CA . SER A 1 329 ? -5.212 -7.449 -5.008 1.00 24.11 329 SER A CA 1
ATOM 2407 C C . SER A 1 329 ? -4.992 -8.316 -3.785 1.00 24.11 329 SER A C 1
ATOM 2409 O O . SER A 1 329 ? -3.855 -8.607 -3.416 1.00 24.11 329 SER A O 1
ATOM 2411 N N . THR A 1 330 ? -6.096 -8.677 -3.143 1.00 24.77 330 THR A N 1
ATOM 2412 C CA . THR A 1 330 ? -6.219 -9.813 -2.232 1.00 24.77 330 THR A CA 1
ATOM 2413 C C . THR A 1 330 ? -5.860 -11.098 -2.982 1.00 24.77 330 THR A C 1
ATOM 2415 O O . THR A 1 330 ? -6.717 -11.910 -3.314 1.00 24.77 330 THR A O 1
ATOM 2418 N N . VAL A 1 331 ? -4.579 -11.252 -3.297 1.00 24.84 331 VAL A N 1
ATOM 2419 C CA . VAL A 1 331 ? -3.951 -12.531 -3.589 1.00 24.84 331 VAL A CA 1
ATOM 2420 C C . VAL A 1 331 ? -2.843 -12.631 -2.564 1.00 24.84 331 VAL A C 1
ATOM 2422 O O . VAL A 1 331 ? -1.885 -11.858 -2.587 1.00 24.84 331 VAL A O 1
ATOM 2425 N N . GLU A 1 332 ? -3.043 -13.541 -1.617 1.00 26.69 332 GLU A N 1
ATOM 2426 C CA . GLU A 1 332 ? -2.060 -14.007 -0.651 1.00 26.69 332 GLU A CA 1
ATOM 2427 C C . GLU A 1 332 ? -0.823 -14.552 -1.381 1.00 26.69 332 GLU A C 1
ATOM 2429 O O . GLU A 1 332 ? -0.616 -15.751 -1.529 1.00 26.69 332 GLU A O 1
ATOM 2434 N N . ALA A 1 333 ? 0.040 -13.658 -1.841 1.00 26.34 333 ALA A N 1
ATOM 2435 C CA . ALA A 1 333 ? 1.465 -13.899 -1.860 1.00 26.34 333 ALA A CA 1
ATOM 2436 C C . ALA A 1 333 ? 2.008 -13.013 -0.748 1.00 26.34 333 ALA A C 1
ATOM 2438 O O . ALA A 1 333 ? 1.917 -11.792 -0.849 1.00 26.34 333 ALA A O 1
ATOM 2439 N N . ALA A 1 334 ? 2.474 -13.630 0.339 1.00 30.83 334 ALA A N 1
ATOM 2440 C CA . ALA A 1 334 ? 2.981 -12.965 1.533 1.00 30.83 334 ALA A CA 1
ATOM 2441 C C . ALA A 1 334 ? 3.934 -11.810 1.171 1.00 30.83 334 ALA A C 1
ATOM 2443 O O . ALA A 1 334 ? 5.129 -12.013 0.953 1.00 30.83 334 ALA A O 1
ATOM 2444 N N . ALA A 1 335 ? 3.397 -10.590 1.091 1.00 37.09 335 ALA A N 1
ATOM 2445 C CA . ALA A 1 335 ? 4.181 -9.374 1.063 1.00 37.09 335 ALA A CA 1
ATOM 2446 C C . ALA A 1 335 ? 4.865 -9.316 2.425 1.00 37.09 335 ALA A C 1
ATOM 2448 O O . ALA A 1 335 ? 4.215 -9.049 3.436 1.00 37.09 335 ALA A O 1
ATOM 2449 N N . SER A 1 336 ? 6.150 -9.668 2.469 1.00 48.19 336 SER A N 1
ATOM 2450 C CA . SER A 1 336 ? 6.905 -9.676 3.715 1.00 48.19 336 SER A CA 1
ATOM 2451 C C . SER A 1 336 ? 6.839 -8.280 4.321 1.00 48.19 336 SER A C 1
ATOM 2453 O O . SER A 1 336 ? 7.354 -7.318 3.747 1.00 48.19 336 SER A O 1
ATOM 2455 N N . VAL A 1 337 ? 6.174 -8.168 5.463 1.00 66.62 337 VAL A N 1
ATOM 2456 C CA . VAL A 1 337 ? 6.030 -6.910 6.182 1.00 66.62 337 VAL A CA 1
ATOM 2457 C C . VAL A 1 337 ? 7.420 -6.399 6.583 1.00 66.62 337 VAL A C 1
ATOM 2459 O O . VAL A 1 337 ? 8.190 -7.112 7.224 1.00 66.62 337 VAL A O 1
ATOM 2462 N N . ALA A 1 338 ? 7.761 -5.169 6.184 1.00 82.44 338 ALA A N 1
ATOM 2463 C CA . ALA A 1 338 ? 9.063 -4.571 6.476 1.00 82.44 338 ALA A CA 1
ATOM 2464 C C . ALA A 1 338 ? 9.143 -4.162 7.956 1.00 82.44 338 ALA A C 1
ATOM 2466 O O . ALA A 1 338 ? 8.590 -3.137 8.360 1.00 82.44 338 ALA A O 1
ATOM 2467 N N . ILE A 1 339 ? 9.816 -4.981 8.770 1.00 90.75 339 ILE A N 1
ATOM 2468 C CA . ILE A 1 339 ? 10.022 -4.708 10.198 1.00 90.75 339 ILE A CA 1
ATOM 2469 C C . ILE A 1 339 ? 11.005 -3.534 10.364 1.00 90.75 339 ILE A C 1
ATOM 2471 O O . ILE A 1 339 ? 12.047 -3.524 9.701 1.00 90.75 339 ILE A O 1
ATOM 2475 N N . PRO A 1 340 ? 10.728 -2.572 11.268 1.00 91.19 340 PRO A N 1
ATOM 2476 C CA . PRO A 1 340 ? 11.634 -1.470 11.550 1.00 91.19 340 PRO A CA 1
ATOM 2477 C C . PRO A 1 340 ? 13.018 -1.945 11.988 1.00 91.19 340 PRO A C 1
ATOM 2479 O O . PRO A 1 340 ? 13.178 -2.953 12.675 1.00 91.19 340 PRO A O 1
ATOM 2482 N N . THR A 1 341 ? 14.022 -1.163 11.625 1.00 90.75 341 THR A N 1
ATOM 2483 C CA . THR A 1 341 ? 15.428 -1.436 11.906 1.00 90.75 341 THR A CA 1
ATOM 2484 C C . THR A 1 341 ? 15.903 -0.673 13.143 1.00 90.75 341 THR A C 1
ATOM 2486 O O . THR A 1 341 ? 15.185 0.141 13.725 1.00 90.75 341 THR A O 1
ATOM 2489 N N . ASN A 1 342 ? 17.126 -0.964 13.574 1.00 86.69 342 ASN A N 1
ATOM 2490 C CA . ASN A 1 342 ? 17.806 -0.427 14.745 1.00 86.69 342 ASN A CA 1
ATOM 2491 C C . ASN A 1 342 ? 17.017 -0.618 16.048 1.00 86.69 342 ASN A C 1
ATOM 2493 O O . ASN A 1 342 ? 17.040 0.232 16.938 1.00 86.69 342 ASN A O 1
ATOM 2497 N N . LEU A 1 343 ? 16.364 -1.780 16.195 1.00 88.50 343 LEU A N 1
ATOM 2498 C CA . LEU A 1 343 ? 15.591 -2.160 17.392 1.00 88.50 343 LEU A CA 1
ATOM 2499 C C . LEU A 1 343 ? 16.459 -2.421 18.635 1.00 88.50 343 LEU A C 1
ATOM 2501 O O . LEU A 1 343 ? 15.970 -2.866 19.665 1.00 88.50 343 LEU A O 1
ATOM 2505 N N . ASN A 1 344 ? 17.760 -2.173 18.548 1.00 84.50 344 ASN A N 1
ATOM 2506 C CA . ASN A 1 344 ? 18.683 -2.089 19.673 1.00 84.50 344 ASN A CA 1
ATOM 2507 C C . ASN A 1 344 ? 18.841 -0.663 20.228 1.00 84.50 344 ASN A C 1
ATOM 2509 O O . ASN A 1 344 ? 19.466 -0.490 21.273 1.00 84.50 344 ASN A O 1
ATOM 2513 N N . THR A 1 345 ? 18.321 0.356 19.539 1.00 81.50 345 THR A N 1
ATOM 2514 C CA . THR A 1 345 ? 18.470 1.761 19.932 1.00 81.50 345 THR A CA 1
ATOM 2515 C C . THR A 1 345 ? 17.254 2.211 20.727 1.00 81.50 345 THR A C 1
ATOM 2517 O O . THR A 1 345 ? 16.125 2.154 20.247 1.00 81.50 345 THR A O 1
ATOM 2520 N N . ILE A 1 346 ? 17.489 2.666 21.957 1.00 80.56 346 ILE A N 1
ATOM 2521 C CA . ILE A 1 346 ? 16.435 3.052 22.894 1.00 80.56 346 ILE A CA 1
ATOM 2522 C C . ILE A 1 346 ? 16.777 4.429 23.485 1.00 80.56 346 ILE A C 1
ATOM 2524 O O . ILE A 1 346 ? 17.900 4.601 23.965 1.00 80.56 346 ILE A O 1
ATOM 2528 N N . PRO A 1 347 ? 15.848 5.407 23.487 1.00 85.44 347 PRO A N 1
ATOM 2529 C CA . PRO A 1 347 ? 14.494 5.359 22.923 1.00 85.44 347 PRO A CA 1
ATOM 2530 C C . PRO A 1 347 ? 14.487 5.252 21.398 1.00 85.44 347 PRO A C 1
ATOM 2532 O O . PRO A 1 347 ? 15.292 5.873 20.711 1.00 85.44 347 PRO A O 1
ATOM 2535 N N . HIS A 1 348 ? 13.542 4.476 20.879 1.00 89.50 348 HIS A N 1
ATOM 2536 C CA . HIS A 1 348 ? 13.279 4.353 19.456 1.00 89.50 348 HIS A CA 1
ATOM 2537 C C . HIS A 1 348 ? 12.765 5.687 18.899 1.00 89.50 348 HIS A C 1
ATOM 2539 O O . HIS A 1 348 ? 12.236 6.540 19.624 1.00 89.50 348 HIS A O 1
ATOM 2545 N N . ALA A 1 349 ? 12.869 5.862 17.586 1.00 89.69 349 ALA A N 1
ATOM 2546 C CA . ALA A 1 349 ? 12.239 6.983 16.904 1.00 89.69 349 ALA A CA 1
ATOM 2547 C C . ALA A 1 349 ? 10.702 6.895 17.008 1.00 89.69 349 ALA A C 1
ATOM 2549 O O . ALA A 1 349 ? 10.127 5.827 17.254 1.00 89.69 349 ALA A O 1
ATOM 2550 N N . ARG A 1 350 ? 10.012 8.028 16.835 1.00 87.50 350 ARG A N 1
ATOM 2551 C CA . ARG A 1 350 ? 8.540 8.071 16.907 1.00 87.50 350 ARG A CA 1
ATOM 2552 C C . ARG A 1 350 ? 7.917 7.223 15.800 1.00 87.50 350 ARG A C 1
ATOM 2554 O O . ARG A 1 350 ? 6.901 6.579 16.027 1.00 87.50 350 ARG A O 1
ATOM 2561 N N . GLU A 1 351 ? 8.544 7.215 14.635 1.00 87.62 351 GLU A N 1
ATOM 2562 C CA . GLU A 1 351 ? 8.187 6.449 13.447 1.00 87.62 351 GLU A CA 1
ATOM 2563 C C . GLU A 1 351 ? 8.235 4.944 13.733 1.00 87.62 351 GLU A C 1
ATOM 2565 O O . GLU A 1 351 ? 7.273 4.234 13.454 1.00 87.62 351 GLU A O 1
ATOM 2570 N N . THR A 1 352 ? 9.304 4.471 14.383 1.00 90.44 352 THR A N 1
ATOM 2571 C CA . THR A 1 352 ? 9.449 3.068 14.798 1.00 90.44 352 THR A CA 1
ATOM 2572 C C . THR A 1 352 ? 8.345 2.651 15.765 1.00 90.44 352 THR A C 1
ATOM 2574 O O . THR A 1 352 ? 7.751 1.592 15.598 1.00 90.44 352 THR A O 1
ATOM 2577 N N . ARG A 1 353 ? 8.036 3.489 16.764 1.00 92.88 353 ARG A N 1
ATOM 2578 C CA . ARG A 1 353 ? 6.941 3.224 17.709 1.00 92.88 353 ARG A CA 1
ATOM 2579 C C . ARG A 1 353 ? 5.583 3.172 17.009 1.00 92.88 353 ARG A C 1
ATOM 2581 O O . ARG A 1 353 ? 4.861 2.197 17.186 1.00 92.88 353 ARG A O 1
ATOM 2588 N N . LYS A 1 354 ? 5.281 4.170 16.168 1.00 92.19 354 LYS A N 1
ATOM 2589 C CA . LYS A 1 354 ? 4.040 4.230 15.379 1.00 92.19 354 LYS A CA 1
ATOM 2590 C C . LYS A 1 354 ? 3.832 2.981 14.536 1.00 92.19 354 LYS A C 1
ATOM 2592 O O . LYS A 1 354 ? 2.726 2.470 14.503 1.00 92.19 354 LYS A O 1
ATOM 2597 N N . TRP A 1 355 ? 4.887 2.458 13.915 1.00 94.38 355 TRP A N 1
ATOM 2598 C CA . TRP A 1 355 ? 4.787 1.221 13.143 1.00 94.38 355 TRP A CA 1
ATOM 2599 C C . TRP A 1 355 ? 4.215 0.067 13.980 1.00 94.38 355 TRP A C 1
ATOM 2601 O O . TRP A 1 355 ? 3.264 -0.584 13.557 1.00 94.38 355 TRP A O 1
ATOM 2611 N N . PHE A 1 356 ? 4.724 -0.136 15.202 1.00 94.94 356 PHE A N 1
ATOM 2612 C CA . PHE A 1 356 ? 4.215 -1.182 16.095 1.00 94.94 356 PHE A CA 1
ATOM 2613 C C . PHE A 1 356 ? 2.782 -0.918 16.551 1.00 94.94 356 PHE A C 1
ATOM 2615 O O . PHE A 1 356 ? 2.020 -1.865 16.727 1.00 94.94 356 PHE A O 1
ATOM 2622 N N . TYR A 1 357 ? 2.420 0.346 16.769 1.00 94.44 357 TYR A N 1
ATOM 2623 C CA . TYR A 1 357 ? 1.075 0.721 17.199 1.00 94.44 357 TYR A CA 1
ATOM 2624 C C . TYR A 1 357 ? 0.056 0.480 16.091 1.00 94.44 357 TYR A C 1
ATOM 2626 O O . TYR A 1 357 ? -0.979 -0.135 16.343 1.00 94.44 357 TYR A O 1
ATOM 2634 N N . SER A 1 358 ? 0.374 0.902 14.868 1.00 93.25 358 SER A N 1
ATOM 2635 C CA . SER A 1 358 ? -0.499 0.756 13.711 1.00 93.25 358 SER A CA 1
ATOM 2636 C C . SER A 1 358 ? -0.643 -0.709 13.302 1.00 93.25 358 SER A C 1
ATOM 2638 O O . SER A 1 358 ? -1.753 -1.138 12.994 1.00 93.25 358 SER A O 1
ATOM 2640 N N . ASP A 1 359 ? 0.435 -1.499 13.356 1.00 94.12 359 ASP A N 1
ATOM 2641 C CA . ASP A 1 359 ? 0.383 -2.934 13.047 1.00 94.12 359 ASP A CA 1
ATOM 2642 C C . ASP A 1 359 ? -0.439 -3.709 14.091 1.00 94.12 359 ASP A C 1
ATOM 2644 O O . ASP A 1 359 ? -1.345 -4.466 13.738 1.00 94.12 359 ASP A O 1
ATOM 2648 N N . LEU A 1 360 ? -0.212 -3.440 15.385 1.00 96.38 360 LEU A N 1
ATOM 2649 C CA . LEU A 1 360 ? -1.012 -4.003 16.476 1.00 96.38 360 LEU A CA 1
ATOM 2650 C C . LEU A 1 360 ? -2.487 -3.618 16.344 1.00 96.38 360 LEU A C 1
ATOM 2652 O O . LEU A 1 360 ? -3.359 -4.482 16.433 1.00 96.38 360 LEU A O 1
ATOM 2656 N N . THR A 1 361 ? -2.768 -2.331 16.131 1.00 96.75 361 THR A N 1
ATOM 2657 C CA . THR A 1 361 ? -4.134 -1.807 16.028 1.00 96.75 361 THR A CA 1
ATOM 2658 C C . THR A 1 361 ? -4.851 -2.442 14.848 1.00 96.75 361 THR A C 1
ATOM 2660 O O . THR A 1 361 ? -5.915 -3.020 15.031 1.00 96.75 361 THR A O 1
ATOM 2663 N N . SER A 1 362 ? -4.239 -2.444 13.663 1.00 94.31 362 SER A N 1
ATOM 2664 C CA . SER A 1 362 ? -4.822 -3.052 12.460 1.00 94.31 362 SER A CA 1
ATOM 2665 C C . SER A 1 362 ? -5.137 -4.535 12.658 1.00 94.31 362 SER A C 1
ATOM 2667 O O . SER A 1 362 ? -6.163 -5.028 12.197 1.00 94.31 362 SER A O 1
ATOM 2669 N N . ALA A 1 363 ? -4.271 -5.264 13.361 1.00 95.62 363 ALA A N 1
ATOM 2670 C CA . ALA A 1 363 ? -4.477 -6.677 13.641 1.00 95.62 363 ALA A CA 1
ATOM 2671 C C . ALA A 1 363 ? -5.647 -6.922 14.609 1.00 95.62 363 ALA A C 1
ATOM 2673 O O . ALA A 1 363 ? -6.484 -7.786 14.357 1.00 95.62 363 ALA A O 1
ATOM 2674 N N . VAL A 1 364 ? -5.742 -6.130 15.683 1.00 97.25 364 VAL A N 1
ATOM 2675 C CA . VAL A 1 364 ? -6.859 -6.204 16.637 1.00 97.25 364 VAL A CA 1
ATOM 2676 C C . VAL A 1 364 ? -8.178 -5.819 15.970 1.00 97.25 364 VAL A C 1
ATOM 2678 O O . VAL A 1 364 ? -9.158 -6.538 16.133 1.00 97.25 364 VAL A O 1
ATOM 2681 N N . MET A 1 365 ? -8.207 -4.733 15.195 1.00 96.00 365 MET A N 1
ATOM 2682 C CA . MET A 1 365 ? -9.418 -4.284 14.500 1.00 96.00 365 MET A CA 1
ATOM 2683 C C . MET A 1 365 ? -9.947 -5.367 13.553 1.00 96.00 365 MET A C 1
ATOM 2685 O O . MET A 1 365 ? -11.124 -5.706 13.629 1.00 96.00 365 MET A O 1
ATOM 2689 N N . ARG A 1 366 ? -9.071 -6.000 12.756 1.00 95.19 366 ARG A N 1
ATOM 2690 C CA . ARG A 1 366 ? -9.459 -7.116 11.874 1.00 95.19 366 ARG A CA 1
ATOM 2691 C C . ARG A 1 366 ? -10.026 -8.314 12.637 1.00 95.19 366 ARG A C 1
ATOM 2693 O O . ARG A 1 366 ? -10.990 -8.916 12.176 1.00 95.19 366 ARG A O 1
ATOM 2700 N N . ALA A 1 367 ? -9.459 -8.652 13.797 1.00 95.75 367 ALA A N 1
ATOM 2701 C CA . ALA A 1 367 ? -9.988 -9.727 14.637 1.00 95.75 367 ALA A CA 1
ATOM 2702 C C . ALA A 1 367 ? -11.403 -9.406 15.139 1.00 95.75 367 ALA A C 1
ATOM 2704 O O . ALA A 1 367 ? -12.309 -10.228 15.036 1.00 95.75 367 ALA A O 1
ATOM 2705 N N . LEU A 1 368 ? -11.613 -8.184 15.628 1.00 95.44 368 LEU A N 1
ATOM 2706 C CA . LEU A 1 368 ? -12.920 -7.745 16.116 1.00 95.44 368 LEU A CA 1
ATOM 2707 C C . LEU A 1 368 ? -13.966 -7.674 14.991 1.00 95.44 368 LEU A C 1
ATOM 2709 O O . LEU A 1 368 ? -15.109 -8.076 15.194 1.00 95.44 368 LEU A O 1
ATOM 2713 N N . GLU A 1 369 ? -13.581 -7.209 13.801 1.00 93.88 369 GLU A N 1
ATOM 2714 C CA . GLU A 1 369 ? -14.438 -7.179 12.606 1.00 93.88 369 GLU A CA 1
ATOM 2715 C C . GLU A 1 369 ? -14.830 -8.582 12.127 1.00 93.88 369 GLU A C 1
ATOM 2717 O O . GLU A 1 369 ? -15.956 -8.781 11.672 1.00 93.88 369 GLU A O 1
ATOM 2722 N N . ALA A 1 370 ? -13.946 -9.569 12.292 1.00 93.06 370 ALA A N 1
ATOM 2723 C CA . ALA A 1 370 ? -14.241 -10.978 12.033 1.00 93.06 370 ALA A CA 1
ATOM 2724 C C . ALA A 1 370 ? -15.174 -11.618 13.085 1.00 93.06 370 ALA A C 1
ATOM 2726 O O . ALA A 1 370 ? -15.564 -12.777 12.942 1.00 93.06 370 ALA A O 1
ATOM 2727 N N . GLY A 1 371 ? -15.562 -10.873 14.125 1.00 93.31 371 GLY A N 1
ATOM 2728 C CA . GLY A 1 371 ? -16.457 -11.335 15.184 1.00 93.31 371 GLY A CA 1
ATOM 2729 C C . GLY A 1 371 ? -15.745 -11.982 16.371 1.00 93.31 371 GLY A C 1
ATOM 2730 O O . GLY A 1 371 ? -16.412 -12.541 17.245 1.00 93.31 371 GLY A O 1
ATOM 2731 N N . GLU A 1 372 ? -14.413 -11.900 16.448 1.00 95.12 372 GLU A N 1
ATOM 2732 C CA . GLU A 1 372 ? -13.670 -12.381 17.612 1.00 95.12 372 GLU A CA 1
ATOM 2733 C C . GLU A 1 372 ? -14.022 -11.533 18.837 1.00 95.12 372 GLU A C 1
ATOM 2735 O O . GLU A 1 372 ? -13.849 -10.315 18.860 1.00 95.12 372 GLU A O 1
ATOM 2740 N N . THR A 1 373 ? -14.500 -12.178 19.898 1.00 93.88 373 THR A N 1
ATOM 2741 C CA . THR A 1 373 ? -14.881 -11.486 21.142 1.00 93.88 373 THR A CA 1
ATOM 2742 C C . THR A 1 373 ? -13.800 -11.560 22.215 1.00 93.88 373 THR A C 1
ATOM 2744 O O . THR A 1 373 ? -13.859 -10.828 23.200 1.00 93.88 373 THR A O 1
ATOM 2747 N N . ARG A 1 374 ? -12.795 -12.423 22.046 1.00 95.12 374 ARG A N 1
ATOM 2748 C CA . ARG A 1 374 ? -11.691 -12.616 22.992 1.00 95.12 374 ARG A CA 1
ATOM 2749 C C . ARG A 1 374 ? -10.378 -12.535 22.242 1.00 95.12 374 ARG A C 1
ATOM 2751 O O . ARG A 1 374 ? -9.952 -13.503 21.625 1.00 95.12 374 ARG A O 1
ATOM 2758 N N . VAL A 1 375 ? -9.741 -11.374 22.305 1.00 96.31 375 VAL A N 1
ATOM 2759 C CA . VAL A 1 375 ? -8.551 -11.072 21.512 1.00 96.31 375 VAL A CA 1
ATOM 2760 C C . VAL A 1 375 ? -7.348 -10.777 22.404 1.00 96.31 375 VAL A C 1
ATOM 2762 O O . VAL A 1 375 ? -7.455 -10.060 23.398 1.00 96.31 375 VAL A O 1
ATOM 2765 N N . THR A 1 376 ? -6.178 -11.303 22.045 1.00 95.81 376 THR A N 1
ATOM 2766 C CA . THR A 1 376 ? -4.895 -10.926 22.654 1.00 95.81 376 THR A CA 1
ATOM 2767 C C . THR A 1 376 ? -3.980 -10.245 21.644 1.00 95.81 376 THR A C 1
ATOM 2769 O O . THR A 1 376 ? -3.889 -10.643 20.482 1.00 95.81 376 THR A O 1
ATOM 2772 N N . ALA A 1 377 ? -3.265 -9.224 22.108 1.00 95.69 377 ALA A N 1
ATOM 2773 C CA . ALA A 1 377 ? -2.207 -8.565 21.361 1.00 95.69 377 ALA A CA 1
ATOM 2774 C C . ALA A 1 377 ? -0.942 -8.494 22.219 1.00 95.69 377 ALA A C 1
ATOM 2776 O O . ALA A 1 377 ? -0.918 -7.842 23.265 1.00 95.69 377 ALA A O 1
ATOM 2777 N N . ARG A 1 378 ? 0.119 -9.175 21.782 1.00 93.88 378 ARG A N 1
ATOM 2778 C CA . ARG A 1 378 ? 1.413 -9.222 22.465 1.00 93.88 378 ARG A CA 1
ATOM 2779 C C . ARG A 1 378 ? 2.479 -8.547 21.607 1.00 93.88 378 ARG A C 1
ATOM 2781 O O . ARG A 1 378 ? 2.857 -9.064 20.571 1.00 93.88 378 ARG A O 1
ATOM 2788 N N . SER A 1 379 ? 3.010 -7.423 22.059 1.00 93.81 379 SER A N 1
ATOM 2789 C CA . SER A 1 379 ? 4.123 -6.709 21.438 1.00 93.81 379 SER A CA 1
ATOM 2790 C C . SER A 1 379 ? 5.239 -6.520 22.457 1.00 93.81 379 SER A C 1
ATOM 2792 O O . SER A 1 379 ? 5.090 -5.760 23.413 1.00 93.81 379 SER A O 1
ATOM 2794 N N . THR A 1 380 ? 6.355 -7.224 22.275 1.00 89.12 380 THR A N 1
ATOM 2795 C CA . THR A 1 380 ? 7.499 -7.224 23.199 1.00 89.12 380 THR A CA 1
ATOM 2796 C C . THR A 1 380 ? 8.791 -6.803 22.497 1.00 89.12 380 THR A C 1
ATOM 2798 O O . THR A 1 380 ? 9.837 -7.437 22.662 1.00 89.12 380 THR A O 1
ATOM 2801 N N . PHE A 1 381 ? 8.736 -5.739 21.689 1.00 90.44 381 PHE A N 1
ATOM 2802 C CA . PHE A 1 381 ? 9.951 -4.995 21.337 1.00 90.44 381 PHE A CA 1
ATOM 2803 C C . PHE A 1 381 ? 10.484 -4.265 22.588 1.00 90.44 381 PHE A C 1
ATOM 2805 O O . PHE A 1 381 ? 9.745 -4.142 23.567 1.00 90.44 381 PHE A O 1
ATOM 2812 N N . PRO A 1 382 ? 11.743 -3.794 22.619 1.00 88.25 382 PRO A N 1
ATOM 2813 C CA . PRO A 1 382 ? 12.406 -3.508 23.891 1.00 88.25 382 PRO A CA 1
ATOM 2814 C C . PRO A 1 382 ? 11.702 -2.512 24.821 1.00 88.25 382 PRO A C 1
ATOM 2816 O O . PRO A 1 382 ? 11.699 -2.733 26.025 1.00 88.25 382 PRO A O 1
ATOM 2819 N N . GLU A 1 383 ? 11.046 -1.472 24.294 1.00 89.44 383 GLU A N 1
ATOM 2820 C CA . GLU A 1 383 ? 10.303 -0.513 25.131 1.00 89.44 383 GLU A CA 1
ATOM 2821 C C . GLU A 1 383 ? 8.982 -1.060 25.691 1.00 89.44 383 GLU A C 1
ATOM 2823 O O . GLU A 1 383 ? 8.470 -0.516 26.664 1.00 89.44 383 GLU A O 1
ATOM 2828 N N . LEU A 1 384 ? 8.419 -2.120 25.105 1.00 88.25 384 LEU A N 1
ATOM 2829 C CA . LEU A 1 384 ? 7.192 -2.769 25.585 1.00 88.25 384 LEU A CA 1
ATOM 2830 C C . LEU A 1 384 ? 7.447 -4.103 26.289 1.00 88.25 384 LEU A C 1
ATOM 2832 O O . LEU A 1 384 ? 6.508 -4.737 26.774 1.00 88.25 384 LEU A O 1
ATOM 2836 N N . ASN A 1 385 ? 8.702 -4.538 26.378 1.00 85.06 385 ASN A N 1
ATOM 2837 C CA . ASN A 1 385 ? 9.043 -5.763 27.075 1.00 85.06 385 ASN A CA 1
ATOM 2838 C C . ASN A 1 385 ? 9.283 -5.496 28.568 1.00 85.06 385 ASN A C 1
ATOM 2840 O O . ASN A 1 385 ? 10.321 -4.973 28.956 1.00 85.06 385 ASN A O 1
ATOM 2844 N N . THR A 1 386 ? 8.337 -5.912 29.412 1.00 74.12 386 THR A N 1
ATOM 2845 C CA . THR A 1 386 ? 8.434 -5.762 30.878 1.00 74.12 386 THR A CA 1
ATOM 2846 C C . THR A 1 386 ? 9.540 -6.591 31.533 1.00 74.12 386 THR A C 1
ATOM 2848 O O . THR A 1 386 ? 9.819 -6.382 32.708 1.00 74.12 386 THR A O 1
ATOM 2851 N N . GLU A 1 387 ? 10.134 -7.553 30.820 1.00 73.12 387 GLU A N 1
ATOM 2852 C CA . GLU A 1 387 ? 11.296 -8.303 31.320 1.00 73.12 387 GLU A CA 1
ATOM 2853 C C . GLU A 1 387 ? 12.601 -7.505 31.199 1.00 73.12 387 GLU A C 1
ATOM 2855 O O . GLU A 1 387 ? 13.643 -7.956 31.669 1.00 73.12 387 GLU A O 1
ATOM 2860 N N . PHE A 1 388 ? 12.571 -6.347 30.533 1.00 72.00 388 PHE A N 1
ATOM 2861 C CA . PHE A 1 388 ? 13.740 -5.508 30.312 1.00 72.00 388 PHE A CA 1
ATOM 2862 C C . PHE A 1 388 ? 13.650 -4.216 31.127 1.00 72.00 388 PHE A C 1
ATOM 2864 O O . PHE A 1 388 ? 12.596 -3.584 31.200 1.00 72.00 388 PHE A O 1
ATOM 2871 N N . ASP A 1 389 ? 14.797 -3.759 31.640 1.00 64.50 389 ASP A N 1
ATOM 2872 C CA . ASP A 1 389 ? 14.941 -2.495 32.390 1.00 64.50 389 ASP A CA 1
ATOM 2873 C C . ASP A 1 389 ? 14.599 -1.244 31.562 1.00 64.50 389 ASP A C 1
ATOM 2875 O O . ASP A 1 389 ? 14.563 -0.125 32.068 1.00 64.50 389 ASP A O 1
ATOM 2879 N N . VAL A 1 390 ? 14.351 -1.433 30.267 1.00 75.06 390 VAL A N 1
ATOM 2880 C CA . VAL A 1 390 ? 14.105 -0.376 29.291 1.00 75.06 390 VAL A CA 1
ATOM 2881 C C . VAL A 1 390 ? 12.623 -0.244 28.921 1.00 75.06 390 VAL A C 1
ATOM 2883 O O . VAL A 1 390 ? 12.263 0.473 27.987 1.00 75.06 390 VAL A O 1
ATOM 2886 N N . TYR A 1 391 ? 11.750 -0.919 29.669 1.00 82.62 391 TYR A N 1
ATOM 2887 C CA . TYR A 1 391 ? 10.306 -0.786 29.553 1.00 82.62 391 TYR A CA 1
ATOM 2888 C C . TYR A 1 391 ? 9.856 0.671 29.750 1.00 82.62 391 TYR A C 1
ATOM 2890 O O . TYR A 1 391 ? 10.174 1.319 30.751 1.00 82.62 391 TYR A O 1
ATOM 2898 N N . ARG A 1 392 ? 9.067 1.193 28.808 1.00 87.94 392 ARG A N 1
ATOM 2899 C CA . ARG A 1 392 ? 8.523 2.554 28.841 1.00 87.94 392 ARG A CA 1
ATOM 2900 C C . ARG A 1 392 ? 7.006 2.503 28.851 1.00 87.94 392 ARG A C 1
ATOM 2902 O O . ARG A 1 392 ? 6.366 2.255 27.834 1.00 87.94 392 ARG A O 1
ATOM 2909 N N . ILE A 1 393 ? 6.421 2.848 29.997 1.00 87.12 393 ILE A N 1
ATOM 2910 C CA . ILE A 1 393 ? 4.962 2.884 30.150 1.00 87.12 393 ILE A CA 1
ATOM 2911 C C . ILE A 1 393 ? 4.282 3.855 29.173 1.00 87.12 393 ILE A C 1
ATOM 2913 O O . ILE A 1 393 ? 3.202 3.560 28.674 1.00 87.12 393 ILE A O 1
ATOM 2917 N N . GLY A 1 394 ? 4.934 4.976 28.840 1.00 89.69 394 GLY A N 1
ATOM 2918 C CA . GLY A 1 394 ? 4.422 5.930 27.851 1.00 89.69 394 GLY A CA 1
ATOM 2919 C C . GLY A 1 394 ? 4.207 5.294 26.477 1.00 89.69 394 GLY A C 1
ATOM 2920 O O . GLY A 1 394 ? 3.178 5.528 25.860 1.00 89.69 394 GLY A O 1
ATOM 2921 N N . THR A 1 395 ? 5.113 4.412 26.051 1.00 91.88 395 THR A N 1
ATOM 2922 C CA . THR A 1 395 ? 5.015 3.676 24.781 1.00 91.88 395 THR A CA 1
ATOM 2923 C C . THR A 1 395 ? 3.808 2.732 24.778 1.00 91.88 395 THR A C 1
ATOM 2925 O O . THR A 1 395 ? 3.089 2.639 23.787 1.00 91.88 395 THR A O 1
ATOM 2928 N N . LEU A 1 396 ? 3.525 2.065 25.905 1.00 92.12 396 LEU A N 1
ATOM 2929 C CA . LEU A 1 396 ? 2.334 1.216 26.032 1.00 92.12 396 LEU A CA 1
ATOM 2930 C C . LEU A 1 396 ? 1.050 2.047 25.970 1.00 92.12 396 LEU A C 1
ATOM 2932 O O . LEU A 1 396 ? 0.096 1.663 25.300 1.00 92.12 396 LEU A O 1
ATOM 2936 N N . LEU A 1 397 ? 1.029 3.188 26.659 1.00 93.38 397 LEU A N 1
ATOM 2937 C CA . LEU A 1 397 ? -0.133 4.071 26.695 1.00 93.38 397 LEU A CA 1
ATOM 2938 C C . LEU A 1 397 ? -0.406 4.746 25.350 1.00 93.38 397 LEU A C 1
ATOM 2940 O O . LEU A 1 397 ? -1.566 4.873 24.976 1.00 93.38 397 LEU A O 1
ATOM 2944 N N . GLU A 1 398 ? 0.632 5.113 24.600 1.00 94.31 398 GLU A N 1
ATOM 2945 C CA . GLU A 1 398 ? 0.497 5.583 23.219 1.00 94.31 398 GLU A CA 1
ATOM 2946 C C . GLU A 1 398 ? -0.135 4.507 22.320 1.00 94.31 398 GLU A C 1
ATOM 2948 O O . GLU A 1 398 ? -1.074 4.815 21.588 1.00 94.31 398 GLU A O 1
ATOM 2953 N N . ALA A 1 399 ? 0.306 3.245 22.427 1.00 94.44 399 ALA A N 1
ATOM 2954 C CA . ALA A 1 399 ? -0.278 2.128 21.677 1.00 94.44 399 ALA A CA 1
ATOM 2955 C C . ALA A 1 399 ? -1.756 1.892 22.036 1.00 94.44 399 ALA A C 1
ATOM 2957 O O . ALA A 1 399 ? -2.598 1.716 21.158 1.00 94.44 399 ALA A O 1
ATOM 2958 N N . VAL A 1 400 ? -2.087 1.920 23.334 1.00 96.00 400 VAL A N 1
ATOM 2959 C CA . VAL A 1 400 ? -3.473 1.790 23.815 1.00 96.00 400 VAL A CA 1
ATOM 2960 C C . VAL A 1 400 ? -4.325 2.963 23.340 1.00 96.00 400 VAL A C 1
ATOM 2962 O O . VAL A 1 400 ? -5.475 2.755 22.961 1.00 96.00 400 VAL A O 1
ATOM 2965 N N . ARG A 1 401 ? -3.775 4.183 23.319 1.00 95.38 401 ARG A N 1
ATOM 2966 C CA . ARG A 1 401 ? -4.470 5.364 22.800 1.00 95.38 401 ARG A CA 1
ATOM 2967 C C . ARG A 1 401 ? -4.794 5.212 21.318 1.00 95.38 401 ARG A C 1
ATOM 2969 O O . ARG A 1 401 ? -5.904 5.543 20.924 1.00 95.38 401 ARG A O 1
ATOM 2976 N N . GLU A 1 402 ? -3.853 4.720 20.515 1.00 95.56 402 GLU A N 1
ATOM 2977 C CA . GLU A 1 402 ? -4.058 4.495 19.078 1.00 95.56 402 GLU A CA 1
ATOM 2978 C C . GLU A 1 402 ? -5.163 3.461 18.822 1.00 95.56 402 GLU A C 1
ATOM 2980 O O . GLU A 1 402 ? -6.096 3.738 18.070 1.00 95.56 402 GLU A O 1
ATOM 2985 N N . LEU A 1 403 ? -5.135 2.332 19.538 1.00 96.81 403 LEU A N 1
ATOM 2986 C CA . LEU A 1 403 ? -6.183 1.314 19.453 1.00 96.81 403 LEU A CA 1
ATOM 2987 C C . LEU A 1 403 ? -7.553 1.839 19.908 1.00 96.81 403 LEU A C 1
ATOM 2989 O O . LEU A 1 403 ? -8.556 1.646 19.224 1.00 96.81 403 LEU A O 1
ATOM 2993 N N . ALA A 1 404 ? -7.613 2.500 21.063 1.00 96.38 404 ALA A N 1
ATOM 2994 C CA . ALA A 1 404 ? -8.863 3.024 21.604 1.00 96.38 404 ALA A CA 1
ATOM 2995 C C . ALA A 1 404 ? -9.465 4.111 20.701 1.00 96.38 404 ALA A C 1
ATOM 2997 O O . ALA A 1 404 ? -10.675 4.120 20.490 1.00 96.38 404 ALA A O 1
ATOM 2998 N N . ALA A 1 405 ? -8.632 4.978 20.116 1.00 94.75 405 ALA A N 1
ATOM 2999 C CA . ALA A 1 405 ? -9.074 5.971 19.144 1.00 94.75 405 ALA A CA 1
ATOM 3000 C C . ALA A 1 405 ? -9.609 5.318 17.859 1.00 94.75 405 ALA A C 1
ATOM 3002 O O . ALA A 1 405 ? -10.630 5.763 17.341 1.00 94.75 405 ALA A O 1
ATOM 3003 N N . ALA A 1 406 ? -8.975 4.245 17.369 1.00 94.75 406 ALA A N 1
ATOM 3004 C CA . ALA A 1 406 ? -9.460 3.498 16.206 1.00 94.75 406 ALA A CA 1
ATOM 3005 C C . ALA A 1 406 ? -10.826 2.836 16.466 1.00 94.75 406 ALA A C 1
ATOM 3007 O O . ALA A 1 406 ? -11.722 2.912 15.628 1.00 94.75 406 ALA A O 1
ATOM 3008 N N . LEU A 1 407 ? -11.021 2.253 17.652 1.00 95.88 407 LEU A N 1
ATOM 3009 C CA . LEU A 1 407 ? -12.312 1.702 18.078 1.00 95.88 407 LEU A CA 1
ATOM 3010 C C . LEU A 1 407 ? -13.386 2.792 18.212 1.00 95.88 407 LEU A C 1
ATOM 3012 O O . LEU A 1 407 ? -14.508 2.627 17.732 1.00 95.88 407 LEU A O 1
ATOM 3016 N N . ALA A 1 408 ? -13.042 3.926 18.823 1.00 95.12 408 ALA A N 1
ATOM 3017 C CA . ALA A 1 408 ? -13.949 5.060 18.967 1.00 95.12 408 ALA A CA 1
ATOM 3018 C C . ALA A 1 408 ? -14.336 5.678 17.614 1.00 95.12 408 ALA A C 1
ATOM 3020 O O . ALA A 1 408 ? -15.486 6.070 17.429 1.00 95.12 408 ALA A O 1
ATOM 3021 N N . ALA A 1 409 ? -13.420 5.696 16.640 1.00 92.12 409 ALA A N 1
ATOM 3022 C CA . ALA A 1 409 ? -13.703 6.134 15.273 1.00 92.12 409 ALA A CA 1
ATOM 3023 C C . ALA A 1 409 ? -14.739 5.240 14.561 1.00 92.12 409 ALA A C 1
ATOM 3025 O O . ALA A 1 409 ? -15.463 5.722 13.695 1.00 92.12 409 ALA A O 1
ATOM 3026 N N . GLN A 1 410 ? -14.880 3.972 14.967 1.00 91.62 410 GLN A N 1
ATOM 3027 C CA . GLN A 1 410 ? -15.975 3.087 14.537 1.00 91.62 410 GLN A CA 1
ATOM 3028 C C . GLN A 1 410 ? -17.276 3.287 15.340 1.00 91.62 410 GLN A C 1
ATOM 3030 O O . GLN A 1 410 ? -18.205 2.483 15.247 1.00 91.62 410 GLN A O 1
ATOM 3035 N N . GLY A 1 411 ? -17.350 4.336 16.162 1.00 91.69 411 GLY A N 1
ATOM 3036 C CA . GLY A 1 411 ? -18.503 4.650 17.002 1.00 91.69 411 GLY A CA 1
ATOM 3037 C C . GLY A 1 411 ? -18.628 3.783 18.257 1.00 91.69 411 GLY A C 1
ATOM 3038 O O . GLY A 1 411 ? -19.693 3.778 18.869 1.00 91.69 411 GLY A O 1
ATOM 3039 N N . LYS A 1 412 ? -17.585 3.036 18.649 1.00 94.81 412 LYS A N 1
ATOM 3040 C CA . LYS A 1 412 ? -17.605 2.199 19.860 1.00 94.81 412 LYS A CA 1
ATOM 3041 C C . LYS A 1 412 ? -17.268 3.016 21.104 1.00 94.81 412 LYS A C 1
ATOM 3043 O O . LYS A 1 412 ? -16.300 3.771 21.115 1.00 94.81 412 LYS A O 1
ATOM 3048 N N . ARG A 1 413 ? -18.004 2.796 22.191 1.00 97.12 413 ARG A N 1
ATOM 3049 C CA . ARG A 1 413 ? -17.640 3.267 23.533 1.00 97.12 413 ARG A CA 1
ATOM 3050 C C . ARG A 1 413 ? -16.637 2.296 24.140 1.00 97.12 413 ARG A C 1
ATOM 3052 O O . ARG A 1 413 ? -16.945 1.119 24.341 1.00 97.12 413 ARG A O 1
ATOM 3059 N N . VAL A 1 414 ? -15.430 2.776 24.411 1.00 97.44 414 VAL A N 1
ATOM 3060 C CA . VAL A 1 414 ? -14.300 1.945 24.833 1.00 97.44 414 VAL A CA 1
ATOM 3061 C C . VAL A 1 414 ? -14.072 2.115 26.329 1.00 97.44 414 VAL A C 1
ATOM 3063 O O . VAL A 1 414 ? -13.882 3.228 26.822 1.00 97.44 414 VAL A O 1
ATOM 3066 N N . ARG A 1 415 ? -14.046 1.000 27.060 1.00 97.38 415 ARG A N 1
ATOM 3067 C CA . ARG A 1 415 ? -13.630 0.958 28.466 1.00 97.38 415 ARG A CA 1
ATOM 3068 C C . ARG A 1 415 ? -12.181 0.495 28.534 1.00 97.38 415 ARG A C 1
ATOM 3070 O O . ARG A 1 415 ? -11.870 -0.654 28.221 1.00 97.38 415 ARG A O 1
ATOM 3077 N N . VAL A 1 416 ? -11.286 1.387 28.940 1.00 97.06 416 VAL A N 1
ATOM 3078 C CA . VAL A 1 416 ? -9.871 1.075 29.153 1.00 97.06 416 VAL A CA 1
ATOM 3079 C C . VAL A 1 416 ? -9.673 0.663 30.609 1.00 97.06 416 VAL A C 1
ATOM 3081 O O . VAL A 1 416 ? -9.823 1.466 31.533 1.00 97.06 416 VAL A O 1
ATOM 3084 N N . CYS A 1 417 ? -9.337 -0.606 30.812 1.00 96.12 417 CYS A N 1
ATOM 3085 C CA . CYS A 1 417 ? -9.247 -1.236 32.118 1.00 96.12 417 CYS A CA 1
ATOM 3086 C C . CYS A 1 417 ? -7.793 -1.401 32.563 1.00 96.12 417 CYS A C 1
ATOM 3088 O O . CYS A 1 417 ? -6.953 -1.947 31.841 1.00 96.12 417 CYS A O 1
ATOM 3090 N N . VAL A 1 418 ? -7.513 -0.973 33.792 1.00 94.12 418 VAL A N 1
ATOM 3091 C CA . VAL A 1 418 ? -6.233 -1.205 34.470 1.00 94.12 418 VAL A CA 1
ATOM 3092 C C . VAL A 1 418 ? -6.495 -2.038 35.709 1.00 94.12 418 VAL A C 1
ATOM 3094 O O . VAL A 1 418 ? -7.420 -1.769 36.468 1.00 94.12 418 VAL A O 1
ATOM 3097 N N . GLN A 1 419 ? -5.661 -3.046 35.927 1.00 91.12 419 GLN A N 1
ATOM 3098 C CA . GLN A 1 419 ? -5.763 -3.918 37.088 1.00 91.12 419 GLN A CA 1
ATOM 3099 C C . GLN A 1 419 ? -5.755 -3.138 38.415 1.00 91.12 419 GLN A C 1
ATOM 3101 O O . GLN A 1 419 ? -4.869 -2.325 38.688 1.00 91.12 419 GLN A O 1
ATOM 3106 N N . GLN A 1 420 ? -6.728 -3.459 39.264 1.00 88.25 420 GLN A N 1
ATOM 3107 C CA . GLN A 1 420 ? -6.824 -3.033 40.655 1.00 88.25 420 GLN A CA 1
ATOM 3108 C C . GLN A 1 420 ? -5.705 -3.640 41.524 1.00 88.25 420 GLN A C 1
ATOM 3110 O O . GLN A 1 420 ? -5.127 -4.672 41.163 1.00 88.25 420 GLN A O 1
ATOM 3115 N N . PRO A 1 421 ? -5.396 -3.047 42.693 1.00 87.44 421 PRO A N 1
ATOM 3116 C CA . PRO A 1 421 ? -4.551 -3.700 43.686 1.00 87.44 421 PRO A CA 1
ATOM 3117 C C . PRO A 1 421 ? -5.094 -5.092 44.036 1.00 87.44 421 PRO A C 1
ATOM 3119 O O . PRO A 1 421 ? -6.289 -5.255 44.280 1.00 87.44 421 PRO A O 1
ATOM 3122 N N . LEU A 1 422 ? -4.217 -6.092 44.062 1.00 85.81 422 LEU A N 1
ATOM 3123 C CA . LEU A 1 422 ? -4.555 -7.461 44.446 1.00 85.81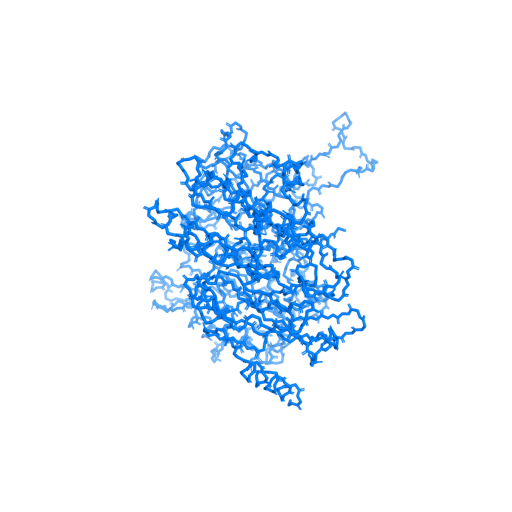 422 LEU A CA 1
ATOM 3124 C C . LEU A 1 422 ? -4.094 -7.727 45.877 1.00 85.81 422 LEU A C 1
ATOM 3126 O O . LEU A 1 422 ? -2.996 -7.319 46.241 1.00 85.81 422 LEU A O 1
ATOM 3130 N N . GLY A 1 423 ? -4.904 -8.442 46.658 1.00 81.25 423 GLY A N 1
ATOM 3131 C CA . GLY A 1 423 ? -4.630 -8.773 48.061 1.00 81.25 423 GLY A CA 1
ATOM 3132 C C . GLY A 1 423 ? -5.534 -8.032 49.047 1.00 81.25 423 GLY A C 1
ATOM 3133 O O . GLY A 1 423 ? -6.477 -7.352 48.650 1.00 81.25 423 GLY A O 1
ATOM 3134 N N . GLN A 1 424 ? -5.275 -8.193 50.347 1.00 75.62 424 GLN A N 1
ATOM 3135 C CA . GLN A 1 424 ? -6.052 -7.557 51.419 1.00 75.62 424 GLN A CA 1
ATOM 3136 C C . GLN A 1 424 ? -5.138 -6.844 52.422 1.00 75.62 424 GLN A C 1
ATOM 3138 O O . GLN A 1 424 ? -4.076 -7.349 52.794 1.00 75.62 424 GLN A O 1
ATOM 3143 N N . GLY A 1 425 ? -5.577 -5.674 52.894 1.00 73.62 425 GLY A N 1
ATOM 3144 C CA . GLY A 1 425 ? -4.861 -4.890 53.900 1.00 73.62 425 GLY A CA 1
ATOM 3145 C C . GLY A 1 425 ? -3.461 -4.474 53.441 1.00 73.62 425 GLY A C 1
ATOM 3146 O O . GLY A 1 425 ? -3.272 -4.032 52.312 1.00 73.62 425 GLY A O 1
ATOM 3147 N N . VAL A 1 426 ? -2.466 -4.633 54.316 1.00 66.31 426 VAL A N 1
ATOM 3148 C CA . VAL A 1 426 ? -1.065 -4.233 54.063 1.00 66.31 426 VAL A CA 1
ATOM 3149 C C . VAL A 1 426 ? -0.398 -5.071 52.958 1.00 66.31 426 VAL A C 1
ATOM 3151 O O . VAL A 1 426 ? 0.618 -4.664 52.405 1.00 66.31 426 VAL A O 1
ATOM 3154 N N . PHE A 1 427 ? -0.979 -6.220 52.604 1.00 68.06 427 PHE A N 1
ATOM 3155 C CA . PHE A 1 427 ? -0.482 -7.100 51.543 1.00 68.06 427 PHE A CA 1
ATOM 3156 C C . PHE A 1 427 ? -1.130 -6.828 50.178 1.00 68.06 427 PHE A C 1
ATOM 3158 O O . PHE A 1 427 ? -0.854 -7.550 49.222 1.00 68.06 427 PHE A O 1
ATOM 3165 N N . ALA A 1 428 ? -1.987 -5.803 50.070 1.00 77.62 428 ALA A N 1
ATOM 3166 C CA . ALA A 1 428 ? -2.535 -5.378 48.791 1.00 77.62 428 ALA A CA 1
ATOM 3167 C C . ALA A 1 428 ? -1.475 -4.633 47.962 1.00 77.62 428 ALA A C 1
ATOM 3169 O O . ALA A 1 428 ? -0.831 -3.705 48.452 1.00 77.62 428 ALA A O 1
ATOM 3170 N N . GLY A 1 429 ? -1.310 -5.010 46.695 1.00 77.06 429 GLY A N 1
ATOM 3171 C CA . GLY A 1 429 ? -0.319 -4.400 45.812 1.00 77.06 429 GLY A CA 1
ATOM 3172 C C . GLY A 1 429 ? -0.762 -4.335 44.357 1.00 77.06 429 GLY A C 1
ATOM 3173 O O . GLY A 1 429 ? -1.523 -5.170 43.874 1.00 77.06 429 GLY A O 1
ATOM 3174 N N . THR A 1 430 ? -0.260 -3.339 43.636 1.00 82.75 430 THR A N 1
ATOM 3175 C CA . THR A 1 430 ? -0.353 -3.258 42.173 1.00 82.75 430 THR A CA 1
ATOM 3176 C C . THR A 1 430 ? 1.017 -3.609 41.594 1.00 82.75 430 THR A C 1
ATOM 3178 O O . THR A 1 430 ? 2.034 -3.228 42.183 1.00 82.75 430 THR A O 1
ATOM 3181 N N . PRO A 1 431 ? 1.088 -4.317 40.456 1.00 80.69 431 PRO A N 1
ATOM 3182 C CA . PRO A 1 431 ? 2.349 -4.530 39.761 1.00 80.69 431 PRO A CA 1
ATOM 3183 C C . PRO A 1 431 ? 3.100 -3.214 39.534 1.00 80.69 431 PRO A C 1
ATOM 3185 O O . PRO A 1 431 ? 2.492 -2.205 39.174 1.00 80.69 431 PRO A O 1
ATOM 3188 N N . LEU A 1 432 ? 4.425 -3.229 39.704 1.00 78.88 432 LEU A N 1
ATOM 3189 C CA . LEU A 1 432 ? 5.248 -2.019 39.599 1.00 78.88 432 LEU A CA 1
ATOM 3190 C C . LEU A 1 432 ? 5.067 -1.308 38.247 1.00 78.88 432 LEU A C 1
ATOM 3192 O O . LEU A 1 432 ? 4.965 -0.087 38.208 1.00 78.88 432 LEU A O 1
ATOM 3196 N N . SER A 1 433 ? 4.950 -2.072 37.158 1.00 79.38 433 SER A N 1
ATOM 3197 C CA . SER A 1 433 ? 4.740 -1.550 35.801 1.00 79.38 433 SER A CA 1
ATOM 3198 C C . SER A 1 433 ? 3.370 -0.899 35.577 1.00 79.38 433 SER A C 1
ATOM 3200 O O . SER A 1 433 ? 3.210 -0.175 34.597 1.00 79.38 433 SER A O 1
ATOM 3202 N N . LEU A 1 434 ? 2.399 -1.130 36.470 1.00 85.38 434 LEU A N 1
ATOM 3203 C CA . LEU A 1 434 ? 1.050 -0.556 36.415 1.00 85.38 434 LEU A CA 1
ATOM 3204 C C . LEU A 1 434 ? 0.806 0.534 37.465 1.00 85.38 434 LEU A C 1
ATOM 3206 O O . LEU A 1 434 ? -0.253 1.167 37.470 1.00 85.38 434 LEU A O 1
ATOM 3210 N N . ASN A 1 435 ? 1.772 0.790 38.348 1.00 83.81 435 ASN A N 1
ATOM 3211 C CA . ASN A 1 435 ? 1.619 1.807 39.377 1.00 83.81 435 ASN A CA 1
ATOM 3212 C C . ASN A 1 435 ? 1.494 3.205 38.743 1.00 83.81 435 ASN A C 1
ATOM 3214 O O . ASN A 1 435 ? 2.313 3.613 37.922 1.00 83.81 435 ASN A O 1
ATOM 3218 N N . GLY A 1 436 ? 0.439 3.939 39.101 1.00 84.75 436 GLY A N 1
ATOM 3219 C CA . GLY A 1 436 ? 0.155 5.272 38.565 1.00 84.75 436 GLY A CA 1
ATOM 3220 C C . GLY A 1 436 ? -0.448 5.301 37.154 1.00 84.75 436 GLY A C 1
ATOM 3221 O O . GLY A 1 436 ? -0.869 6.372 36.718 1.00 84.75 436 GLY A O 1
ATOM 3222 N N . VAL A 1 437 ? -0.580 4.163 36.462 1.00 90.19 437 VAL A N 1
ATOM 3223 C CA . VAL A 1 437 ? -1.108 4.108 35.085 1.00 90.19 437 VAL A CA 1
ATOM 3224 C C . VAL A 1 437 ? -2.527 4.662 34.996 1.00 90.19 437 VAL A C 1
ATOM 3226 O O . VAL A 1 437 ? -2.802 5.505 34.144 1.00 90.19 437 VAL A O 1
ATOM 3229 N N . SER A 1 438 ? -3.409 4.293 35.929 1.00 88.44 438 SER A N 1
ATOM 3230 C CA . SER A 1 438 ? -4.786 4.808 35.971 1.00 88.44 438 SER A CA 1
ATOM 3231 C C . SER A 1 438 ? -4.853 6.326 36.164 1.00 88.44 438 SER A C 1
ATOM 3233 O O . SER A 1 438 ? -5.788 6.966 35.687 1.00 88.44 438 SER A O 1
ATOM 3235 N N . ARG A 1 439 ? -3.866 6.924 36.848 1.00 89.19 439 ARG A N 1
ATOM 3236 C CA . ARG A 1 439 ? -3.765 8.383 36.996 1.00 89.19 439 ARG A CA 1
ATOM 3237 C C . ARG A 1 439 ? -3.316 9.031 35.689 1.00 89.19 439 ARG A C 1
ATOM 3239 O O . ARG A 1 439 ? -3.894 10.042 35.308 1.00 89.19 439 ARG A O 1
ATOM 3246 N N . ILE A 1 440 ? -2.329 8.443 35.008 1.00 90.69 440 ILE A N 1
ATOM 3247 C CA . ILE A 1 440 ? -1.822 8.948 33.725 1.00 90.69 440 ILE A CA 1
ATOM 3248 C C . ILE A 1 440 ? -2.920 8.889 32.656 1.00 90.69 440 ILE A C 1
ATOM 3250 O O . ILE A 1 440 ? -3.135 9.882 31.973 1.00 90.69 440 ILE A O 1
ATOM 3254 N N . LEU A 1 441 ? -3.674 7.787 32.561 1.00 91.75 441 LEU A N 1
ATOM 3255 C CA . LEU A 1 441 ? -4.780 7.642 31.601 1.00 91.75 441 LEU A CA 1
ATOM 3256 C C . LEU A 1 441 ? -5.827 8.757 31.719 1.00 91.75 441 LEU A C 1
ATOM 3258 O O . LEU A 1 441 ? -6.270 9.293 30.708 1.00 91.75 441 LEU A O 1
ATOM 3262 N N . ARG A 1 442 ? -6.183 9.141 32.952 1.00 89.50 442 ARG A N 1
ATOM 3263 C CA . ARG A 1 442 ? -7.156 10.215 33.223 1.00 89.50 442 ARG A CA 1
ATOM 3264 C C . ARG A 1 442 ? -6.633 11.613 32.889 1.00 89.50 442 ARG A C 1
ATOM 3266 O O . ARG A 1 442 ? -7.429 12.529 32.740 1.00 89.50 442 ARG A O 1
ATOM 3273 N N . GLN A 1 443 ? -5.315 11.787 32.837 1.00 90.31 443 GLN A N 1
ATOM 3274 C CA . GLN A 1 443 ? -4.660 13.054 32.492 1.00 90.31 443 GLN A CA 1
ATOM 3275 C C . GLN A 1 443 ? -4.224 13.110 31.025 1.00 90.31 443 GLN A C 1
ATOM 3277 O O . GLN A 1 443 ? -3.812 14.167 30.552 1.00 90.31 443 GLN A O 1
ATOM 3282 N N . MET A 1 444 ? -4.260 11.975 30.324 1.00 89.94 444 MET A N 1
ATOM 3283 C CA . MET A 1 444 ? -3.857 11.881 28.932 1.00 89.94 444 MET A CA 1
ATOM 3284 C C . MET A 1 444 ? -4.844 12.640 28.045 1.00 89.94 444 MET A C 1
ATOM 3286 O O . MET A 1 444 ? -6.049 12.617 28.277 1.00 89.94 444 MET A O 1
ATOM 3290 N N . ASP A 1 445 ? -4.322 13.295 27.013 1.00 89.00 445 ASP A N 1
ATOM 3291 C CA . ASP A 1 445 ? -5.146 13.904 25.977 1.00 89.00 445 ASP A CA 1
ATOM 3292 C C . ASP A 1 445 ? -5.677 12.821 25.026 1.00 89.00 445 ASP A C 1
ATOM 3294 O O . ASP A 1 445 ? -4.896 12.135 24.353 1.00 89.00 445 ASP A O 1
ATOM 3298 N N . TRP A 1 446 ? -7.000 12.674 24.992 1.00 89.00 446 TRP A N 1
ATOM 3299 C CA . TRP A 1 446 ? -7.734 11.743 24.132 1.00 89.00 446 TRP A CA 1
ATOM 3300 C C . TRP A 1 446 ? -8.274 12.412 22.859 1.00 89.00 446 TRP A C 1
ATOM 3302 O O . TRP A 1 446 ? -8.833 11.734 21.999 1.00 89.00 446 TRP A O 1
ATOM 3312 N N . GLY A 1 447 ? -8.078 13.722 22.689 1.00 88.81 447 GLY A N 1
ATOM 3313 C CA . GLY A 1 447 ? -8.546 14.464 21.523 1.00 88.81 447 GLY A CA 1
ATOM 3314 C C . GLY A 1 447 ? -10.049 14.296 21.279 1.00 88.81 447 GLY A C 1
ATOM 3315 O O . GLY A 1 447 ? -10.847 14.260 22.213 1.00 88.81 447 GLY A O 1
ATOM 3316 N N . ALA A 1 448 ? -10.435 14.158 20.009 1.00 87.06 448 ALA A N 1
ATOM 3317 C CA . ALA A 1 448 ? -11.835 14.073 19.592 1.00 87.06 448 ALA A CA 1
ATOM 3318 C C . ALA A 1 448 ? -12.580 12.817 20.086 1.00 87.06 448 ALA A C 1
ATOM 3320 O O . ALA A 1 448 ? -13.803 12.793 20.014 1.00 87.06 448 ALA A O 1
ATOM 3321 N N . CYS A 1 449 ? -11.873 11.787 20.574 1.00 90.38 449 CYS A N 1
ATOM 3322 C CA . CYS A 1 449 ? -12.511 10.558 21.053 1.00 90.38 449 CYS A CA 1
ATOM 3323 C C . CYS A 1 449 ? -12.820 10.549 22.558 1.00 90.38 449 CYS A C 1
ATOM 3325 O O . CYS A 1 449 ? -13.326 9.554 23.068 1.00 90.38 449 CYS A O 1
ATOM 3327 N N . ALA A 1 450 ? -12.514 11.634 23.282 1.00 91.44 450 ALA A N 1
ATOM 3328 C CA . ALA A 1 450 ? -12.601 11.682 24.743 1.00 91.44 450 ALA A CA 1
ATOM 3329 C C . ALA A 1 450 ? -13.967 11.232 25.297 1.00 91.44 450 ALA A C 1
ATOM 3331 O O . ALA A 1 450 ? -14.002 10.493 26.277 1.00 91.44 450 ALA A O 1
ATOM 3332 N N . ASP A 1 451 ? -15.067 11.605 24.639 1.00 92.12 451 ASP A N 1
ATOM 3333 C CA . ASP A 1 451 ? -16.431 11.286 25.083 1.00 92.12 451 ASP A CA 1
ATOM 3334 C C . ASP A 1 451 ? -16.786 9.794 24.954 1.00 92.12 451 ASP A C 1
ATOM 3336 O O . ASP A 1 451 ? -17.688 9.309 25.638 1.00 92.12 451 ASP A O 1
ATOM 3340 N N . GLN A 1 452 ? -16.084 9.040 24.100 1.00 94.56 452 GLN A N 1
ATOM 3341 C CA . GLN A 1 452 ? -16.276 7.593 23.967 1.00 94.56 452 GLN A CA 1
ATOM 3342 C C . GLN A 1 452 ? -15.374 6.775 24.898 1.00 94.56 452 GLN A C 1
ATOM 3344 O O . GLN A 1 452 ? -15.558 5.558 24.991 1.00 94.56 452 GLN A O 1
ATOM 3349 N N . ILE A 1 453 ? -14.395 7.396 25.564 1.00 96.12 453 ILE A N 1
ATOM 3350 C CA . ILE A 1 453 ? -13.429 6.689 26.407 1.00 96.12 453 ILE A CA 1
ATOM 3351 C C . ILE A 1 453 ? -13.839 6.757 27.875 1.00 96.12 453 ILE A C 1
ATOM 3353 O O . ILE A 1 453 ? -14.008 7.820 28.466 1.00 96.12 453 ILE A O 1
ATOM 3357 N N . SER A 1 454 ? -13.914 5.588 28.500 1.00 95.56 454 SER A N 1
ATOM 3358 C CA . SER A 1 454 ? -14.142 5.434 29.936 1.00 95.56 454 SER A CA 1
ATOM 3359 C C . SER A 1 454 ? -13.040 4.579 30.560 1.00 95.56 454 SER A C 1
ATOM 3361 O O . SER A 1 454 ? -12.361 3.811 29.878 1.00 95.56 454 SER A O 1
ATOM 3363 N N . PHE A 1 455 ? -12.844 4.709 31.872 1.00 95.50 455 PHE A N 1
ATOM 3364 C CA . PHE A 1 455 ? -11.804 3.982 32.606 1.00 95.50 455 PHE A CA 1
ATOM 3365 C C . PHE A 1 455 ? -12.421 3.069 33.650 1.00 95.50 455 PHE A C 1
ATOM 3367 O O . PHE A 1 455 ? -13.355 3.479 34.337 1.00 95.50 455 PHE A O 1
ATOM 3374 N N . GLY A 1 456 ? -11.855 1.876 33.803 1.00 93.81 456 GLY A N 1
ATOM 3375 C CA . GLY A 1 456 ? -12.330 0.888 34.764 1.00 93.81 456 GLY A CA 1
ATOM 3376 C C . GLY A 1 456 ? -11.213 0.048 35.369 1.00 93.81 456 GLY A C 1
ATOM 3377 O O . GLY A 1 456 ? -10.035 0.162 35.011 1.00 93.81 456 GLY A O 1
ATOM 3378 N N . SER A 1 457 ? -11.607 -0.795 36.310 1.00 93.81 457 SER A N 1
ATOM 3379 C CA . SER A 1 457 ? -10.791 -1.878 36.852 1.00 93.81 457 SER A CA 1
ATOM 3380 C C . SER A 1 457 ? -10.976 -3.180 36.054 1.00 93.81 457 SER A C 1
ATOM 3382 O O . SER A 1 457 ? -11.724 -3.224 35.077 1.00 93.81 457 SER A O 1
ATOM 3384 N N . VAL A 1 458 ? -10.244 -4.239 36.405 1.00 93.94 458 VAL A N 1
ATOM 3385 C CA . VAL A 1 458 ? -10.426 -5.574 35.813 1.00 93.94 458 VAL A CA 1
ATOM 3386 C C . VAL A 1 458 ? -11.346 -6.359 36.742 1.00 93.94 458 VAL A C 1
ATOM 3388 O O . VAL A 1 458 ? -10.872 -7.079 37.618 1.00 93.94 458 VAL A O 1
ATOM 3391 N N . THR A 1 459 ? -12.656 -6.169 36.602 1.00 93.25 459 THR A N 1
ATOM 3392 C CA . THR A 1 459 ? -13.700 -6.841 37.395 1.00 93.25 459 THR A CA 1
ATOM 3393 C C . THR A 1 459 ? -14.954 -7.054 36.543 1.00 93.25 459 THR A C 1
ATOM 3395 O O . THR A 1 459 ? -15.147 -6.385 35.528 1.00 93.25 459 THR A O 1
ATOM 3398 N N . ALA A 1 460 ? -15.831 -7.980 36.944 1.00 93.31 460 ALA A N 1
ATOM 3399 C CA . ALA A 1 460 ? -17.098 -8.208 36.243 1.00 93.31 460 ALA A CA 1
ATOM 3400 C C . ALA A 1 460 ? -18.070 -7.018 36.325 1.00 93.31 460 ALA A C 1
ATOM 3402 O O . ALA A 1 460 ? -18.846 -6.808 35.399 1.00 93.31 460 ALA A O 1
ATOM 3403 N N . GLU A 1 461 ? -18.007 -6.223 37.396 1.00 92.50 461 GLU A N 1
ATOM 3404 C CA . GLU A 1 461 ? -18.893 -5.070 37.629 1.00 92.50 461 GLU A CA 1
ATOM 3405 C C . GLU A 1 461 ? -18.713 -3.951 36.591 1.00 92.50 461 GLU A C 1
ATOM 3407 O O . GLU A 1 461 ? -19.637 -3.189 36.317 1.00 92.50 461 GLU A O 1
ATOM 3412 N N . GLU A 1 462 ? -17.532 -3.868 35.977 1.00 93.31 462 GLU A N 1
ATOM 3413 C CA . GLU A 1 462 ? -17.226 -2.880 34.937 1.00 93.31 462 GLU A CA 1
ATOM 3414 C C . GLU A 1 462 ? -17.893 -3.225 33.597 1.00 93.31 462 GLU A C 1
ATOM 3416 O O . GLU A 1 462 ? -17.983 -2.373 32.710 1.00 93.31 462 GLU A O 1
ATOM 3421 N N . VAL A 1 463 ? -18.390 -4.458 33.437 1.00 93.38 463 VAL A N 1
ATOM 3422 C CA . VAL A 1 463 ? -19.116 -4.888 32.240 1.00 93.38 463 VAL A CA 1
ATOM 3423 C C . VAL A 1 463 ? -20.565 -4.411 32.318 1.00 93.38 463 VAL A C 1
ATOM 3425 O O . VAL A 1 463 ? -21.456 -5.112 32.788 1.00 93.38 463 VAL A O 1
ATOM 3428 N N . ASN A 1 464 ? -20.801 -3.201 31.819 1.00 91.31 464 ASN A N 1
ATOM 3429 C CA . ASN A 1 464 ? -22.110 -2.546 31.795 1.00 91.31 464 ASN A CA 1
ATOM 3430 C C . ASN A 1 464 ? -22.485 -2.067 30.382 1.00 91.31 464 ASN A C 1
ATOM 3432 O O . ASN A 1 464 ? -21.692 -2.162 29.443 1.00 91.31 464 ASN A O 1
ATOM 3436 N N . ASP A 1 465 ? -23.707 -1.564 30.210 1.00 88.94 465 ASP A N 1
ATOM 3437 C CA . ASP A 1 465 ? -24.260 -1.128 28.913 1.00 88.94 465 ASP A CA 1
ATOM 3438 C C . ASP A 1 465 ? -23.759 0.232 28.421 1.00 88.94 465 ASP A C 1
ATOM 3440 O O . ASP A 1 465 ? -24.132 0.689 27.338 1.00 88.94 465 ASP A O 1
ATOM 3444 N N . GLU A 1 466 ? -22.865 0.870 29.172 1.00 90.19 466 GLU A N 1
ATOM 3445 C CA . GLU A 1 466 ? -22.222 2.120 28.773 1.00 90.19 466 GLU A CA 1
ATOM 3446 C C . GLU A 1 466 ? -21.006 1.890 27.868 1.00 90.19 466 GLU A C 1
ATOM 3448 O O . GLU A 1 466 ? -20.458 2.843 27.317 1.00 90.19 466 GLU A O 1
ATOM 3453 N N . SER A 1 467 ? -20.549 0.645 27.727 1.00 93.88 467 SER A N 1
ATOM 3454 C CA . SER A 1 467 ? -19.343 0.300 26.977 1.00 93.88 467 SER A CA 1
ATOM 3455 C C . SER A 1 467 ? -19.596 -0.847 26.012 1.00 93.88 467 SER A C 1
ATOM 3457 O O . SER A 1 467 ? -20.283 -1.815 26.338 1.00 93.88 467 SER A O 1
ATOM 3459 N N . ASP A 1 468 ? -19.012 -0.730 24.825 1.00 95.94 468 ASP A N 1
ATOM 3460 C CA . ASP A 1 468 ? -19.185 -1.685 23.734 1.00 95.94 468 ASP A CA 1
ATOM 3461 C C . ASP A 1 468 ? -17.973 -2.621 23.616 1.00 95.94 468 ASP A C 1
ATOM 3463 O O . ASP A 1 468 ? -18.130 -3.769 23.209 1.00 95.94 468 ASP A O 1
ATOM 3467 N N . VAL A 1 469 ? -16.772 -2.153 23.988 1.00 96.94 469 VAL A N 1
ATOM 3468 C CA . VAL A 1 469 ? -15.510 -2.917 23.934 1.00 96.94 469 VAL A CA 1
ATOM 3469 C C . VAL A 1 469 ? -14.650 -2.630 25.169 1.00 96.94 469 VAL A C 1
ATOM 3471 O O . VAL A 1 469 ? -14.559 -1.484 25.617 1.00 96.94 469 VAL A O 1
ATOM 3474 N N . PHE A 1 470 ? -13.974 -3.659 25.687 1.00 97.88 470 PHE A N 1
ATOM 3475 C CA . PHE A 1 470 ? -13.069 -3.563 26.838 1.00 97.88 470 PHE A CA 1
ATOM 3476 C C . PHE A 1 470 ? -11.614 -3.787 26.420 1.00 97.88 470 PHE A C 1
ATOM 3478 O O . PHE A 1 470 ? -11.284 -4.818 25.837 1.00 97.88 470 PHE A O 1
ATOM 3485 N N . VAL A 1 471 ? -10.724 -2.851 26.758 1.00 97.44 471 VAL A N 1
ATOM 3486 C CA . VAL A 1 471 ? -9.278 -2.949 26.496 1.00 97.44 471 VAL A CA 1
ATOM 3487 C C . VAL A 1 471 ? -8.536 -3.039 27.823 1.00 97.44 471 VAL A C 1
ATOM 3489 O O . VAL A 1 471 ? -8.518 -2.083 28.593 1.00 97.44 471 VAL A O 1
ATOM 3492 N N . LEU A 1 472 ? -7.918 -4.184 28.106 1.00 96.31 472 LEU A N 1
ATOM 3493 C CA . LEU A 1 472 ? -7.237 -4.461 29.370 1.00 96.31 472 LEU A CA 1
ATOM 3494 C C . LEU A 1 472 ? -5.726 -4.286 29.202 1.00 96.31 472 LEU A C 1
ATOM 3496 O O . LEU A 1 472 ? -5.085 -4.992 28.419 1.00 96.31 472 LEU A O 1
ATOM 3500 N N . ILE A 1 473 ? -5.150 -3.357 29.966 1.00 94.25 473 ILE A N 1
ATOM 3501 C CA . ILE A 1 473 ? -3.730 -3.004 29.881 1.00 94.25 473 ILE A CA 1
ATOM 3502 C C . ILE A 1 473 ? -2.889 -3.931 30.764 1.00 94.25 473 ILE A C 1
ATOM 3504 O O . ILE A 1 473 ? -2.971 -3.869 31.990 1.00 94.25 473 ILE A O 1
ATOM 3508 N N . ALA A 1 474 ? -2.041 -4.739 30.126 1.00 90.50 474 ALA A N 1
ATOM 3509 C CA . ALA A 1 474 ? -1.007 -5.583 30.728 1.00 90.50 474 ALA A CA 1
ATOM 3510 C C . ALA A 1 474 ? -1.425 -6.297 32.031 1.00 90.50 474 ALA A C 1
ATOM 3512 O O . ALA A 1 474 ? -0.710 -6.200 33.037 1.00 90.50 474 ALA A O 1
ATOM 3513 N N . PRO A 1 475 ? -2.571 -7.014 32.049 1.00 90.06 475 PRO A N 1
ATOM 3514 C CA . PRO A 1 475 ? -3.024 -7.708 33.248 1.00 90.06 475 PRO A CA 1
ATOM 3515 C C . PRO A 1 475 ? -1.988 -8.753 33.664 1.00 90.06 475 PRO A C 1
ATOM 3517 O O . PRO A 1 475 ? -1.479 -9.512 32.830 1.00 90.06 475 PRO A O 1
ATOM 3520 N N . GLN A 1 476 ? -1.656 -8.784 34.953 1.00 87.38 476 GLN A N 1
ATOM 3521 C CA . GLN A 1 476 ? -0.556 -9.606 35.444 1.00 87.38 476 GLN A CA 1
ATOM 3522 C C . GLN A 1 476 ? -0.718 -10.019 36.906 1.00 87.38 476 GLN A C 1
ATOM 3524 O O . GLN A 1 476 ? -1.368 -9.364 37.720 1.00 87.38 476 GLN A O 1
ATOM 3529 N N . ASN A 1 477 ? -0.096 -11.139 37.257 1.00 82.38 477 ASN A N 1
ATOM 3530 C CA . ASN A 1 477 ? -0.076 -11.593 38.643 1.00 82.38 477 ASN A CA 1
ATOM 3531 C C . ASN A 1 477 ? 0.774 -10.644 39.514 1.00 82.38 477 ASN A C 1
ATOM 3533 O O . ASN A 1 477 ? 1.577 -9.857 39.014 1.00 82.38 477 ASN A O 1
ATOM 3537 N N . ILE A 1 478 ? 0.633 -10.750 40.833 1.00 78.56 478 ILE A N 1
ATOM 3538 C CA . ILE A 1 478 ? 1.620 -10.223 41.783 1.00 78.56 478 ILE A CA 1
ATOM 3539 C C . ILE A 1 478 ? 2.084 -11.352 42.700 1.00 78.56 478 ILE A C 1
ATOM 3541 O O . ILE A 1 478 ? 1.520 -12.448 42.706 1.00 78.56 478 ILE A O 1
ATOM 3545 N N . VAL A 1 479 ? 3.111 -11.091 43.505 1.00 72.88 479 VAL A N 1
ATOM 3546 C CA . VAL A 1 479 ? 3.564 -12.057 44.510 1.00 72.88 479 VAL A CA 1
ATOM 3547 C C . VAL A 1 479 ? 2.404 -12.394 45.456 1.00 72.88 479 VAL A C 1
ATOM 3549 O O . VAL A 1 479 ? 1.866 -11.516 46.120 1.00 72.88 479 VAL A O 1
ATOM 3552 N N . GLY A 1 480 ? 2.016 -13.672 45.499 1.00 75.00 480 GLY A N 1
ATOM 3553 C CA . GLY A 1 480 ? 0.975 -14.190 46.395 1.00 75.00 480 GLY A CA 1
ATOM 3554 C C . GLY A 1 480 ? -0.471 -14.073 45.895 1.00 75.00 480 GLY A C 1
ATOM 3555 O O . GLY A 1 480 ? -1.341 -14.715 46.479 1.00 75.00 480 GLY A O 1
ATOM 3556 N N . HIS A 1 481 ? -0.743 -13.339 44.807 1.00 82.25 481 HIS A N 1
ATOM 3557 C CA . HIS A 1 481 ? -2.105 -13.151 44.289 1.00 82.25 481 HIS A CA 1
ATOM 3558 C C . HIS A 1 481 ? -2.171 -13.243 42.760 1.00 82.25 481 HIS A C 1
ATOM 3560 O O . HIS A 1 481 ? -1.373 -12.632 42.045 1.00 82.25 481 HIS A O 1
ATOM 3566 N N . SER A 1 482 ? -3.159 -13.987 42.251 1.00 83.62 482 SER A N 1
ATOM 3567 C CA . SER A 1 482 ? -3.414 -14.104 40.814 1.00 83.62 482 SER A CA 1
ATOM 3568 C C . SER A 1 482 ? -4.519 -13.156 40.361 1.00 83.62 482 SER A C 1
ATOM 3570 O O . SER A 1 482 ? -5.537 -13.023 41.035 1.00 83.62 482 SER A O 1
ATOM 3572 N N . ILE A 1 483 ? -4.331 -12.540 39.192 1.00 88.44 483 ILE A N 1
ATOM 3573 C CA . ILE A 1 483 ? -5.364 -11.745 38.510 1.00 88.44 483 ILE A CA 1
ATOM 3574 C C . ILE A 1 483 ? -6.398 -12.631 37.793 1.00 88.44 483 ILE A C 1
ATOM 3576 O O . ILE A 1 483 ? -7.456 -12.152 37.395 1.00 88.44 483 ILE A O 1
ATOM 3580 N N . LEU A 1 484 ? -6.104 -13.927 37.625 1.00 88.50 484 LEU A N 1
ATOM 3581 C CA . LEU A 1 484 ? -6.904 -14.847 36.818 1.00 88.50 484 LEU A CA 1
ATOM 3582 C C . LEU A 1 484 ? -8.390 -14.910 37.223 1.00 88.50 484 LEU A C 1
ATOM 3584 O O . LEU A 1 484 ? -9.208 -14.833 36.310 1.00 88.50 484 LEU A O 1
ATOM 3588 N N . PRO A 1 485 ? -8.772 -14.992 38.516 1.00 89.88 485 PRO A N 1
ATOM 3589 C CA . PRO A 1 485 ? -10.187 -15.055 38.891 1.00 89.88 485 PRO A CA 1
ATOM 3590 C C . PRO A 1 485 ? -10.978 -13.847 38.377 1.00 89.88 485 PRO A C 1
ATOM 3592 O O . PRO A 1 485 ? -12.032 -13.997 37.771 1.00 89.88 485 PRO A O 1
ATOM 3595 N N . PHE A 1 486 ? -10.402 -12.651 38.503 1.00 92.31 486 PHE A N 1
ATOM 3596 C CA . PHE A 1 486 ? -11.014 -11.419 38.015 1.00 92.31 486 PHE A CA 1
ATOM 3597 C C . PHE A 1 486 ? -11.137 -11.386 36.489 1.00 92.31 486 PHE A C 1
ATOM 3599 O O . PHE A 1 486 ? -12.151 -10.937 35.957 1.00 92.31 486 PHE A O 1
ATOM 3606 N N . LEU A 1 487 ? -10.120 -11.882 35.773 1.00 93.31 487 LEU A N 1
ATOM 3607 C CA . LEU A 1 487 ? -10.187 -12.016 34.318 1.00 93.31 487 LEU A CA 1
ATOM 3608 C C . LEU A 1 487 ? -11.278 -13.001 33.903 1.00 93.31 487 LEU A C 1
ATOM 3610 O O . LEU A 1 487 ? -12.024 -12.702 32.978 1.00 93.31 487 LEU A O 1
ATOM 3614 N N . GLN A 1 488 ? -11.398 -14.145 34.578 1.00 93.25 488 GLN A N 1
ATOM 3615 C CA . GLN A 1 488 ? -12.423 -15.150 34.291 1.00 93.25 488 GLN A CA 1
ATOM 3616 C C . GLN A 1 488 ? -13.831 -14.595 34.509 1.00 93.25 488 GLN A C 1
ATOM 3618 O O . GLN A 1 488 ? -14.676 -14.726 33.625 1.00 93.25 488 GLN A O 1
ATOM 3623 N N . GLU A 1 489 ? -14.067 -13.929 35.639 1.00 94.81 489 GLU A N 1
ATOM 3624 C CA . GLU A 1 489 ? -15.350 -13.297 35.957 1.00 94.81 489 GLU A CA 1
ATOM 3625 C C . GLU A 1 489 ? -15.716 -12.216 34.933 1.00 94.81 489 GLU A C 1
ATOM 3627 O O . GLU A 1 489 ? -16.817 -12.230 34.380 1.00 94.81 489 GLU A O 1
ATOM 3632 N N . MET A 1 490 ? -14.777 -11.320 34.610 1.00 96.00 490 MET A N 1
ATOM 3633 C CA . MET A 1 490 ? -14.997 -10.269 33.614 1.00 96.00 490 MET A CA 1
ATOM 3634 C C . MET A 1 490 ? -15.232 -10.844 32.212 1.00 96.00 490 MET A C 1
ATOM 3636 O O . MET A 1 490 ? -16.115 -10.383 31.494 1.00 96.00 490 MET A O 1
ATOM 3640 N N . THR A 1 491 ? -14.500 -11.895 31.837 1.00 94.69 491 THR A N 1
ATOM 3641 C CA . THR A 1 491 ? -14.651 -12.580 30.542 1.00 94.69 491 THR A CA 1
ATOM 3642 C C . THR A 1 491 ? -15.987 -13.300 30.423 1.00 94.69 491 THR A C 1
ATOM 3644 O O . THR A 1 491 ? -16.597 -13.301 29.352 1.00 94.69 491 THR A O 1
ATOM 3647 N N . ALA A 1 492 ? -16.471 -13.894 31.514 1.00 94.31 492 ALA A N 1
ATOM 3648 C CA . ALA A 1 492 ? -17.795 -14.500 31.565 1.00 94.31 492 ALA A CA 1
ATOM 3649 C C . ALA A 1 492 ? -18.902 -13.441 31.438 1.00 94.31 492 ALA A C 1
ATOM 3651 O O . ALA A 1 492 ? -19.840 -13.624 30.656 1.00 94.31 492 ALA A O 1
ATOM 3652 N N . ALA A 1 493 ? -18.769 -12.313 32.143 1.00 95.62 493 ALA A N 1
ATOM 3653 C CA . ALA A 1 493 ? -19.710 -11.199 32.058 1.00 95.62 493 ALA A CA 1
ATOM 3654 C C . ALA A 1 493 ? -19.744 -10.588 30.645 1.00 95.62 493 ALA A C 1
ATOM 3656 O O . ALA A 1 493 ? -20.816 -10.456 30.053 1.00 95.62 493 ALA A O 1
ATOM 3657 N N . ALA A 1 494 ? -18.578 -10.294 30.060 1.00 94.62 494 ALA A N 1
ATOM 3658 C CA . ALA A 1 494 ? -18.466 -9.740 28.711 1.00 94.62 494 ALA A CA 1
ATOM 3659 C C . ALA A 1 494 ? -19.001 -10.707 27.645 1.00 94.62 494 ALA A C 1
ATOM 3661 O O . ALA A 1 494 ? -19.735 -10.290 26.752 1.00 94.62 494 ALA A O 1
ATOM 3662 N N . GLY A 1 495 ? -18.720 -12.007 27.787 1.00 92.31 495 GLY A N 1
ATOM 3663 C CA . GLY A 1 495 ? -19.264 -13.045 26.910 1.00 92.31 495 GLY A CA 1
ATOM 3664 C C . GLY A 1 495 ? -20.790 -13.142 26.973 1.00 92.31 495 GLY A C 1
ATOM 3665 O O . GLY A 1 495 ? -21.435 -13.231 25.933 1.00 92.31 495 GLY A O 1
ATOM 3666 N N . THR A 1 496 ? -21.377 -13.051 28.170 1.00 93.31 496 THR A N 1
ATOM 3667 C CA . THR A 1 496 ? -22.842 -13.043 28.353 1.00 93.31 496 THR A CA 1
ATOM 3668 C C . THR A 1 496 ? -23.483 -11.814 27.703 1.00 93.31 496 THR A C 1
ATOM 3670 O O . THR A 1 496 ? -24.560 -11.913 27.123 1.00 93.31 496 THR A O 1
ATOM 3673 N N . ALA A 1 497 ? -22.802 -10.667 27.755 1.00 92.00 497 ALA A N 1
ATOM 3674 C CA . ALA A 1 497 ? -23.247 -9.421 27.136 1.00 92.00 497 ALA A CA 1
ATOM 3675 C C . ALA A 1 497 ? -22.906 -9.305 25.635 1.00 92.00 497 ALA A C 1
ATOM 3677 O O . ALA A 1 497 ? -23.271 -8.310 25.013 1.00 92.00 497 ALA A O 1
ATOM 3678 N N . GLY A 1 498 ? -22.184 -10.272 25.053 1.00 92.56 498 GLY A N 1
ATOM 3679 C CA . GLY A 1 498 ? -21.724 -10.216 23.661 1.00 92.56 498 GLY A CA 1
ATOM 3680 C C . GLY A 1 498 ? -20.723 -9.088 23.374 1.00 92.56 498 GLY A C 1
ATOM 3681 O O . GLY A 1 498 ? -20.670 -8.590 22.252 1.00 92.56 498 GLY A O 1
ATOM 3682 N N . LYS A 1 499 ? -19.952 -8.653 24.378 1.00 95.19 499 LYS A N 1
ATOM 3683 C CA . LYS A 1 499 ? -19.027 -7.513 24.279 1.00 95.19 499 LYS A CA 1
ATOM 3684 C C . LYS A 1 499 ? -17.579 -7.992 24.133 1.00 95.19 499 LYS A C 1
ATOM 3686 O O . LYS A 1 499 ? -17.132 -8.790 24.960 1.00 95.19 499 LYS A O 1
ATOM 3691 N N . PRO A 1 500 ? -16.822 -7.518 23.127 1.00 96.31 500 PRO A N 1
ATOM 3692 C CA . PRO A 1 500 ? -15.443 -7.941 22.943 1.00 96.31 500 PRO A CA 1
ATOM 3693 C C . PRO A 1 500 ? -14.489 -7.468 24.045 1.00 96.31 500 PRO A C 1
ATOM 3695 O O . PRO A 1 500 ? -14.607 -6.359 24.574 1.00 96.31 500 PRO A O 1
ATOM 3698 N N . MET A 1 501 ? -13.487 -8.298 24.327 1.00 96.69 501 MET A N 1
ATOM 3699 C CA . MET A 1 501 ? -12.377 -8.012 25.227 1.00 96.69 501 MET A CA 1
ATOM 3700 C C . MET A 1 501 ? -11.039 -8.147 24.506 1.00 96.69 501 MET A C 1
ATOM 3702 O O . MET A 1 501 ? -10.750 -9.179 23.897 1.00 96.69 501 MET A O 1
ATOM 3706 N N . VAL A 1 502 ? -10.192 -7.132 24.658 1.00 97.31 502 VAL A N 1
ATOM 3707 C CA . VAL A 1 502 ? -8.836 -7.089 24.112 1.00 97.31 502 VAL A CA 1
ATOM 3708 C C . VAL A 1 502 ? -7.825 -7.051 25.254 1.00 97.31 502 VAL A C 1
ATOM 3710 O O . VAL A 1 502 ? -7.802 -6.108 26.043 1.00 97.31 502 VAL A O 1
ATOM 3713 N N . LEU A 1 503 ? -6.956 -8.057 25.334 1.00 95.69 503 LEU A N 1
ATOM 3714 C CA . LEU A 1 503 ? -5.836 -8.087 26.275 1.00 95.69 503 LEU A CA 1
ATOM 3715 C C . LEU A 1 503 ? -4.569 -7.569 25.594 1.00 95.69 503 LEU A C 1
ATOM 3717 O O . LEU A 1 503 ? -4.058 -8.202 24.668 1.00 95.69 503 LEU A O 1
ATOM 3721 N N . ILE A 1 504 ? -4.019 -6.460 26.087 1.00 95.00 504 ILE A N 1
ATOM 3722 C CA . ILE A 1 504 ? -2.749 -5.913 25.597 1.00 95.00 504 ILE A CA 1
ATOM 3723 C C . ILE A 1 504 ? -1.620 -6.363 26.517 1.00 95.00 504 ILE A C 1
ATOM 3725 O O . ILE A 1 504 ? -1.645 -6.069 27.707 1.00 95.00 504 ILE A O 1
ATOM 3729 N N . ASN A 1 505 ? -0.614 -7.051 25.977 1.00 91.81 505 ASN A N 1
ATOM 3730 C CA . ASN A 1 505 ? 0.562 -7.543 26.706 1.00 91.81 505 ASN A CA 1
ATOM 3731 C C . ASN A 1 505 ? 0.244 -8.269 28.035 1.00 91.81 505 ASN A C 1
ATOM 3733 O O . ASN A 1 505 ? 0.849 -7.949 29.062 1.00 91.81 505 ASN A O 1
ATOM 3737 N N . PRO A 1 506 ? -0.674 -9.259 28.061 1.00 89.69 506 PRO A N 1
ATOM 3738 C CA . PRO A 1 506 ? -0.980 -9.986 29.290 1.00 89.69 506 PRO A CA 1
ATOM 3739 C C . PRO A 1 506 ? 0.248 -10.761 29.794 1.00 89.69 506 PRO A C 1
ATOM 3741 O O . PRO A 1 506 ? 0.863 -11.531 29.046 1.00 89.69 506 PRO A O 1
ATOM 3744 N N . LYS A 1 507 ? 0.577 -10.603 31.082 1.00 84.25 507 LYS A N 1
ATOM 3745 C CA . LYS A 1 507 ? 1.680 -11.299 31.766 1.00 84.25 507 LYS A CA 1
ATOM 3746 C C . LYS A 1 507 ? 1.120 -12.238 32.832 1.00 84.25 507 LYS A C 1
ATOM 3748 O O . LYS A 1 507 ? 1.203 -12.007 34.037 1.00 84.25 507 LYS A O 1
ATOM 3753 N N . LEU A 1 508 ? 0.530 -13.329 32.354 1.00 79.44 508 LEU A N 1
ATOM 3754 C CA . LEU A 1 508 ? -0.110 -14.353 33.190 1.00 79.44 508 LEU A CA 1
ATOM 3755 C C . LEU A 1 508 ? 0.816 -15.545 33.503 1.00 79.44 508 LEU A C 1
ATOM 3757 O O . LEU A 1 508 ? 0.403 -16.499 34.161 1.00 79.44 508 LEU A O 1
ATOM 3761 N N . GLY A 1 509 ? 2.075 -15.474 33.059 1.00 65.94 509 GLY A N 1
ATOM 3762 C CA . GLY A 1 509 ? 3.124 -16.447 33.368 1.00 65.94 509 GLY A CA 1
ATOM 3763 C C . GLY A 1 509 ? 3.610 -16.397 34.823 1.00 65.94 509 GLY A C 1
ATOM 3764 O O . GLY A 1 509 ? 3.060 -15.686 35.669 1.00 65.94 509 GLY A O 1
ATOM 3765 N N . ASP A 1 510 ? 4.647 -17.181 35.117 1.00 56.66 510 ASP A N 1
ATOM 3766 C CA . ASP A 1 510 ? 5.184 -17.324 36.471 1.00 56.66 510 ASP A CA 1
ATOM 3767 C C . ASP A 1 510 ? 5.953 -16.066 36.905 1.00 56.66 510 ASP A C 1
ATOM 3769 O O . ASP A 1 510 ? 6.870 -15.613 36.225 1.00 56.66 510 ASP A O 1
ATOM 3773 N N . ILE A 1 511 ? 5.601 -15.524 38.074 1.00 55.22 511 ILE A N 1
ATOM 3774 C CA . ILE A 1 511 ? 6.359 -14.459 38.741 1.00 55.22 511 ILE A CA 1
ATOM 3775 C C . ILE A 1 511 ? 7.100 -15.098 39.911 1.00 55.22 511 ILE A C 1
ATOM 3777 O O . ILE A 1 511 ? 6.486 -15.732 40.774 1.00 55.22 511 ILE A O 1
ATOM 3781 N N . GLN A 1 512 ? 8.425 -14.960 39.934 1.00 45.09 512 GLN A N 1
ATOM 3782 C CA . GLN A 1 512 ? 9.232 -15.435 41.054 1.00 45.09 512 GLN A CA 1
ATOM 3783 C C . GLN A 1 512 ? 8.901 -14.608 42.303 1.00 45.09 512 GLN A C 1
ATOM 3785 O O . GLN A 1 512 ? 8.964 -13.379 42.282 1.00 45.09 512 GLN A O 1
ATOM 3790 N N . SER A 1 513 ? 8.531 -15.273 43.401 1.00 43.91 513 SER A N 1
ATOM 3791 C CA . SER A 1 513 ? 8.465 -14.604 44.701 1.00 43.91 513 SER A CA 1
ATOM 3792 C C . SER A 1 513 ? 9.883 -14.306 45.194 1.00 43.91 513 SER A C 1
ATOM 3794 O O . SER A 1 513 ? 10.810 -15.071 44.921 1.00 43.91 513 SER A O 1
ATOM 3796 N N . ALA A 1 514 ? 10.052 -13.236 45.976 1.00 36.53 514 ALA A N 1
ATOM 3797 C CA . ALA A 1 514 ? 11.336 -12.864 46.583 1.00 36.53 514 ALA A CA 1
ATOM 3798 C C . ALA A 1 514 ? 11.954 -13.967 47.483 1.00 36.53 514 ALA A C 1
ATOM 3800 O O . ALA A 1 514 ? 13.109 -13.856 47.877 1.00 36.53 514 ALA A O 1
ATOM 3801 N N . GLY A 1 515 ? 11.210 -15.040 47.788 1.00 41.91 515 GLY A N 1
ATOM 3802 C CA . GLY A 1 515 ? 11.676 -16.220 48.524 1.00 41.91 515 GLY A CA 1
ATOM 3803 C C . GLY A 1 515 ? 12.017 -17.442 47.660 1.00 41.91 515 GLY A C 1
ATOM 3804 O O . GLY A 1 515 ? 12.147 -18.533 48.204 1.00 41.91 515 GLY A O 1
ATOM 3805 N N . GLY A 1 516 ? 12.090 -17.318 46.329 1.00 41.19 516 GLY A N 1
ATOM 3806 C CA . GLY A 1 516 ? 12.416 -18.438 45.430 1.00 41.19 516 GLY A CA 1
ATOM 3807 C C . GLY A 1 516 ? 11.321 -19.508 45.304 1.00 41.19 516 GLY A C 1
ATOM 3808 O O . GLY A 1 516 ? 11.490 -20.487 44.580 1.00 41.19 516 GLY A O 1
ATOM 3809 N N . VAL A 1 517 ? 10.171 -19.323 45.961 1.00 43.00 517 VAL A N 1
ATOM 3810 C CA . VAL A 1 517 ? 9.016 -20.212 45.820 1.00 43.00 517 VAL A CA 1
ATOM 3811 C C . VAL A 1 517 ? 8.280 -19.823 44.542 1.00 43.00 517 VAL A C 1
ATOM 3813 O O . VAL A 1 517 ? 7.621 -18.780 44.480 1.00 43.00 517 VAL A O 1
ATOM 3816 N N . MET A 1 518 ? 8.421 -20.648 43.504 1.00 44.53 518 MET A N 1
ATOM 3817 C CA . MET A 1 518 ? 7.616 -20.554 42.289 1.00 44.53 518 MET A CA 1
ATOM 3818 C C . MET A 1 518 ? 6.161 -20.909 42.619 1.00 44.53 518 MET A C 1
ATOM 3820 O O . MET A 1 518 ? 5.888 -21.982 43.158 1.00 44.53 518 MET A O 1
ATOM 3824 N N . SER A 1 519 ? 5.205 -20.045 42.267 1.00 50.31 519 SER A N 1
ATOM 3825 C CA . SER A 1 519 ? 3.783 -20.418 42.279 1.00 50.31 519 SER A CA 1
ATOM 3826 C C . SER A 1 519 ? 3.469 -21.336 41.094 1.00 50.31 519 SER A C 1
ATOM 3828 O O . SER A 1 519 ? 2.870 -20.925 40.104 1.00 50.31 519 SER A O 1
ATOM 3830 N N . ILE A 1 520 ? 3.875 -22.605 41.204 1.00 49.19 520 ILE A N 1
ATOM 3831 C CA . ILE A 1 520 ? 3.570 -23.663 40.222 1.00 49.19 520 ILE A CA 1
ATOM 3832 C C . ILE A 1 520 ? 2.058 -23.974 40.207 1.00 49.19 520 ILE A C 1
ATOM 3834 O O . ILE A 1 520 ? 1.515 -24.434 39.202 1.00 49.19 520 ILE A O 1
ATOM 3838 N N . ARG A 1 521 ? 1.343 -23.690 41.306 1.00 51.59 521 ARG A N 1
ATOM 3839 C CA . ARG A 1 521 ? -0.111 -23.898 41.399 1.00 51.59 521 ARG A CA 1
ATOM 3840 C C . ARG A 1 521 ? -0.871 -22.956 40.452 1.00 51.59 521 ARG A C 1
ATOM 3842 O O . ARG A 1 521 ? -0.583 -21.760 40.378 1.00 51.59 521 ARG A O 1
ATOM 3849 N N . GLY A 1 522 ? -1.825 -23.519 39.710 1.00 62.75 522 GLY A N 1
ATOM 3850 C CA . GLY A 1 522 ? -2.663 -22.803 38.739 1.00 62.75 522 GLY A CA 1
ATOM 3851 C C . GLY A 1 522 ? -1.959 -22.409 37.434 1.00 62.75 522 GLY A C 1
ATOM 3852 O O . GLY A 1 522 ? -2.518 -21.642 36.660 1.00 62.75 522 GLY A O 1
ATOM 3853 N N . ARG A 1 523 ? -0.725 -22.874 37.168 1.00 65.81 523 ARG A N 1
ATOM 3854 C CA . ARG A 1 523 ? -0.008 -22.550 35.918 1.00 65.81 523 ARG A CA 1
ATOM 3855 C C . ARG A 1 523 ? -0.748 -23.057 34.685 1.00 65.81 523 ARG A C 1
ATOM 3857 O O . ARG A 1 523 ? -0.886 -22.308 33.725 1.00 65.81 523 ARG A O 1
ATOM 3864 N N . GLN A 1 524 ? -1.192 -24.312 34.722 1.00 70.44 524 GLN A N 1
ATOM 3865 C CA . GLN A 1 524 ? -1.920 -24.908 33.606 1.00 70.44 524 GLN A CA 1
ATOM 3866 C C . GLN A 1 524 ? -3.231 -24.155 33.367 1.00 70.44 524 GLN A C 1
ATOM 3868 O O . GLN A 1 524 ? -3.434 -23.666 32.271 1.00 70.44 524 GLN A O 1
ATOM 3873 N N . GLU A 1 525 ? -4.004 -23.893 34.424 1.00 75.62 525 GLU A N 1
ATOM 3874 C CA . GLU A 1 525 ? -5.246 -23.105 34.356 1.00 75.62 525 GLU A CA 1
ATOM 3875 C C . GLU A 1 525 ? -5.045 -21.708 33.741 1.00 75.62 525 GLU A C 1
ATOM 3877 O O . GLU A 1 525 ? -5.892 -21.229 32.991 1.00 75.62 525 GLU A O 1
ATOM 3882 N N . ARG A 1 526 ? -3.914 -21.043 34.025 1.00 74.94 526 ARG A N 1
ATOM 3883 C CA . ARG A 1 526 ? -3.567 -19.749 33.411 1.00 74.94 526 ARG A CA 1
ATOM 3884 C C . ARG A 1 526 ? -3.247 -19.875 31.924 1.00 74.94 526 ARG A C 1
ATOM 3886 O O . ARG A 1 526 ? -3.659 -19.009 31.160 1.00 74.94 526 ARG A O 1
ATOM 3893 N N . MET A 1 527 ? -2.491 -20.902 31.532 1.00 71.00 527 MET A N 1
ATOM 3894 C CA . MET A 1 527 ? -2.179 -21.153 30.120 1.00 71.00 527 MET A CA 1
ATOM 3895 C C . MET A 1 527 ? -3.452 -21.517 29.356 1.00 71.00 527 MET A C 1
ATOM 3897 O O . MET A 1 527 ? -3.751 -20.863 28.366 1.00 71.00 527 MET A O 1
ATOM 3901 N N . ASP A 1 528 ? -4.261 -22.426 29.902 1.00 80.88 528 ASP A N 1
ATOM 3902 C CA . ASP A 1 528 ? -5.545 -22.835 29.332 1.00 80.88 528 ASP A CA 1
ATOM 3903 C C . ASP A 1 528 ? -6.483 -21.634 29.154 1.00 80.88 528 ASP A C 1
ATOM 3905 O O . ASP A 1 528 ? -7.158 -21.517 28.137 1.00 80.88 528 ASP A O 1
ATOM 3909 N N . PHE A 1 529 ? -6.505 -20.702 30.117 1.00 83.94 529 PHE A N 1
ATOM 3910 C CA . PHE A 1 529 ? -7.294 -19.476 30.000 1.00 83.94 529 PHE A CA 1
ATOM 3911 C C . PHE A 1 529 ? -6.800 -18.559 28.875 1.00 83.94 529 PHE A C 1
ATOM 3913 O O . PHE A 1 529 ? -7.618 -18.045 28.114 1.00 83.94 529 PHE A O 1
ATOM 3920 N N . VAL A 1 530 ? -5.485 -18.350 28.750 1.00 77.81 530 VAL A N 1
ATOM 3921 C CA . VAL A 1 530 ? -4.913 -17.545 27.655 1.00 77.81 530 VAL A CA 1
ATOM 3922 C C . VAL A 1 530 ? -5.200 -18.184 26.302 1.00 77.81 530 VAL A C 1
ATOM 3924 O O . VAL A 1 530 ? -5.538 -17.462 25.371 1.00 77.81 530 VAL A O 1
ATOM 3927 N N . ASP A 1 531 ? -5.148 -19.511 26.212 1.00 82.94 531 ASP A N 1
ATOM 3928 C CA . ASP A 1 531 ? -5.431 -20.257 24.984 1.00 82.94 531 ASP A CA 1
ATOM 3929 C C . ASP A 1 531 ? -6.908 -20.145 24.552 1.00 82.94 531 ASP A C 1
ATOM 3931 O O . ASP A 1 531 ? -7.235 -20.420 23.400 1.00 82.94 531 ASP A O 1
ATOM 3935 N N . THR A 1 532 ? -7.812 -19.681 25.432 1.00 89.06 532 THR A N 1
ATOM 3936 C CA . THR A 1 532 ? -9.193 -19.333 25.037 1.00 89.06 532 THR A CA 1
ATOM 3937 C C . THR A 1 532 ? -9.309 -18.020 24.261 1.00 89.06 532 THR A C 1
ATOM 3939 O O . THR A 1 532 ? -10.395 -17.703 23.772 1.00 89.06 532 THR A O 1
ATOM 3942 N N . TYR A 1 533 ? -8.232 -17.236 24.179 1.00 92.56 533 TYR A N 1
ATOM 3943 C CA . TYR A 1 533 ? -8.190 -15.992 23.423 1.00 92.56 533 TYR A CA 1
ATOM 3944 C C . TYR A 1 533 ? -7.534 -16.203 22.066 1.00 92.56 533 TYR A C 1
ATOM 3946 O O . TYR A 1 533 ? -6.451 -16.776 21.950 1.00 92.56 533 TYR A O 1
ATOM 3954 N N . THR A 1 534 ? -8.134 -15.605 21.048 1.00 94.12 534 THR A N 1
ATOM 3955 C CA . THR A 1 534 ? -7.558 -15.536 19.714 1.00 94.12 534 THR A CA 1
ATOM 3956 C C . THR A 1 534 ? -6.370 -14.571 19.722 1.00 94.12 534 THR A C 1
ATOM 3958 O O . THR A 1 534 ? -6.470 -13.426 20.178 1.00 94.12 534 THR A O 1
ATOM 3961 N N . VAL A 1 535 ? -5.210 -15.022 19.243 1.00 95.06 535 VAL A N 1
ATOM 3962 C CA . VAL A 1 535 ? -4.016 -14.175 19.116 1.00 95.06 535 VAL A CA 1
ATOM 3963 C C . VAL A 1 535 ? -4.184 -13.290 17.888 1.00 95.06 535 VAL A C 1
ATOM 3965 O O . VAL A 1 535 ? -3.942 -13.729 16.773 1.00 95.06 535 VAL A O 1
ATOM 3968 N N . ALA A 1 536 ? -4.598 -12.036 18.071 1.00 96.38 536 ALA A N 1
ATOM 3969 C CA . ALA A 1 536 ? -4.692 -11.105 16.949 1.00 96.38 536 ALA A CA 1
ATOM 3970 C C . ALA A 1 536 ? -3.336 -10.528 16.567 1.00 96.38 536 ALA A C 1
ATOM 3972 O O . ALA A 1 536 ? -3.093 -10.255 15.399 1.00 96.38 536 ALA A O 1
ATOM 3973 N N . TYR A 1 537 ? -2.444 -10.323 17.533 1.00 97.06 537 TYR A N 1
ATOM 3974 C CA . TYR A 1 537 ? -1.130 -9.761 17.254 1.00 97.06 537 TYR A CA 1
ATOM 3975 C C . TYR A 1 537 ? -0.062 -10.392 18.130 1.00 97.06 537 TYR A C 1
ATOM 3977 O O . TYR A 1 537 ? -0.235 -10.520 19.344 1.00 97.06 537 TYR A O 1
ATOM 3985 N N . HIS A 1 538 ? 1.071 -10.727 17.526 1.00 95.81 538 HIS A N 1
ATOM 3986 C CA . HIS A 1 538 ? 2.256 -11.152 18.246 1.00 95.81 538 HIS A CA 1
ATOM 3987 C C . HIS A 1 538 ? 3.505 -10.542 17.616 1.00 95.81 538 HIS A C 1
ATOM 3989 O O . HIS A 1 538 ? 3.755 -10.722 16.433 1.00 95.81 538 HIS A O 1
ATOM 3995 N N . PHE A 1 539 ? 4.346 -9.888 18.406 1.00 96.00 539 PHE A N 1
ATOM 3996 C CA . PHE A 1 539 ? 5.676 -9.466 17.994 1.00 96.00 539 PHE A CA 1
ATOM 3997 C C . PHE A 1 539 ? 6.673 -9.693 19.121 1.00 96.00 539 PHE A C 1
ATOM 3999 O O . PHE A 1 539 ? 6.493 -9.181 20.227 1.00 96.00 539 PHE A O 1
ATOM 4006 N N . ARG A 1 540 ? 7.764 -10.404 18.831 1.00 92.81 540 ARG A N 1
ATOM 4007 C CA . ARG A 1 540 ? 8.922 -10.498 19.726 1.00 92.81 540 ARG A CA 1
ATOM 4008 C C . ARG A 1 540 ? 10.223 -10.543 18.945 1.00 92.81 540 ARG A C 1
ATOM 4010 O O . ARG A 1 540 ? 10.279 -11.079 17.841 1.00 92.81 540 ARG A O 1
ATOM 4017 N N . LEU A 1 541 ? 11.288 -10.062 19.569 1.00 92.62 541 LEU A N 1
ATOM 4018 C CA . LEU A 1 541 ? 12.640 -10.248 19.061 1.00 92.62 541 LEU A CA 1
ATOM 4019 C C . LEU A 1 541 ? 13.175 -11.638 19.417 1.00 92.62 541 LEU A C 1
ATOM 4021 O O . LEU A 1 541 ? 12.827 -12.220 20.446 1.00 92.62 541 LEU A O 1
ATOM 4025 N N . LEU A 1 542 ? 14.030 -12.161 18.545 1.00 91.75 542 LEU A N 1
ATOM 4026 C CA . LEU A 1 542 ? 14.731 -13.428 18.713 1.00 91.75 542 LEU A CA 1
ATOM 4027 C C . LEU A 1 542 ? 16.197 -13.135 19.030 1.00 91.75 542 LEU A C 1
ATOM 4029 O O . LEU A 1 542 ? 16.845 -12.374 18.311 1.00 91.75 542 LEU A O 1
ATOM 4033 N N . TYR A 1 543 ? 16.728 -13.748 20.085 1.00 87.50 543 TYR A N 1
ATOM 4034 C CA . TYR A 1 543 ? 18.074 -13.487 20.600 1.00 87.50 543 TYR A CA 1
ATOM 4035 C C . TYR A 1 543 ? 18.952 -14.735 20.551 1.00 87.50 543 TYR A C 1
ATOM 4037 O O . TYR A 1 543 ? 18.461 -15.866 20.591 1.00 87.50 543 TYR A O 1
ATOM 4045 N N . LYS A 1 544 ? 20.273 -14.538 20.495 1.00 79.81 544 LYS A N 1
ATOM 4046 C CA . LYS A 1 544 ? 21.236 -15.636 20.625 1.00 79.81 544 LYS A CA 1
ATOM 4047 C C . LYS A 1 544 ? 21.473 -15.951 22.107 1.00 79.81 544 LYS A C 1
ATOM 4049 O O . LYS A 1 544 ? 22.327 -15.344 22.743 1.00 79.81 544 LYS A O 1
ATOM 4054 N N . GLY A 1 545 ? 20.756 -16.942 22.632 1.00 72.00 545 GLY A N 1
ATOM 4055 C CA . GLY A 1 545 ? 20.903 -17.409 24.015 1.00 72.00 545 GLY A CA 1
ATOM 4056 C C . GLY A 1 545 ? 20.050 -16.621 25.014 1.00 72.00 545 GLY A C 1
ATOM 4057 O O . GLY A 1 545 ? 18.976 -16.141 24.672 1.00 72.00 545 GLY A O 1
ATOM 4058 N N . VAL A 1 546 ? 20.520 -16.531 26.261 1.00 66.81 546 VAL A N 1
ATOM 4059 C CA . VAL A 1 546 ? 19.830 -15.832 27.368 1.00 66.81 546 VAL A CA 1
ATOM 4060 C C . VAL A 1 546 ? 20.146 -14.335 27.435 1.00 66.81 546 VAL A C 1
ATOM 4062 O O . VAL A 1 546 ? 19.547 -13.613 28.227 1.00 66.81 546 VAL A O 1
ATOM 4065 N N . THR A 1 547 ? 21.092 -13.857 26.626 1.00 62.88 547 THR A N 1
ATOM 4066 C CA . THR A 1 547 ? 21.490 -12.449 26.580 1.00 62.88 547 THR A CA 1
ATOM 4067 C C . THR A 1 547 ? 20.651 -11.677 25.568 1.00 62.88 547 THR A C 1
ATOM 4069 O O . THR A 1 547 ? 20.307 -12.184 24.505 1.00 62.88 547 THR A O 1
ATOM 4072 N N . MET A 1 548 ? 20.383 -10.403 25.861 1.00 67.06 548 MET A N 1
ATOM 4073 C CA . MET A 1 548 ? 19.600 -9.493 25.003 1.00 67.06 548 MET A CA 1
ATOM 4074 C C . MET A 1 548 ? 20.326 -9.101 23.702 1.00 67.06 548 MET A C 1
ATOM 4076 O O . MET A 1 548 ? 19.797 -8.361 22.877 1.00 67.06 548 MET A O 1
ATOM 4080 N N . TYR A 1 549 ? 21.549 -9.598 23.514 1.00 71.06 549 TYR A N 1
ATOM 4081 C CA . TYR A 1 549 ? 22.374 -9.379 22.339 1.00 71.06 549 TYR A CA 1
ATOM 4082 C C . TYR A 1 549 ? 23.159 -10.644 21.981 1.00 71.06 549 TYR A C 1
ATOM 4084 O O . TYR A 1 549 ? 23.576 -11.377 22.884 1.00 71.06 549 TYR A O 1
ATOM 4092 N N . PRO A 1 550 ? 23.433 -10.862 20.684 1.00 81.44 550 PRO A N 1
ATOM 4093 C CA . PRO A 1 550 ? 22.875 -10.135 19.537 1.00 81.44 550 PRO A CA 1
ATOM 4094 C C . PRO A 1 550 ? 21.391 -10.466 19.281 1.00 81.44 550 PRO A C 1
ATOM 4096 O O . PRO A 1 550 ? 20.948 -11.595 19.506 1.00 81.44 550 PRO A O 1
ATOM 4099 N N . ILE A 1 551 ? 20.638 -9.485 18.763 1.00 89.44 551 ILE A N 1
ATOM 4100 C CA . ILE A 1 551 ? 19.327 -9.722 18.137 1.00 89.44 551 ILE A CA 1
ATOM 4101 C C . ILE A 1 551 ? 19.579 -10.497 16.843 1.00 89.44 551 ILE A C 1
ATOM 4103 O O . ILE A 1 551 ? 20.299 -10.013 15.969 1.00 89.44 551 ILE A O 1
ATOM 4107 N N . MET A 1 552 ? 18.998 -11.686 16.740 1.00 91.31 552 MET A N 1
ATOM 4108 C CA . MET A 1 552 ? 19.097 -12.584 15.589 1.00 91.31 552 MET A CA 1
ATOM 4109 C C . MET A 1 552 ? 17.983 -12.350 14.570 1.00 91.31 552 MET A C 1
ATOM 4111 O O . MET A 1 552 ? 18.150 -12.666 13.394 1.00 91.31 552 MET A O 1
ATOM 4115 N N . GLY A 1 553 ? 16.840 -11.826 15.008 1.00 93.50 553 GLY A N 1
ATOM 4116 C CA . GLY A 1 553 ? 15.656 -11.714 14.171 1.00 93.50 553 GLY A CA 1
ATOM 4117 C C . GLY A 1 553 ? 14.407 -11.341 14.954 1.00 93.50 553 GLY A C 1
ATOM 4118 O O . GLY A 1 553 ? 14.499 -10.841 16.075 1.00 93.50 553 GLY A O 1
ATOM 4119 N N . ALA A 1 554 ? 13.245 -11.607 14.369 1.00 95.00 554 ALA A N 1
ATOM 4120 C CA . ALA A 1 554 ? 11.946 -11.326 14.968 1.00 95.00 554 ALA A CA 1
ATOM 4121 C C . ALA A 1 554 ? 10.930 -12.421 14.620 1.00 95.00 554 ALA A C 1
ATOM 4123 O O . ALA A 1 554 ? 11.036 -13.067 13.580 1.00 95.00 554 ALA A O 1
ATOM 4124 N N . LEU A 1 555 ? 9.952 -12.624 15.498 1.00 95.69 555 LEU A N 1
ATOM 4125 C CA . LEU A 1 555 ? 8.753 -13.415 15.238 1.00 95.69 555 LEU A CA 1
ATOM 4126 C C . LEU A 1 555 ? 7.561 -12.465 15.257 1.00 95.69 555 LEU A C 1
ATOM 4128 O O . LEU A 1 555 ? 7.332 -11.805 16.276 1.00 95.69 555 LEU A O 1
ATOM 4132 N N . ARG A 1 556 ? 6.808 -12.433 14.161 1.00 95.62 556 ARG A N 1
ATOM 4133 C CA . ARG A 1 556 ? 5.624 -11.596 13.982 1.00 95.62 556 ARG A CA 1
ATOM 4134 C C . ARG A 1 556 ? 4.415 -12.460 13.624 1.00 95.62 556 ARG A C 1
ATOM 4136 O O . ARG A 1 556 ? 4.546 -13.438 12.902 1.00 95.62 556 ARG A O 1
ATOM 4143 N N . HIS A 1 557 ? 3.244 -12.088 14.110 1.00 95.00 557 HIS A N 1
ATOM 4144 C CA . HIS A 1 557 ? 1.954 -12.580 13.654 1.00 95.00 557 HIS A CA 1
ATOM 4145 C C . HIS A 1 557 ? 0.950 -11.433 13.722 1.00 95.00 557 HIS A C 1
ATOM 4147 O O . HIS A 1 557 ? 0.972 -10.627 14.654 1.00 95.00 557 HIS A O 1
ATOM 4153 N N . SER A 1 558 ? 0.082 -11.364 12.724 1.00 94.19 558 SER A N 1
ATOM 4154 C CA . SER A 1 558 ? -0.985 -10.378 12.610 1.00 94.19 558 SER A CA 1
ATOM 4155 C C . SER A 1 558 ? -2.228 -11.108 12.114 1.00 94.19 558 SER A C 1
ATOM 4157 O O . SER A 1 558 ? -2.115 -11.941 11.214 1.00 94.19 558 SER A O 1
ATOM 4159 N N . TYR A 1 559 ? -3.386 -10.822 12.709 1.00 92.25 559 TYR A N 1
ATOM 4160 C CA . TYR A 1 559 ? -4.631 -11.561 12.497 1.00 92.25 559 TYR A CA 1
ATOM 4161 C C . TYR A 1 559 ? -4.954 -11.743 11.009 1.00 92.25 559 TYR A C 1
ATOM 4163 O O . TYR A 1 559 ? -4.813 -10.810 10.215 1.00 92.25 559 TYR A O 1
ATOM 4171 N N . GLY A 1 560 ? -5.380 -12.950 10.633 1.00 85.88 560 GLY A N 1
ATOM 4172 C CA . GLY A 1 560 ? -5.634 -13.325 9.239 1.00 85.88 560 GLY A CA 1
ATOM 4173 C C . GLY A 1 560 ? -4.374 -13.569 8.398 1.00 85.88 560 GLY A C 1
ATOM 4174 O O . GLY A 1 560 ? -4.493 -13.766 7.197 1.00 85.88 560 GLY A O 1
ATOM 4175 N N . GLY A 1 561 ? -3.176 -13.537 8.991 1.00 87.50 561 GLY A N 1
ATOM 4176 C CA . GLY A 1 561 ? -1.914 -13.881 8.333 1.00 87.50 561 GLY A CA 1
ATOM 4177 C C . GLY A 1 561 ? -1.161 -15.011 9.046 1.00 87.50 561 GLY A C 1
ATOM 4178 O O . GLY A 1 561 ? -1.519 -15.392 10.162 1.00 87.50 561 GLY A O 1
ATOM 4179 N N . PRO A 1 562 ? -0.096 -15.553 8.433 1.00 92.25 562 PRO A N 1
ATOM 4180 C CA . PRO A 1 562 ? 0.711 -16.597 9.050 1.00 92.25 562 PRO A CA 1
ATOM 4181 C C . PRO A 1 562 ? 1.582 -16.055 10.195 1.00 92.25 562 PRO A C 1
ATOM 4183 O O . PRO A 1 562 ? 1.696 -14.851 10.437 1.00 92.25 562 PRO A O 1
ATOM 4186 N N . TRP A 1 563 ? 2.223 -16.965 10.916 1.00 94.19 563 TRP A N 1
ATOM 4187 C CA . TRP A 1 563 ? 3.337 -16.672 11.807 1.00 94.19 563 TRP A CA 1
ATOM 4188 C C . TRP A 1 563 ? 4.623 -16.558 11.001 1.00 94.19 563 TRP A C 1
ATOM 4190 O O . TRP A 1 563 ? 5.053 -17.499 10.341 1.00 94.19 563 TRP A O 1
ATOM 4200 N N . GLU A 1 564 ? 5.265 -15.406 11.081 1.00 95.19 564 GLU A N 1
ATOM 4201 C CA . GLU A 1 564 ? 6.397 -15.034 10.250 1.00 95.19 564 GLU A CA 1
ATOM 4202 C C . GLU A 1 564 ? 7.675 -14.948 11.084 1.00 95.19 564 GLU A C 1
ATOM 4204 O O . GLU A 1 564 ? 7.750 -14.229 12.085 1.00 95.19 564 GLU A O 1
ATOM 4209 N N . VAL A 1 565 ? 8.710 -15.667 10.654 1.00 94.88 565 VAL A N 1
ATOM 4210 C CA . VAL A 1 565 ? 10.042 -15.621 11.257 1.00 94.88 565 VAL A CA 1
ATOM 4211 C C . VAL A 1 565 ? 10.961 -14.822 10.351 1.00 94.88 565 VAL A C 1
ATOM 4213 O O . VAL A 1 565 ? 11.179 -15.176 9.194 1.00 94.88 565 VAL A O 1
ATOM 4216 N N . PHE A 1 566 ? 11.549 -13.771 10.906 1.00 94.62 566 PHE A N 1
ATOM 4217 C CA . PHE A 1 566 ? 12.491 -12.898 10.226 1.00 94.62 566 PHE A CA 1
ATOM 4218 C C . PHE A 1 566 ? 13.890 -13.080 10.792 1.00 94.62 566 PHE A C 1
ATOM 4220 O O . PHE A 1 566 ? 14.072 -13.202 12.004 1.00 94.62 566 PHE A O 1
ATOM 4227 N N . ARG A 1 567 ? 14.891 -13.024 9.918 1.00 93.19 567 ARG A N 1
ATOM 4228 C CA . ARG A 1 567 ? 16.307 -12.954 10.266 1.00 93.19 567 ARG A CA 1
ATOM 4229 C C . ARG A 1 567 ? 16.793 -11.521 10.114 1.00 93.19 567 ARG A C 1
ATOM 4231 O O . ARG A 1 567 ? 16.587 -10.905 9.074 1.00 93.19 567 ARG A O 1
ATOM 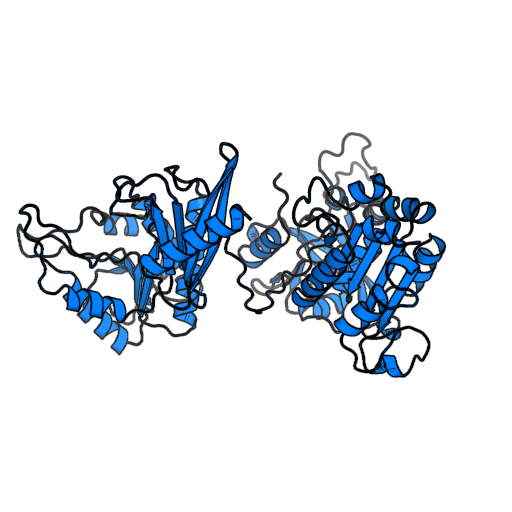4238 N N . ARG A 1 568 ? 17.494 -11.024 11.130 1.00 92.06 568 ARG A N 1
ATOM 4239 C CA . ARG A 1 568 ? 18.203 -9.747 11.069 1.00 92.06 568 ARG A CA 1
ATOM 4240 C C . ARG A 1 568 ? 19.496 -9.932 10.276 1.00 92.06 568 ARG A C 1
ATOM 4242 O O . ARG A 1 568 ? 20.300 -10.814 10.592 1.00 92.06 568 ARG A O 1
ATOM 4249 N N . LEU A 1 569 ? 19.691 -9.115 9.250 1.00 88.44 569 LEU A N 1
ATOM 4250 C CA . LEU A 1 569 ? 20.890 -9.075 8.422 1.00 88.44 569 LEU A CA 1
ATOM 4251 C C . LEU A 1 569 ? 21.550 -7.709 8.575 1.00 88.44 569 LEU A C 1
ATOM 4253 O O . LEU A 1 569 ? 20.882 -6.688 8.476 1.00 88.44 569 LEU A O 1
ATOM 4257 N N . GLN A 1 570 ? 22.859 -7.703 8.813 1.00 83.88 570 GLN A N 1
ATOM 4258 C CA . GLN A 1 570 ? 23.670 -6.492 8.740 1.00 83.88 570 GLN A CA 1
ATOM 4259 C C . GLN A 1 570 ? 24.255 -6.421 7.328 1.00 83.88 570 GLN A C 1
ATOM 4261 O O . GLN A 1 570 ? 25.032 -7.304 6.961 1.00 83.88 570 GLN A O 1
ATOM 4266 N N . LEU A 1 571 ? 23.861 -5.418 6.544 1.00 80.62 571 LEU A N 1
ATOM 4267 C CA . LEU A 1 571 ? 24.322 -5.238 5.162 1.00 80.62 571 LEU A CA 1
ATOM 4268 C C . LEU A 1 571 ? 25.619 -4.417 5.125 1.00 80.62 571 LEU A C 1
ATOM 4270 O O . LEU A 1 571 ? 26.594 -4.814 4.492 1.00 80.62 571 LEU A O 1
ATOM 4274 N N . ALA A 1 572 ? 25.656 -3.327 5.891 1.00 78.06 572 ALA A N 1
ATOM 4275 C CA . ALA A 1 572 ? 26.808 -2.446 6.083 1.00 78.06 572 ALA A CA 1
ATOM 4276 C C . ALA A 1 572 ? 26.774 -1.840 7.504 1.00 78.06 572 ALA A C 1
ATOM 4278 O O . ALA A 1 572 ? 25.778 -2.009 8.213 1.00 78.06 572 ALA A O 1
ATOM 4279 N N . PRO A 1 573 ? 27.825 -1.148 7.988 1.00 70.94 573 PRO A N 1
ATOM 4280 C CA . PRO A 1 573 ? 27.781 -0.473 9.287 1.00 70.94 573 PRO A CA 1
ATOM 4281 C C . PRO A 1 573 ? 26.601 0.510 9.374 1.00 70.94 573 PRO A C 1
ATOM 4283 O O . PRO A 1 573 ? 26.551 1.487 8.636 1.00 70.94 573 PRO A O 1
ATOM 4286 N N . GLY A 1 574 ? 25.648 0.249 10.274 1.00 69.94 574 GLY A N 1
ATOM 4287 C CA . GLY A 1 574 ? 24.434 1.066 10.437 1.00 69.94 574 GLY A CA 1
ATOM 4288 C C . GLY A 1 574 ? 23.291 0.745 9.465 1.00 69.94 574 GLY A C 1
ATOM 4289 O O . GLY A 1 574 ? 22.198 1.280 9.631 1.00 69.94 574 GLY A O 1
ATOM 4290 N N . GLU A 1 575 ? 23.510 -0.158 8.507 1.00 80.19 575 GLU A N 1
ATOM 4291 C CA . GLU A 1 575 ? 22.496 -0.639 7.571 1.00 80.19 575 GLU A CA 1
ATOM 4292 C C . GLU A 1 575 ? 22.119 -2.084 7.910 1.00 80.19 575 GLU A C 1
ATOM 4294 O O . GLU A 1 575 ? 22.938 -3.007 7.830 1.00 80.19 575 GLU A O 1
ATOM 4299 N N . GLU A 1 576 ? 20.874 -2.277 8.329 1.00 86.38 576 GLU A N 1
ATOM 4300 C CA . GLU A 1 576 ? 20.325 -3.585 8.657 1.00 86.38 576 GLU A CA 1
ATOM 4301 C C . GLU A 1 576 ? 18.954 -3.775 8.013 1.00 86.38 576 GLU A C 1
ATOM 4303 O O . GLU A 1 576 ? 18.252 -2.805 7.745 1.00 86.38 576 GLU A O 1
ATOM 4308 N N . GLU A 1 577 ? 18.562 -5.027 7.806 1.00 89.62 577 GLU A N 1
ATOM 4309 C CA . GLU A 1 577 ? 17.225 -5.399 7.350 1.00 89.62 577 GLU A CA 1
ATOM 4310 C C . GLU A 1 577 ? 16.717 -6.637 8.100 1.00 89.62 577 GLU A C 1
ATOM 4312 O O . GLU A 1 577 ? 17.495 -7.459 8.595 1.00 89.62 577 GLU A O 1
ATOM 4317 N N . TYR A 1 578 ? 15.397 -6.790 8.162 1.00 90.94 578 TYR A N 1
ATOM 4318 C CA . TYR A 1 578 ? 14.744 -8.012 8.621 1.00 90.94 578 TYR A CA 1
ATOM 4319 C C . TYR A 1 578 ? 14.190 -8.753 7.409 1.00 90.94 578 TYR A C 1
ATOM 4321 O O . TYR A 1 578 ? 13.213 -8.325 6.801 1.00 90.94 578 TYR A O 1
ATOM 4329 N N . ARG A 1 579 ? 14.805 -9.885 7.069 1.00 91.19 579 ARG A N 1
ATOM 4330 C CA . ARG A 1 579 ? 14.408 -10.713 5.929 1.00 91.19 579 ARG A CA 1
ATOM 4331 C C . ARG A 1 579 ? 13.545 -11.877 6.397 1.00 91.19 579 ARG A C 1
ATOM 4333 O O . ARG A 1 579 ? 13.937 -12.583 7.325 1.00 91.19 579 ARG A O 1
ATOM 4340 N N . LEU A 1 580 ? 12.398 -12.097 5.758 1.00 92.56 580 LEU A N 1
ATOM 4341 C CA . LEU A 1 580 ? 11.542 -13.253 6.035 1.00 92.56 580 LEU A CA 1
ATOM 4342 C C . LEU A 1 580 ? 12.296 -14.552 5.698 1.00 92.56 580 LEU A C 1
ATOM 4344 O O . LEU A 1 580 ? 12.835 -14.691 4.603 1.00 92.56 580 LEU A O 1
ATOM 4348 N N . ILE A 1 581 ? 12.348 -15.489 6.644 1.00 91.88 581 ILE A N 1
ATOM 4349 C CA . ILE A 1 581 ? 13.028 -16.789 6.496 1.00 91.88 581 ILE A CA 1
ATOM 4350 C C . ILE A 1 581 ? 12.111 -17.989 6.744 1.00 91.88 581 ILE A C 1
ATOM 4352 O O . ILE A 1 581 ? 12.508 -19.123 6.492 1.00 91.88 581 ILE A O 1
ATOM 4356 N N . GLY A 1 582 ? 10.898 -17.765 7.247 1.00 89.12 582 GLY A N 1
ATOM 4357 C CA . GLY A 1 582 ? 9.925 -18.826 7.471 1.00 89.12 582 GLY A CA 1
ATOM 4358 C C . GLY A 1 582 ? 8.526 -18.274 7.701 1.00 89.12 582 GLY A C 1
ATOM 4359 O O . GLY A 1 582 ? 8.369 -17.193 8.267 1.00 89.12 582 GLY A O 1
ATOM 4360 N N . SER A 1 583 ? 7.527 -19.035 7.267 1.00 92.12 583 SER A N 1
ATOM 4361 C CA . SER A 1 583 ? 6.106 -18.750 7.442 1.00 92.12 583 SER A CA 1
ATOM 4362 C C . SER A 1 583 ? 5.416 -20.021 7.938 1.00 92.12 583 SER A C 1
ATOM 4364 O O . SER A 1 583 ? 5.704 -21.106 7.431 1.00 92.12 583 SER A O 1
ATOM 4366 N N . PHE A 1 584 ? 4.575 -19.907 8.964 1.00 91.12 584 PHE A N 1
ATOM 4367 C CA . PHE A 1 584 ? 3.956 -21.034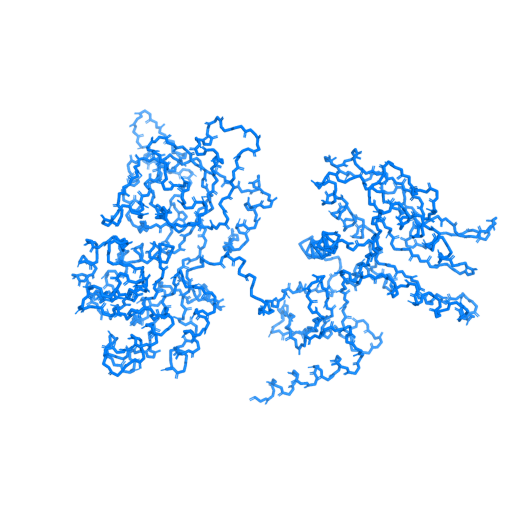 9.662 1.00 91.12 584 PHE A CA 1
ATOM 4368 C C . PHE A 1 584 ? 2.473 -20.755 9.916 1.00 91.12 584 PHE A C 1
ATOM 4370 O O . PHE A 1 584 ? 2.100 -19.638 10.255 1.00 91.12 584 PHE A O 1
ATOM 4377 N N . GLU A 1 585 ? 1.616 -21.769 9.813 1.00 89.31 585 GLU A N 1
ATOM 4378 C CA . GLU A 1 585 ? 0.179 -21.615 10.105 1.00 89.31 585 GLU A CA 1
ATOM 4379 C C . GLU A 1 585 ? -0.104 -21.427 11.605 1.00 89.31 585 GLU A C 1
ATOM 4381 O O . GLU A 1 585 ? -1.067 -20.772 11.990 1.00 89.31 585 GLU A O 1
ATOM 4386 N N . GLN A 1 586 ? 0.755 -21.977 12.466 1.00 88.81 586 GLN A N 1
ATOM 4387 C CA . GLN A 1 586 ? 0.643 -21.914 13.926 1.00 88.81 586 GLN A CA 1
ATOM 4388 C C . GLN A 1 586 ? 1.915 -21.332 14.542 1.00 88.81 586 GLN A C 1
ATOM 4390 O O . GLN A 1 586 ? 2.963 -21.315 13.892 1.00 88.81 586 GLN A O 1
ATOM 4395 N N . GLU A 1 587 ? 1.843 -20.908 15.810 1.00 91.94 587 GLU A N 1
ATOM 4396 C CA . GLU A 1 587 ? 3.004 -20.355 16.512 1.00 91.94 587 GLU A CA 1
ATOM 4397 C C . GLU A 1 587 ? 4.182 -21.347 16.476 1.00 91.94 587 GLU A C 1
ATOM 4399 O O . GLU A 1 587 ? 4.099 -22.445 17.044 1.00 91.94 587 GLU A O 1
ATOM 4404 N N . PRO A 1 588 ? 5.307 -20.991 15.825 1.00 92.62 588 PRO A N 1
ATOM 4405 C CA . PRO A 1 588 ? 6.416 -21.910 15.682 1.00 92.62 588 PRO A CA 1
ATOM 4406 C C . PRO A 1 588 ? 7.126 -22.097 17.024 1.00 92.62 588 PRO A C 1
ATOM 4408 O O . PRO A 1 588 ? 7.565 -21.149 17.682 1.00 92.62 588 PRO A O 1
ATOM 4411 N N . LYS A 1 589 ? 7.300 -23.361 17.419 1.00 90.75 589 LYS A N 1
ATOM 4412 C CA . LYS A 1 589 ? 8.099 -23.735 18.594 1.00 90.75 589 LYS A CA 1
ATOM 4413 C C . LYS A 1 589 ? 9.599 -23.497 18.337 1.00 90.75 589 LYS A C 1
ATOM 4415 O O . LYS A 1 589 ? 10.026 -23.496 17.180 1.00 90.75 589 LYS A O 1
ATOM 4420 N N . PRO A 1 590 ? 10.437 -23.379 19.389 1.00 88.06 590 PRO A N 1
ATOM 4421 C CA . PRO A 1 590 ? 11.873 -23.117 19.236 1.00 88.06 590 PRO A CA 1
ATOM 4422 C C . PRO A 1 590 ? 12.629 -24.022 18.239 1.00 88.06 590 PRO A C 1
ATOM 4424 O O . PRO A 1 590 ? 13.481 -23.491 17.522 1.00 88.06 590 PRO A O 1
ATOM 4427 N N . PRO A 1 591 ? 12.335 -25.337 18.116 1.00 89.69 591 PRO A N 1
ATOM 4428 C CA . PRO A 1 591 ? 12.966 -26.178 17.097 1.00 89.69 591 PRO A CA 1
ATOM 4429 C C . PRO A 1 591 ? 12.671 -25.715 15.663 1.00 89.69 591 PR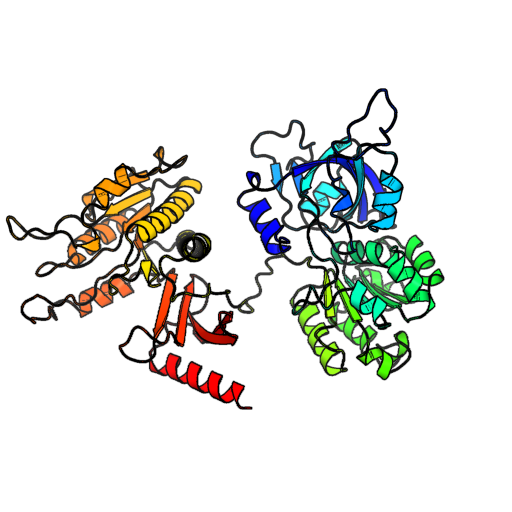O A C 1
ATOM 4431 O O . PRO A 1 591 ? 13.602 -25.527 14.890 1.00 89.69 591 PRO A O 1
ATOM 4434 N N . ALA A 1 592 ? 11.407 -25.420 15.341 1.00 89.88 592 ALA A N 1
ATOM 4435 C CA . ALA A 1 592 ? 10.996 -24.980 14.004 1.00 89.88 592 ALA A CA 1
ATOM 4436 C C . ALA A 1 592 ? 11.611 -23.624 13.624 1.00 89.88 592 ALA A C 1
ATOM 4438 O O . ALA A 1 592 ? 12.060 -23.431 12.496 1.00 89.88 592 ALA A O 1
ATOM 4439 N N . ILE A 1 593 ? 11.708 -22.703 14.592 1.00 91.81 593 ILE A N 1
ATOM 4440 C CA . ILE A 1 593 ? 12.424 -21.434 14.407 1.00 91.81 593 ILE A CA 1
ATOM 4441 C C . ILE A 1 593 ? 13.902 -21.716 14.102 1.00 91.81 593 ILE A C 1
ATOM 4443 O O . ILE A 1 593 ? 14.454 -21.171 13.150 1.00 91.81 593 ILE A O 1
ATOM 4447 N N . THR A 1 594 ? 14.546 -22.590 14.881 1.00 89.81 594 THR A N 1
ATOM 4448 C CA . THR A 1 594 ? 15.966 -22.934 14.699 1.00 89.81 594 THR A CA 1
ATOM 4449 C C . THR A 1 594 ? 16.231 -23.535 13.319 1.00 89.81 594 THR A C 1
ATOM 4451 O O . THR A 1 594 ? 17.217 -23.174 12.674 1.00 89.81 594 THR A O 1
ATOM 4454 N N . ASP A 1 595 ? 15.350 -24.411 12.842 1.00 88.62 595 ASP A N 1
ATOM 4455 C CA . ASP A 1 595 ? 15.478 -25.035 11.526 1.00 88.62 595 ASP A CA 1
ATOM 4456 C C . ASP A 1 595 ? 15.283 -24.027 10.384 1.00 88.62 595 ASP A C 1
ATOM 4458 O O . ASP A 1 595 ? 16.051 -24.057 9.422 1.00 88.62 595 ASP A O 1
ATOM 4462 N N . ALA A 1 596 ? 14.373 -23.054 10.524 1.00 89.50 596 ALA A N 1
ATOM 4463 C CA . ALA A 1 596 ? 14.247 -21.948 9.568 1.00 89.50 596 ALA A CA 1
ATOM 4464 C C . ALA A 1 596 ? 15.539 -21.113 9.475 1.00 89.50 596 ALA A C 1
ATOM 4466 O O . ALA A 1 596 ? 15.998 -20.780 8.381 1.00 89.50 596 ALA A O 1
ATOM 4467 N N . PHE A 1 597 ? 16.188 -20.829 10.611 1.00 90.25 597 PHE A N 1
ATOM 4468 C CA . PHE A 1 597 ? 17.489 -20.147 10.619 1.00 90.25 597 PHE A CA 1
ATOM 4469 C C . PHE A 1 597 ? 18.588 -20.983 9.948 1.00 90.25 597 PHE A C 1
ATOM 4471 O O . PHE A 1 597 ? 19.390 -20.436 9.190 1.00 90.25 597 PHE A O 1
ATOM 4478 N N . ARG A 1 598 ? 18.619 -22.303 10.183 1.00 88.81 598 ARG A N 1
ATOM 4479 C CA . ARG A 1 598 ? 19.575 -23.215 9.531 1.00 88.81 598 ARG A CA 1
ATOM 4480 C C . ARG A 1 598 ? 19.394 -23.244 8.016 1.00 88.81 598 ARG A C 1
ATOM 4482 O O . ARG A 1 598 ? 20.383 -23.113 7.298 1.00 88.81 598 ARG A O 1
ATOM 4489 N N . ALA A 1 599 ? 18.155 -23.365 7.540 1.00 85.06 599 ALA A N 1
ATOM 4490 C CA . ALA A 1 599 ? 17.838 -23.346 6.114 1.00 85.06 599 ALA A CA 1
ATOM 4491 C C . ALA A 1 599 ? 18.266 -22.021 5.460 1.00 85.06 599 ALA A C 1
ATOM 4493 O O . ALA A 1 599 ? 18.925 -22.023 4.420 1.00 85.06 599 ALA A O 1
ATOM 4494 N N . ALA A 1 600 ? 17.984 -20.890 6.114 1.00 86.12 600 ALA A N 1
ATOM 4495 C CA . ALA A 1 600 ? 18.379 -19.572 5.627 1.00 86.12 600 ALA A CA 1
ATOM 4496 C C . ALA A 1 600 ? 19.903 -19.356 5.594 1.00 86.12 600 ALA A C 1
ATOM 4498 O O . ALA A 1 600 ? 20.397 -18.624 4.739 1.00 86.12 600 ALA A O 1
ATOM 4499 N N . TRP A 1 601 ? 20.665 -19.958 6.514 1.00 83.94 601 TRP A N 1
ATOM 4500 C CA . TRP A 1 601 ? 22.131 -19.919 6.461 1.00 83.94 601 TRP A CA 1
ATOM 4501 C C . TRP A 1 601 ? 22.697 -20.775 5.332 1.00 83.94 601 TRP A C 1
ATOM 4503 O O . TRP A 1 601 ? 23.628 -20.331 4.663 1.00 83.94 601 TRP A O 1
ATOM 4513 N N . ALA A 1 602 ? 22.128 -21.959 5.097 1.00 78.44 602 ALA A N 1
ATOM 4514 C CA . ALA A 1 602 ? 22.555 -22.834 4.008 1.00 78.44 602 ALA A CA 1
ATOM 4515 C C . ALA A 1 602 ? 22.329 -22.181 2.633 1.00 78.44 602 ALA A C 1
ATOM 4517 O O . ALA A 1 602 ? 23.230 -22.188 1.800 1.00 78.44 602 ALA A O 1
ATOM 4518 N N . ALA A 1 603 ? 21.177 -21.534 2.430 1.00 72.56 603 ALA A N 1
ATOM 4519 C CA . ALA A 1 603 ? 20.843 -20.835 1.186 1.00 72.56 603 ALA A CA 1
ATOM 4520 C C . ALA A 1 603 ? 21.718 -19.600 0.890 1.00 72.56 603 ALA A C 1
ATOM 4522 O O . ALA A 1 603 ? 21.692 -19.099 -0.224 1.00 72.56 603 ALA A O 1
ATOM 4523 N N . GLN A 1 604 ? 22.465 -19.087 1.874 1.00 66.38 604 GLN A N 1
ATOM 4524 C CA . GLN A 1 604 ? 23.372 -17.945 1.701 1.00 66.38 604 GLN A CA 1
ATOM 4525 C C . GLN A 1 604 ? 24.813 -18.376 1.356 1.00 66.38 604 GLN A C 1
ATOM 4527 O O . GLN A 1 604 ? 25.632 -17.534 0.999 1.00 66.38 604 GLN A O 1
ATOM 4532 N N . GLN A 1 605 ? 25.142 -19.661 1.527 1.00 55.22 605 GLN A N 1
ATOM 4533 C CA . GLN A 1 605 ? 26.463 -20.230 1.224 1.00 55.22 605 GLN A CA 1
ATOM 4534 C C . GLN A 1 605 ? 26.518 -20.941 -0.137 1.00 55.22 605 GLN A C 1
ATOM 4536 O O . GLN A 1 605 ? 27.616 -21.247 -0.603 1.00 55.22 605 GLN A O 1
ATOM 4541 N N . ALA A 1 606 ? 25.356 -21.218 -0.733 1.00 44.91 606 ALA A N 1
ATOM 4542 C CA . ALA A 1 606 ? 25.196 -21.675 -2.111 1.00 44.91 606 ALA A CA 1
ATOM 4543 C C . ALA A 1 606 ? 25.064 -20.468 -3.045 1.00 44.91 606 ALA A C 1
ATOM 4545 O O . ALA A 1 606 ? 25.553 -20.579 -4.191 1.00 44.91 606 ALA A O 1
#

pLDDT: mean 84.16, std 15.13, range [24.11, 97.88]

InterPro domains:
  IPR017927 FAD-binding domain, ferredoxin reductase-type [PS51384] (20-166)
  IPR018962 Domain of unknown function DUF1995 [PF09353] (351-591)
  IPR053021 Chloroplastic Adenylate Kinase [PTHR35509] (325-599)